Protein AF-A0A7G2IL44-F1 (afdb_monomer)

Secondary structure (DSSP, 8-state):
---EEEEEEETTTTEEEEEEE------------------------------PPPEE--EEEEHHHH-TT-B-----SB----EEEEEE-STT-EEEEEESPP-B---EEEEEEEEEHHHHHHTT-EEEEEE-TTS-EEEE-SHHHHHT-EEEEE-----EEEEEEEE-TTSTTSEEEEEEE-HHHHHHSEEEEEGGG-EEEEEEEEEEE-EESEEEEEE-TT-EEEEEES-TTS-TTSGGGEEEEEEESEEEEEEESTT-EEEE-S-EEEEEE------SSEEEEEEEEEE---EEEEEEEEE-TTS-EEEEEEEEEE--SHHHHHHHHHHHTT-STT--B-TTS-B--HHHHHHHTTSSSSHHHHHHHHHHHHHHHHH--EEEEEEEEEEE-BTTS---BSTTTS----EEEEEEESTT-EEEE-TT-EEEEES-BS-SEEEETT-EEEE-SEEEEE--TT--SPP-SEEEESSEEEESSEEEESS---TTS---S-----------------------------

Radius of gyration: 33.89 Å; Cα contacts (8 Å, |Δi|>4): 1263; chains: 1; bounding box: 78×91×93 Å

InterPro domains:
  IPR024973 ESPR domain [PF13018] (1-49)

Mean predicted aligned error: 13.19 Å

Structure (mmCIF, N/CA/C/O backbone):
data_AF-A0A7G2IL44-F1
#
_entry.id   AF-A0A7G2IL44-F1
#
loop_
_atom_site.group_PDB
_atom_site.id
_atom_site.type_symbol
_atom_site.label_atom_id
_atom_site.label_alt_id
_atom_site.label_comp_id
_atom_site.label_asym_id
_atom_site.label_entity_id
_atom_site.label_seq_id
_atom_site.pdbx_PDB_ins_code
_atom_site.Cartn_x
_atom_site.Cartn_y
_atom_site.Cartn_z
_atom_site.occupancy
_atom_site.B_iso_or_equiv
_atom_site.auth_seq_id
_atom_site.auth_comp_id
_atom_site.auth_asym_id
_atom_site.auth_atom_id
_atom_site.pdbx_PDB_model_num
ATOM 1 N N . MET A 1 1 ? 3.469 24.977 16.754 1.00 27.66 1 MET A N 1
ATOM 2 C CA . MET A 1 1 ? 3.757 23.967 15.714 1.00 27.66 1 MET A CA 1
ATOM 3 C C . MET A 1 1 ? 2.573 23.945 14.769 1.00 27.66 1 MET A C 1
ATOM 5 O O . MET A 1 1 ? 1.478 23.636 15.223 1.00 27.66 1 MET A O 1
ATOM 9 N N . ASN A 1 2 ? 2.750 24.348 13.511 1.00 25.73 2 ASN A N 1
ATOM 10 C CA . ASN A 1 2 ? 1.636 24.396 12.564 1.00 25.73 2 ASN A CA 1
ATOM 11 C C . ASN A 1 2 ? 1.326 22.969 12.105 1.00 25.73 2 ASN A C 1
ATOM 13 O O . ASN A 1 2 ? 2.218 22.286 11.609 1.00 25.73 2 ASN A O 1
ATOM 17 N N . LYS A 1 3 ? 0.079 22.521 12.278 1.00 33.16 3 LYS A N 1
ATOM 18 C CA . LYS A 1 3 ? -0.390 21.272 11.671 1.00 33.16 3 LYS A CA 1
ATOM 19 C C . LYS A 1 3 ? -0.515 21.518 10.168 1.00 33.16 3 LYS A C 1
ATOM 21 O O . LYS A 1 3 ? -1.387 22.277 9.751 1.00 33.16 3 LYS A O 1
ATOM 26 N N . VAL A 1 4 ? 0.388 20.944 9.376 1.00 33.78 4 VAL A N 1
ATOM 27 C CA . VAL A 1 4 ? 0.270 20.966 7.914 1.00 33.78 4 VAL A CA 1
ATOM 28 C C . VAL A 1 4 ? -0.761 19.915 7.524 1.00 33.78 4 VAL A C 1
ATOM 30 O O . VAL A 1 4 ? -0.701 18.776 7.991 1.00 33.78 4 VAL A O 1
ATOM 33 N N . TYR A 1 5 ? -1.714 20.316 6.691 1.00 35.66 5 TYR A N 1
ATOM 34 C CA . TYR A 1 5 ? -2.767 19.463 6.162 1.00 35.66 5 TYR A CA 1
ATOM 35 C C . TYR A 1 5 ? -2.707 19.509 4.638 1.00 35.66 5 TYR A C 1
ATOM 37 O O . TYR A 1 5 ? -2.827 20.585 4.053 1.00 35.66 5 TYR A O 1
ATOM 45 N N . SER A 1 6 ? -2.554 18.345 4.018 1.00 35.78 6 SER A N 1
ATOM 46 C CA . SER A 1 6 ? -2.575 18.172 2.568 1.00 35.78 6 SER A CA 1
ATOM 47 C C . SER A 1 6 ? -3.886 17.530 2.139 1.00 35.78 6 SER A C 1
ATOM 49 O O . SER A 1 6 ? -4.466 16.706 2.849 1.00 35.78 6 SER A O 1
ATOM 51 N N . ILE A 1 7 ? -4.371 17.931 0.969 1.00 37.28 7 ILE A N 1
ATOM 52 C CA . ILE A 1 7 ? -5.650 17.483 0.423 1.00 37.28 7 ILE A CA 1
ATOM 53 C C . ILE A 1 7 ? -5.344 16.522 -0.726 1.00 37.28 7 ILE A C 1
ATOM 55 O O . ILE A 1 7 ? -4.782 16.927 -1.740 1.00 37.28 7 ILE A O 1
ATOM 59 N N . ILE A 1 8 ? -5.678 15.243 -0.554 1.00 40.28 8 ILE A N 1
ATOM 60 C CA . ILE A 1 8 ? -5.351 14.174 -1.507 1.00 40.28 8 ILE A CA 1
ATOM 61 C C . ILE A 1 8 ? -6.627 13.695 -2.202 1.00 40.28 8 ILE A C 1
ATOM 63 O O . ILE A 1 8 ? -7.657 13.481 -1.558 1.00 40.28 8 ILE A O 1
ATOM 67 N N . TRP A 1 9 ? -6.554 13.499 -3.519 1.00 41.19 9 TRP A N 1
ATOM 68 C CA . TRP A 1 9 ? -7.621 12.871 -4.295 1.00 41.19 9 TRP A CA 1
ATOM 69 C C . TRP A 1 9 ? -7.720 11.385 -3.955 1.00 41.19 9 TRP A C 1
ATOM 71 O O . TRP A 1 9 ? -6.778 10.622 -4.177 1.00 41.19 9 TRP A O 1
ATOM 81 N N . ASN A 1 10 ? -8.864 10.957 -3.426 1.00 38.62 10 ASN A N 1
ATOM 82 C CA . ASN A 1 10 ? -9.130 9.548 -3.188 1.00 38.62 10 ASN A CA 1
ATOM 83 C C . ASN A 1 10 ? -9.848 8.950 -4.402 1.00 38.62 10 ASN A C 1
ATOM 85 O O . ASN A 1 10 ? -11.074 9.021 -4.499 1.00 38.62 10 ASN A O 1
ATOM 89 N N . ALA A 1 11 ? -9.084 8.335 -5.308 1.00 32.38 11 ALA A N 1
ATOM 90 C CA . ALA A 1 11 ? -9.612 7.753 -6.541 1.00 32.38 11 ALA A CA 1
ATOM 91 C C . ALA A 1 11 ? -10.687 6.673 -6.297 1.00 32.38 11 ALA A C 1
ATOM 93 O O . ALA A 1 11 ? -11.582 6.523 -7.120 1.00 32.38 11 ALA A O 1
ATOM 94 N N . ALA A 1 12 ? -10.648 5.979 -5.153 1.00 34.75 12 ALA A N 1
ATOM 95 C CA . ALA A 1 12 ? -11.639 4.964 -4.785 1.00 34.75 12 ALA A CA 1
ATOM 96 C C . ALA A 1 12 ? -12.963 5.541 -4.239 1.00 34.75 12 ALA A C 1
ATOM 98 O O . ALA A 1 12 ? -13.942 4.808 -4.145 1.00 34.75 12 ALA A O 1
ATOM 99 N N . LEU A 1 13 ? -13.009 6.829 -3.868 1.00 32.44 13 LEU A N 1
ATOM 100 C CA . LEU A 1 13 ? -14.225 7.504 -3.380 1.00 32.44 13 LEU A CA 1
ATOM 101 C C . LEU A 1 13 ? -14.680 8.681 -4.262 1.00 32.44 13 LEU A C 1
ATOM 103 O O . LEU A 1 13 ? -15.728 9.260 -3.996 1.00 32.44 13 LEU A O 1
ATOM 107 N N . GLY A 1 14 ? -13.897 9.083 -5.269 1.00 34.00 14 GLY A N 1
ATOM 108 C CA . GLY A 1 14 ? -14.220 10.225 -6.135 1.00 34.00 14 GLY A CA 1
ATOM 109 C C . GLY A 1 14 ? -14.251 11.581 -5.416 1.00 34.00 14 GLY A C 1
ATOM 110 O O . GLY A 1 14 ? -14.901 12.510 -5.894 1.00 34.00 14 GLY A O 1
ATOM 111 N N . ILE A 1 15 ? -13.584 11.702 -4.261 1.00 35.19 15 ILE A N 1
ATOM 112 C CA . ILE A 1 15 ? -13.591 12.908 -3.418 1.00 35.19 15 ILE A CA 1
ATOM 113 C C . ILE A 1 15 ? -12.194 13.272 -2.911 1.00 35.19 15 ILE A C 1
ATOM 115 O O . ILE A 1 15 ? -11.295 12.435 -2.789 1.00 35.19 15 ILE A O 1
ATOM 119 N N . TRP A 1 16 ? -12.034 14.546 -2.563 1.00 36.25 16 TRP A N 1
ATOM 120 C CA . TRP A 1 16 ? -10.839 15.086 -1.922 1.00 36.25 16 TRP A CA 1
ATOM 121 C C . TRP A 1 16 ? -10.892 14.864 -0.408 1.00 36.25 16 TRP A C 1
ATOM 123 O O . TRP A 1 16 ? -11.898 15.163 0.232 1.00 36.25 16 TRP A O 1
ATOM 133 N N . VAL A 1 17 ? -9.808 14.342 0.169 1.00 37.44 17 VAL A N 1
ATOM 134 C CA . VAL A 1 17 ? -9.713 14.004 1.597 1.00 37.44 17 VAL A CA 1
ATOM 135 C C . VAL A 1 17 ? -8.531 14.735 2.227 1.00 37.44 17 VAL A C 1
ATOM 137 O O . VAL A 1 17 ? -7.416 14.692 1.708 1.00 37.44 17 VAL A O 1
ATOM 140 N N . VAL A 1 18 ? -8.770 15.388 3.364 1.00 34.22 18 VAL A N 1
ATOM 141 C CA . VAL A 1 18 ? -7.737 16.090 4.136 1.00 34.22 18 VAL A CA 1
ATOM 142 C C . VAL A 1 18 ? -6.972 15.095 5.014 1.00 34.22 18 VAL A C 1
ATOM 144 O O . VAL A 1 18 ? -7.578 14.331 5.763 1.00 34.22 18 VAL A O 1
ATOM 147 N N . VAL A 1 19 ? -5.640 15.118 4.954 1.00 37.19 19 VAL A N 1
ATOM 148 C CA . VAL A 1 19 ? -4.733 14.317 5.795 1.00 37.19 19 VAL A CA 1
ATOM 149 C C . VAL A 1 19 ? -3.583 15.184 6.316 1.00 37.19 19 VAL A C 1
ATOM 151 O O . VAL A 1 19 ? -3.155 16.121 5.649 1.00 37.19 19 VAL A O 1
ATOM 154 N N . SER A 1 20 ? -3.084 14.915 7.525 1.00 31.86 20 SER A N 1
ATOM 155 C CA . SER A 1 20 ? -1.997 15.713 8.116 1.00 31.86 20 SER A CA 1
ATOM 156 C C . SER A 1 20 ? -0.624 15.247 7.627 1.00 31.86 20 SER A C 1
ATOM 158 O O . SER A 1 20 ? -0.328 14.054 7.655 1.00 31.86 20 SER A O 1
ATOM 160 N N . GLU A 1 21 ? 0.247 16.190 7.273 1.00 38.44 21 GLU A N 1
ATOM 161 C CA . GLU A 1 21 ? 1.662 15.929 7.006 1.00 38.44 21 GLU A CA 1
ATOM 162 C C . GLU A 1 21 ? 2.496 16.181 8.265 1.00 38.44 21 GLU A C 1
ATOM 164 O O . GLU A 1 21 ? 2.783 17.321 8.630 1.00 38.44 21 GLU A O 1
ATOM 169 N N . LEU A 1 22 ? 2.904 15.098 8.930 1.00 31.80 22 LEU A N 1
ATOM 170 C CA . LEU A 1 22 ? 3.961 15.101 9.943 1.00 31.80 22 LEU A CA 1
ATOM 171 C C . LEU A 1 22 ? 4.850 13.872 9.733 1.00 31.80 22 LEU A C 1
ATOM 173 O O . LEU A 1 22 ? 4.372 12.739 9.670 1.00 31.80 22 LEU A O 1
ATOM 177 N N . THR A 1 23 ? 6.156 14.090 9.601 1.00 28.36 23 THR A N 1
ATOM 178 C CA . THR A 1 23 ? 7.125 13.041 9.269 1.00 28.36 23 THR A CA 1
ATOM 179 C C . THR A 1 23 ? 7.716 12.362 10.509 1.00 28.36 23 THR A C 1
ATOM 181 O O . THR A 1 23 ? 8.197 13.010 11.430 1.00 28.36 23 THR A O 1
ATOM 184 N N . LYS A 1 24 ? 7.755 11.022 10.462 1.00 32.25 24 LYS A N 1
ATOM 185 C CA . LYS A 1 24 ? 8.562 10.113 11.305 1.00 32.25 24 LYS A CA 1
ATOM 186 C C . LYS A 1 24 ? 8.409 10.236 12.835 1.00 32.25 24 LYS A C 1
ATOM 188 O O . LYS A 1 24 ? 9.302 10.705 13.532 1.00 32.25 24 LYS A O 1
ATOM 193 N N . GLY A 1 25 ? 7.374 9.579 13.360 1.00 22.97 25 GLY A N 1
ATOM 194 C CA . GLY A 1 25 ? 7.400 8.940 14.683 1.00 22.97 25 GLY A CA 1
ATOM 195 C C . GLY A 1 25 ? 6.967 7.473 14.564 1.00 22.97 25 GLY A C 1
ATOM 196 O O . GLY A 1 25 ? 6.018 7.180 13.841 1.00 22.97 25 GLY A O 1
ATOM 197 N N . LYS A 1 26 ? 7.650 6.529 15.231 1.00 38.62 26 LYS A N 1
ATOM 198 C CA . LYS A 1 26 ? 7.209 5.120 15.266 1.00 38.62 26 LYS A CA 1
ATOM 199 C C . LYS A 1 26 ? 5.969 4.976 16.157 1.00 38.62 26 LYS A C 1
ATOM 201 O O . LYS A 1 26 ? 6.104 5.027 17.375 1.00 38.62 26 LYS A O 1
ATOM 206 N N . LYS A 1 27 ? 4.815 4.668 15.563 1.00 25.67 27 LYS A N 1
ATOM 207 C CA . LYS A 1 27 ? 3.788 3.767 16.123 1.00 25.67 27 LYS A CA 1
ATOM 208 C C . LYS A 1 27 ? 2.887 3.285 14.982 1.00 25.67 27 LYS A C 1
ATOM 210 O O . LYS A 1 27 ? 2.435 4.102 14.185 1.00 25.67 27 LYS A O 1
ATOM 215 N N . LYS A 1 28 ? 2.637 1.972 14.889 1.00 33.16 28 LYS A N 1
ATOM 216 C CA . LYS A 1 28 ? 1.502 1.463 14.103 1.00 33.16 28 LYS A CA 1
ATOM 217 C C . LYS A 1 28 ? 0.227 1.910 14.826 1.00 33.16 28 LYS A C 1
ATOM 219 O O . LYS A 1 28 ? 0.130 1.726 16.035 1.00 33.16 28 LYS A O 1
ATOM 224 N N . SER A 1 29 ? -0.734 2.447 14.088 1.00 24.62 29 SER A N 1
ATOM 225 C CA . SER A 1 29 ? -2.148 2.385 14.449 1.00 24.62 29 SER A CA 1
ATOM 226 C C . SER A 1 29 ? -2.931 2.203 13.157 1.00 24.62 29 SER A C 1
ATOM 228 O O . SER A 1 29 ? -2.634 2.856 12.153 1.00 24.62 29 SER A O 1
ATOM 230 N N . SER A 1 30 ? -3.846 1.245 13.154 1.00 32.38 30 SER A N 1
ATOM 231 C CA . SER A 1 30 ? -4.637 0.853 11.994 1.00 32.38 30 SER A CA 1
ATOM 232 C C . SER A 1 30 ? -5.955 1.612 11.973 1.00 32.38 30 SER A C 1
ATOM 234 O O . SER A 1 30 ? -6.718 1.542 12.928 1.00 32.38 30 SER A O 1
ATOM 236 N N . SER A 1 31 ? -6.280 2.247 10.849 1.00 25.80 31 SER A N 1
ATOM 237 C CA . SER A 1 31 ? -7.667 2.560 10.513 1.00 25.80 31 SER A CA 1
ATOM 238 C C . SER A 1 31 ? -7.954 2.120 9.080 1.00 25.80 31 SER A C 1
ATOM 240 O O . SER A 1 31 ? -7.123 2.255 8.178 1.00 25.80 31 SER A O 1
ATOM 242 N N . ARG A 1 32 ? -9.113 1.482 8.899 1.00 35.47 32 ARG A N 1
ATOM 243 C CA . ARG A 1 32 ? -9.479 0.763 7.676 1.00 35.47 32 ARG A CA 1
ATOM 244 C C . ARG A 1 32 ? -9.592 1.727 6.489 1.00 35.47 32 ARG A C 1
ATOM 246 O O . ARG A 1 32 ? -10.381 2.669 6.520 1.00 35.47 32 ARG A O 1
ATOM 253 N N . LYS A 1 33 ? -8.888 1.427 5.396 1.00 24.84 33 LYS A N 1
ATOM 254 C CA . LYS A 1 33 ? -9.326 1.791 4.043 1.00 24.84 33 LYS A CA 1
ATOM 255 C C . LYS A 1 33 ? -9.233 0.565 3.155 1.00 24.84 33 LYS A C 1
ATOM 257 O O . LYS A 1 33 ? -8.159 -0.012 3.015 1.00 24.84 33 LYS A O 1
ATOM 262 N N . THR A 1 34 ? -10.375 0.193 2.589 1.00 26.41 34 THR A N 1
ATOM 263 C CA . THR A 1 34 ? -10.536 -0.891 1.625 1.00 26.41 34 THR A CA 1
ATOM 264 C C . THR A 1 34 ? -9.467 -0.785 0.546 1.00 26.41 34 THR A C 1
ATOM 266 O O . THR A 1 34 ? -9.403 0.222 -0.165 1.00 26.41 34 THR A O 1
ATOM 269 N N . VAL A 1 35 ? -8.625 -1.812 0.419 1.00 23.92 35 VAL A N 1
ATOM 270 C CA . VAL A 1 35 ? -7.777 -1.949 -0.764 1.00 23.92 35 VAL A CA 1
ATOM 271 C C . VAL A 1 35 ? -8.727 -2.160 -1.933 1.00 23.92 35 VAL A C 1
ATOM 273 O O . VAL A 1 35 ? -9.467 -3.140 -1.960 1.00 23.92 35 VAL A O 1
ATOM 276 N N . ALA A 1 36 ? -8.740 -1.222 -2.877 1.00 23.47 36 ALA A N 1
ATOM 277 C CA . ALA A 1 36 ? -9.466 -1.393 -4.124 1.00 23.47 36 ALA A CA 1
ATOM 278 C C . ALA A 1 36 ? -8.757 -2.486 -4.933 1.00 23.47 36 ALA A C 1
ATOM 280 O O . ALA A 1 36 ? -7.823 -2.207 -5.685 1.00 23.47 36 ALA A O 1
ATOM 281 N N . VAL A 1 37 ? -9.168 -3.738 -4.722 1.00 29.50 37 VAL A N 1
ATOM 282 C CA . VAL A 1 37 ? -8.738 -4.872 -5.536 1.00 29.50 37 VAL A CA 1
ATOM 283 C C . VAL A 1 37 ? -9.198 -4.588 -6.960 1.00 29.50 37 VAL A C 1
ATOM 285 O O . VAL A 1 37 ? -10.390 -4.635 -7.263 1.00 29.50 37 VAL A O 1
ATOM 288 N N . LEU A 1 38 ? -8.243 -4.269 -7.835 1.00 25.67 38 LEU A N 1
ATOM 289 C CA . LEU A 1 38 ? -8.461 -4.289 -9.275 1.00 25.67 38 LEU A CA 1
ATOM 290 C C . LEU A 1 38 ? -8.614 -5.753 -9.682 1.00 25.67 38 LEU A C 1
ATOM 292 O O . LEU A 1 38 ? -7.650 -6.405 -10.072 1.00 25.67 38 LEU A O 1
ATOM 296 N N . ALA A 1 39 ? -9.834 -6.270 -9.533 1.00 24.17 39 ALA A N 1
ATOM 297 C CA . ALA A 1 39 ? -10.219 -7.577 -10.030 1.00 24.17 39 ALA A CA 1
ATOM 298 C C . ALA A 1 39 ? -10.048 -7.565 -11.554 1.00 24.17 39 ALA A C 1
ATOM 300 O O . ALA A 1 39 ? -10.866 -6.997 -12.281 1.00 24.17 39 ALA A O 1
ATOM 301 N N . ALA A 1 40 ? -8.935 -8.128 -12.023 1.00 26.66 40 ALA A N 1
ATOM 302 C CA . ALA A 1 40 ? -8.591 -8.159 -13.432 1.00 26.66 40 ALA A CA 1
ATOM 303 C C . ALA A 1 40 ? -9.618 -9.018 -14.182 1.00 26.66 40 ALA A C 1
ATOM 305 O O . ALA A 1 40 ? -9.614 -10.245 -14.088 1.00 26.66 40 ALA A O 1
ATOM 306 N N . GLY A 1 41 ? -10.521 -8.360 -14.914 1.00 23.17 41 GLY A N 1
ATOM 307 C CA . GLY A 1 41 ? -11.454 -9.036 -15.810 1.00 23.17 41 GLY A CA 1
ATOM 308 C C . GLY A 1 41 ? -10.674 -9.881 -16.815 1.00 23.17 41 GLY A C 1
ATOM 309 O O . GLY A 1 41 ? -9.759 -9.377 -17.465 1.00 23.17 41 GLY A O 1
ATOM 310 N N . ALA A 1 42 ? -11.001 -11.170 -16.897 1.00 25.95 42 ALA A N 1
ATOM 311 C CA . ALA A 1 42 ? -10.143 -12.153 -17.543 1.00 25.95 42 ALA A CA 1
ATOM 312 C C . ALA A 1 42 ? -9.873 -11.846 -19.027 1.00 25.95 42 ALA A C 1
ATOM 314 O O . ALA A 1 42 ? -10.790 -11.823 -19.849 1.00 25.95 42 ALA A O 1
ATOM 315 N N . LEU A 1 43 ? -8.590 -11.735 -19.378 1.00 24.72 43 LEU A N 1
ATOM 316 C CA . LEU A 1 43 ? -8.099 -11.945 -20.737 1.00 24.72 43 LEU A CA 1
ATOM 317 C C . LEU A 1 43 ? -7.373 -13.288 -20.784 1.00 24.72 43 LEU A C 1
ATOM 319 O O . LEU A 1 43 ? -6.158 -13.376 -20.644 1.00 24.72 43 LEU A O 1
ATOM 323 N N . SER A 1 44 ? -8.147 -14.357 -20.974 1.00 27.39 44 SER A N 1
ATOM 324 C CA . SER A 1 44 ? -7.628 -15.705 -21.202 1.00 27.39 44 SER A CA 1
ATOM 325 C C . SER A 1 44 ? -7.048 -15.827 -22.618 1.00 27.39 44 SER A C 1
ATOM 327 O O . SER A 1 44 ? -7.667 -16.408 -23.511 1.00 27.39 44 SER A O 1
ATOM 329 N N . GLY A 1 45 ? -5.865 -15.255 -22.822 1.00 22.88 45 GLY A N 1
ATOM 330 C CA . GLY A 1 45 ? -5.019 -15.473 -23.990 1.00 22.88 45 GLY A CA 1
ATOM 331 C C . GLY A 1 45 ? -3.635 -15.910 -23.526 1.00 22.88 45 GLY A C 1
ATOM 332 O O . GLY A 1 45 ? -3.061 -15.276 -22.648 1.00 22.88 45 GLY A O 1
ATOM 333 N N . ALA A 1 46 ? -3.101 -16.990 -24.097 1.00 27.59 46 ALA A N 1
ATOM 334 C CA . ALA A 1 46 ? -1.718 -17.379 -23.850 1.00 27.59 46 ALA A CA 1
ATOM 335 C C . ALA A 1 46 ? -0.791 -16.393 -24.580 1.00 27.59 46 ALA A C 1
ATOM 337 O O . ALA A 1 46 ? -0.594 -16.503 -25.792 1.00 27.59 46 ALA A O 1
ATOM 338 N N . SER A 1 47 ? -0.267 -15.409 -23.851 1.00 27.81 47 SER A N 1
ATOM 339 C CA . SER A 1 47 ? 0.752 -14.474 -24.324 1.00 27.81 47 SER A CA 1
ATOM 340 C C . SER A 1 47 ? 2.019 -15.247 -24.692 1.00 27.81 47 SER A C 1
ATOM 342 O O . SER A 1 47 ? 2.683 -15.844 -23.846 1.00 27.81 47 SER A O 1
ATOM 344 N N . LEU A 1 48 ? 2.352 -15.260 -25.984 1.00 28.12 48 LEU A N 1
ATOM 345 C CA . LEU A 1 48 ? 3.635 -15.777 -26.452 1.00 28.12 48 LEU A CA 1
ATOM 346 C C . LEU A 1 48 ? 4.760 -14.895 -25.897 1.00 28.12 48 LEU A C 1
ATOM 348 O O . LEU A 1 48 ? 4.659 -13.670 -25.923 1.00 28.12 48 LEU A O 1
ATOM 352 N N . LEU A 1 49 ? 5.824 -15.528 -25.397 1.00 36.47 49 LEU A N 1
ATOM 353 C CA . LEU A 1 49 ? 6.947 -14.840 -24.761 1.00 36.47 49 LEU A CA 1
ATOM 354 C C . LEU A 1 49 ? 7.628 -13.857 -25.722 1.00 36.47 49 LEU A C 1
ATOM 356 O O . LEU A 1 49 ? 8.150 -14.259 -26.762 1.00 36.47 49 LEU A O 1
ATOM 360 N N . ALA A 1 50 ? 7.691 -12.592 -25.311 1.00 36.53 50 ALA A N 1
ATOM 361 C CA . ALA A 1 50 ? 8.515 -11.562 -25.931 1.00 36.53 50 ALA A CA 1
ATOM 362 C C . ALA A 1 50 ? 9.041 -10.578 -24.871 1.00 36.53 50 ALA A C 1
ATOM 364 O O . ALA A 1 50 ? 8.624 -9.422 -24.799 1.00 3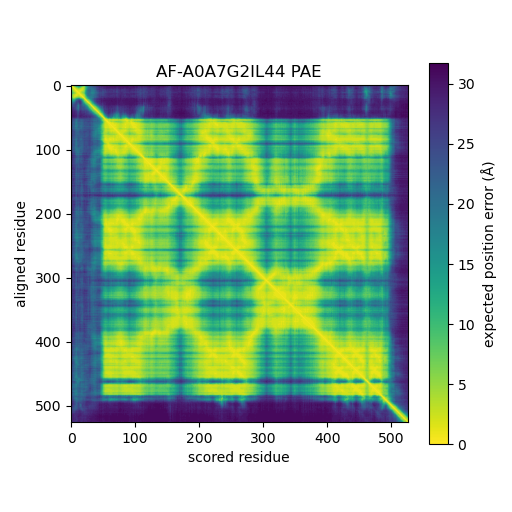6.53 50 ALA A O 1
ATOM 365 N N . SER A 1 51 ? 10.015 -11.024 -24.069 1.00 49.81 51 SER A N 1
ATOM 366 C CA . SER A 1 51 ? 11.049 -10.100 -23.593 1.00 49.81 51 SER A CA 1
ATOM 367 C C . SER A 1 51 ? 11.772 -9.592 -24.843 1.00 49.81 51 SER A C 1
ATOM 369 O O . SER A 1 51 ? 12.544 -10.338 -25.453 1.00 49.81 51 SER A O 1
ATOM 371 N N . ALA A 1 52 ? 11.422 -8.387 -25.291 1.00 59.66 52 ALA A N 1
ATOM 372 C CA . ALA A 1 52 ? 11.919 -7.823 -26.538 1.00 59.66 52 ALA A CA 1
ATOM 373 C C . ALA A 1 52 ? 13.455 -7.810 -26.543 1.00 59.66 52 ALA A C 1
ATOM 375 O O . ALA A 1 52 ? 14.078 -7.312 -25.607 1.00 59.66 52 ALA A O 1
ATOM 376 N N . ALA A 1 53 ? 14.064 -8.405 -27.570 1.00 69.31 53 ALA A N 1
ATOM 377 C CA . ALA A 1 53 ? 15.516 -8.474 -27.666 1.00 69.31 53 ALA A CA 1
ATOM 378 C C . ALA A 1 53 ? 16.086 -7.069 -27.910 1.00 69.31 53 ALA A C 1
ATOM 380 O O . ALA A 1 53 ? 15.640 -6.381 -28.826 1.00 69.31 53 ALA A O 1
ATOM 381 N N . GLN A 1 54 ? 17.068 -6.678 -27.097 1.00 85.50 54 GLN A N 1
ATOM 382 C CA . GLN A 1 54 ? 17.720 -5.371 -27.159 1.00 85.50 54 GLN A CA 1
ATOM 383 C C . GLN A 1 54 ? 18.255 -5.068 -28.568 1.00 85.50 54 GLN A C 1
ATOM 385 O O . GLN A 1 54 ? 19.016 -5.849 -29.145 1.00 85.50 54 GLN A O 1
ATOM 390 N N . ILE A 1 55 ? 17.892 -3.901 -29.095 1.00 91.31 55 ILE A N 1
ATOM 391 C CA . ILE A 1 55 ? 18.349 -3.384 -30.383 1.00 91.31 55 ILE A CA 1
ATOM 392 C C . ILE A 1 55 ? 19.540 -2.447 -30.139 1.00 91.31 55 ILE A C 1
ATOM 394 O O . ILE A 1 55 ? 19.375 -1.304 -29.714 1.00 91.31 55 ILE A O 1
ATOM 398 N N . THR A 1 56 ? 20.759 -2.923 -30.405 1.00 92.81 56 THR A N 1
ATOM 399 C CA . THR A 1 56 ? 21.958 -2.068 -30.411 1.00 92.81 56 THR A CA 1
ATOM 400 C C . THR A 1 56 ? 22.052 -1.325 -31.746 1.00 92.81 56 THR A C 1
ATOM 402 O O . THR A 1 56 ? 22.325 -1.958 -32.769 1.00 92.81 56 THR A O 1
ATOM 405 N N . ALA A 1 57 ? 21.806 -0.012 -31.766 1.00 89.62 57 ALA A N 1
ATOM 406 C CA . ALA A 1 57 ? 21.656 0.749 -33.012 1.00 89.62 57 ALA A CA 1
ATOM 407 C C . ALA A 1 57 ? 21.940 2.258 -32.882 1.00 89.62 57 ALA A C 1
ATOM 409 O O . ALA A 1 57 ? 22.113 2.791 -31.789 1.00 89.62 57 ALA A O 1
ATOM 410 N N . THR A 1 58 ? 21.974 2.936 -34.033 1.00 92.69 58 THR A N 1
ATOM 411 C CA . THR A 1 58 ? 22.096 4.394 -34.195 1.00 92.69 58 THR A CA 1
ATOM 412 C C . THR A 1 58 ? 21.204 4.859 -35.355 1.00 92.69 58 THR A C 1
ATOM 414 O O . THR A 1 58 ? 20.845 4.062 -36.223 1.00 92.69 58 THR A O 1
ATOM 417 N N . GLY A 1 59 ? 20.871 6.151 -35.411 1.00 95.19 59 GLY A N 1
ATOM 418 C CA . GLY A 1 59 ? 19.981 6.718 -36.429 1.00 95.19 59 GLY A CA 1
ATOM 419 C C . GLY A 1 59 ? 18.497 6.627 -36.059 1.00 95.19 59 GLY A C 1
ATOM 420 O O . GLY A 1 59 ? 18.149 6.555 -34.883 1.00 95.19 59 GLY A O 1
ATOM 421 N N . GLU A 1 60 ? 17.623 6.684 -37.065 1.00 97.75 60 GLU A N 1
ATOM 422 C CA . GLU A 1 60 ? 16.165 6.732 -36.886 1.00 97.75 60 GLU A CA 1
ATOM 423 C C . GLU A 1 60 ? 15.556 5.338 -36.673 1.00 97.75 60 GLU A C 1
ATOM 425 O O . GLU A 1 60 ? 15.779 4.432 -37.478 1.00 97.75 60 GLU A O 1
A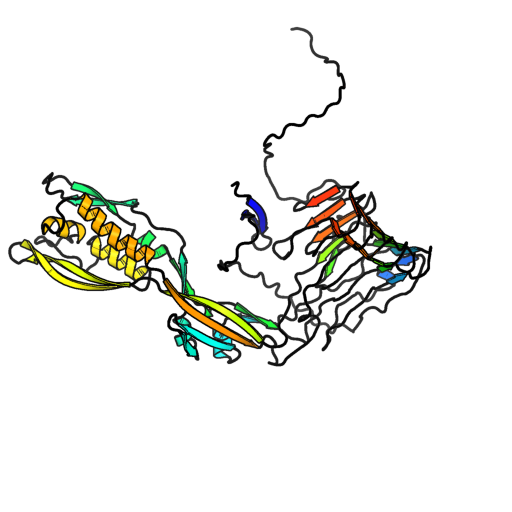TOM 430 N N . HIS A 1 61 ? 14.726 5.203 -35.640 1.00 97.62 61 HIS A N 1
ATOM 431 C CA . HIS A 1 61 ? 13.929 4.020 -35.321 1.00 97.62 61 HIS A CA 1
ATOM 432 C C . HIS A 1 61 ? 12.461 4.396 -35.068 1.00 97.62 61 HIS A C 1
ATOM 434 O O . HIS A 1 61 ? 12.159 5.484 -34.567 1.00 97.62 61 HIS A O 1
ATOM 440 N N . ASP A 1 62 ? 11.546 3.477 -35.388 1.00 97.25 62 ASP A N 1
ATOM 441 C CA . ASP A 1 62 ? 10.120 3.585 -35.064 1.00 97.25 62 ASP A CA 1
ATOM 442 C C . ASP A 1 62 ? 9.750 2.476 -34.065 1.00 97.25 62 ASP A C 1
ATOM 444 O O . ASP A 1 62 ? 9.808 1.285 -34.378 1.00 97.25 62 ASP A O 1
ATOM 448 N N . ILE A 1 63 ? 9.378 2.877 -32.847 1.00 95.56 63 ILE A N 1
ATOM 449 C CA . ILE A 1 63 ? 9.095 1.969 -31.728 1.00 95.56 63 ILE A CA 1
ATOM 450 C C . ILE A 1 63 ? 7.820 1.137 -31.943 1.00 95.56 63 ILE A C 1
ATOM 452 O O . ILE A 1 63 ? 7.678 0.058 -31.361 1.00 95.56 63 ILE A O 1
ATOM 456 N N . HIS A 1 64 ? 6.899 1.603 -32.792 1.00 94.69 64 HIS A N 1
ATOM 457 C CA . HIS A 1 64 ? 5.750 0.815 -33.219 1.00 94.69 64 HIS A CA 1
ATOM 458 C C . HIS A 1 64 ? 6.187 -0.278 -34.192 1.00 94.69 64 HIS A C 1
ATOM 460 O O . HIS A 1 64 ? 5.733 -1.418 -34.090 1.00 94.69 64 HIS A O 1
ATOM 466 N N . GLU A 1 65 ? 7.066 0.068 -35.135 1.00 94.69 65 GLU A N 1
ATOM 467 C CA . GLU A 1 65 ? 7.499 -0.847 -36.186 1.00 94.69 65 GLU A CA 1
ATOM 468 C C . GLU A 1 65 ? 8.484 -1.918 -35.693 1.00 94.69 65 GLU A C 1
ATOM 470 O O . GLU A 1 65 ? 8.395 -3.064 -36.143 1.00 94.69 65 GLU A O 1
ATOM 475 N N . ASP A 1 66 ? 9.351 -1.585 -34.733 1.00 93.94 66 ASP A N 1
ATOM 476 C CA . ASP A 1 66 ? 10.269 -2.538 -34.098 1.00 93.94 66 ASP A CA 1
ATOM 477 C C . ASP A 1 66 ? 9.539 -3.495 -33.129 1.00 93.94 66 ASP A C 1
ATOM 479 O O . ASP A 1 66 ? 9.874 -4.680 -33.056 1.00 93.94 66 ASP A O 1
ATOM 483 N N . PHE A 1 67 ? 8.495 -3.027 -32.424 1.00 92.50 67 PHE A N 1
ATOM 484 C CA . PHE A 1 67 ? 7.783 -3.801 -31.389 1.00 92.50 67 PHE A CA 1
ATOM 485 C C . PHE A 1 67 ? 6.279 -3.993 -31.663 1.00 92.50 67 PHE A C 1
ATOM 487 O O . PHE A 1 67 ? 5.449 -3.955 -30.750 1.00 92.50 67 PHE A O 1
ATOM 494 N N . LYS A 1 68 ? 5.919 -4.287 -32.922 1.00 89.81 68 LYS A N 1
ATOM 495 C CA . LYS A 1 68 ? 4.529 -4.528 -33.391 1.00 89.81 68 LYS A CA 1
ATOM 496 C C . LYS A 1 68 ? 3.735 -5.553 -32.579 1.00 89.81 68 LYS A C 1
ATOM 498 O O . LYS A 1 68 ? 2.509 -5.492 -32.536 1.00 89.81 68 LYS A O 1
ATOM 503 N N . THR A 1 69 ? 4.412 -6.523 -31.965 1.00 87.38 69 THR A N 1
ATOM 504 C CA . THR A 1 69 ? 3.794 -7.556 -31.116 1.00 87.38 69 THR A CA 1
ATOM 505 C C . THR A 1 69 ? 3.335 -7.035 -29.754 1.00 87.38 69 THR A C 1
ATOM 507 O O . THR A 1 69 ? 2.649 -7.757 -29.035 1.00 87.38 69 THR A O 1
ATOM 510 N N . GLY A 1 70 ? 3.706 -5.804 -29.394 1.00 89.81 70 GLY A N 1
ATOM 511 C CA . GLY A 1 70 ? 3.618 -5.296 -28.033 1.00 89.81 70 GLY A CA 1
ATOM 512 C C . GLY A 1 70 ? 4.790 -5.752 -27.164 1.00 89.81 70 GLY A C 1
ATOM 513 O O . GLY A 1 70 ? 5.632 -6.553 -27.576 1.00 89.81 70 GLY A O 1
ATOM 514 N N . ILE A 1 71 ? 4.828 -5.207 -25.950 1.00 91.69 71 ILE A N 1
ATOM 515 C CA . ILE A 1 71 ? 5.858 -5.431 -24.934 1.00 91.69 71 ILE A CA 1
ATOM 516 C C . ILE A 1 71 ? 5.159 -5.908 -23.661 1.00 91.69 71 ILE A C 1
ATOM 518 O O . ILE A 1 71 ? 4.209 -5.277 -23.191 1.00 91.69 71 ILE A O 1
ATOM 522 N N . SER A 1 72 ? 5.633 -7.005 -23.075 1.00 91.38 72 SER A N 1
ATOM 523 C CA . SER A 1 72 ? 5.036 -7.617 -21.882 1.00 91.38 72 SER A CA 1
ATOM 524 C C . SER A 1 72 ? 6.100 -8.097 -20.903 1.00 91.38 72 SER A C 1
ATOM 526 O O . SER A 1 72 ? 7.112 -8.663 -21.319 1.00 91.38 72 SER A O 1
ATOM 528 N N . ALA A 1 73 ? 5.838 -7.945 -19.606 1.00 91.31 73 ALA A N 1
ATOM 529 C CA . ALA A 1 73 ? 6.535 -8.729 -18.600 1.00 91.31 73 ALA A CA 1
ATOM 530 C C . ALA A 1 73 ? 6.089 -10.197 -18.707 1.00 91.31 73 ALA A C 1
ATOM 532 O O . ALA A 1 73 ? 4.896 -10.473 -18.788 1.00 91.31 73 ALA A O 1
ATOM 533 N N . GLY A 1 74 ? 7.047 -11.121 -18.727 1.00 87.56 74 GLY A N 1
ATOM 534 C CA . GLY A 1 74 ? 6.802 -12.558 -18.657 1.00 87.56 74 GLY A CA 1
ATOM 535 C C . GLY A 1 74 ? 6.894 -13.103 -17.229 1.00 87.56 74 GLY A C 1
ATOM 536 O O . GLY A 1 74 ? 7.270 -12.400 -16.287 1.00 87.56 74 GLY A O 1
ATOM 537 N N . VAL A 1 75 ? 6.589 -14.392 -17.103 1.00 90.56 75 VAL A N 1
ATOM 538 C CA . VAL A 1 75 ? 6.703 -15.189 -15.875 1.00 90.56 75 VAL A CA 1
ATOM 539 C C . VAL A 1 75 ? 8.059 -15.897 -15.847 1.00 90.56 75 VAL A C 1
ATOM 541 O O . VAL A 1 75 ? 8.450 -16.528 -16.828 1.00 90.56 75 VAL A O 1
ATOM 544 N N . TYR A 1 76 ? 8.766 -15.812 -14.717 1.00 88.00 76 TYR A N 1
ATOM 545 C CA . TYR A 1 76 ? 10.096 -16.398 -14.519 1.00 88.00 76 TYR A CA 1
ATOM 546 C C . TYR A 1 76 ? 10.202 -17.012 -13.115 1.00 88.00 76 TYR A C 1
ATOM 548 O O . TYR A 1 76 ? 9.758 -16.409 -12.138 1.00 88.00 76 TYR A O 1
ATOM 556 N N . GLU A 1 77 ? 10.822 -18.192 -13.005 1.00 83.88 77 GLU A N 1
ATOM 557 C CA . GLU A 1 77 ? 11.080 -18.862 -11.713 1.00 83.88 77 GLU A CA 1
ATOM 558 C C . GLU A 1 77 ? 12.125 -18.115 -10.863 1.00 83.88 77 GLU A C 1
ATOM 560 O O . GLU A 1 77 ? 12.099 -18.181 -9.635 1.00 83.88 77 GLU A O 1
ATOM 565 N N . GLY A 1 78 ? 13.035 -17.391 -11.525 1.00 90.50 78 GLY A N 1
ATOM 566 C CA . GLY A 1 78 ? 14.058 -16.546 -10.912 1.00 90.50 78 GLY A CA 1
ATOM 567 C C . GLY A 1 78 ? 13.783 -15.049 -11.080 1.00 90.50 78 GLY A C 1
ATOM 568 O O . GLY A 1 78 ? 12.908 -14.633 -11.843 1.00 90.50 78 GLY A O 1
ATOM 569 N N . ILE A 1 79 ? 14.573 -14.216 -10.401 1.00 92.12 79 ILE A N 1
ATOM 570 C CA . ILE A 1 79 ? 14.645 -12.774 -10.680 1.00 92.12 79 ILE A CA 1
ATOM 571 C C . ILE A 1 79 ? 15.193 -12.582 -12.103 1.00 92.12 79 ILE A C 1
ATOM 573 O O . ILE A 1 79 ? 16.254 -13.110 -12.437 1.00 92.12 79 ILE A O 1
ATOM 577 N N . HIS A 1 80 ? 14.473 -11.825 -12.931 1.00 93.38 80 HIS A N 1
ATOM 578 C CA . HIS A 1 80 ? 14.810 -11.568 -14.330 1.00 93.38 80 HIS A CA 1
ATOM 579 C C . HIS A 1 80 ? 14.868 -10.064 -14.609 1.00 93.38 80 HIS A C 1
ATOM 581 O O . HIS A 1 80 ? 13.882 -9.345 -14.437 1.00 93.38 80 HIS A O 1
ATOM 587 N N . ASP A 1 81 ? 16.033 -9.608 -15.056 1.00 93.94 81 ASP A N 1
ATOM 588 C CA . ASP A 1 81 ? 16.276 -8.236 -15.484 1.00 93.94 81 ASP A CA 1
ATOM 589 C C . ASP A 1 81 ? 16.065 -8.111 -16.997 1.00 93.94 81 ASP A C 1
ATOM 591 O O . ASP A 1 81 ? 16.632 -8.887 -17.766 1.00 93.94 81 ASP A O 1
ATOM 595 N N . TYR A 1 82 ? 15.243 -7.145 -17.411 1.00 92.81 82 TYR A N 1
ATOM 596 C CA . TYR A 1 82 ? 14.799 -6.999 -18.803 1.00 92.81 82 TYR A CA 1
ATOM 597 C C . TYR A 1 82 ? 15.781 -6.200 -19.669 1.00 92.81 82 TYR A C 1
ATOM 599 O O . TYR A 1 82 ? 15.816 -6.388 -20.882 1.00 92.81 82 TYR A O 1
ATOM 607 N N . GLY A 1 83 ? 16.568 -5.310 -19.061 1.00 94.12 83 GLY A N 1
ATOM 608 C CA . GLY A 1 83 ? 17.420 -4.370 -19.779 1.00 94.12 83 GLY A CA 1
ATOM 609 C C . GLY A 1 83 ? 16.618 -3.291 -20.512 1.00 94.12 83 GLY A C 1
ATOM 610 O O . GLY A 1 83 ? 15.494 -2.946 -20.139 1.00 94.12 83 GLY A O 1
ATOM 611 N N . PHE A 1 84 ? 17.220 -2.747 -21.566 1.00 96.00 84 PHE A N 1
ATOM 612 C CA . PHE A 1 84 ? 16.628 -1.695 -22.388 1.00 96.00 84 PHE A CA 1
ATOM 613 C C . PHE A 1 84 ? 16.180 -2.255 -23.740 1.00 96.00 84 PHE A C 1
ATOM 615 O O . PHE A 1 84 ? 16.853 -3.119 -24.300 1.00 96.00 84 PHE A O 1
ATOM 622 N N . LEU A 1 85 ? 15.076 -1.735 -24.288 1.00 96.12 85 LEU A N 1
ATOM 623 C CA . LEU A 1 85 ? 14.638 -2.068 -25.653 1.00 96.12 85 LEU A CA 1
ATOM 624 C C . LEU A 1 85 ? 15.702 -1.686 -26.694 1.00 96.12 85 LEU A C 1
ATOM 626 O O . LEU A 1 85 ? 15.920 -2.426 -27.650 1.00 96.12 85 LEU A O 1
ATOM 630 N N . TYR A 1 86 ? 16.387 -0.560 -26.474 1.00 97.06 86 TYR A N 1
ATOM 631 C CA . TYR A 1 86 ? 17.462 -0.057 -27.321 1.00 97.06 86 TYR A CA 1
ATOM 632 C C . TYR A 1 86 ? 18.733 0.292 -26.535 1.00 97.06 86 TYR A C 1
ATOM 634 O O . TYR A 1 86 ? 18.676 0.720 -25.379 1.00 97.06 86 TYR A O 1
ATOM 642 N N . GLU A 1 87 ? 19.884 0.206 -27.200 1.00 96.00 87 GLU A N 1
ATOM 643 C CA . GLU A 1 87 ? 21.155 0.762 -26.724 1.00 96.00 87 GLU A CA 1
ATOM 644 C C . GLU A 1 87 ? 21.911 1.446 -27.867 1.00 96.00 87 GLU A C 1
ATOM 646 O O . GLU A 1 87 ? 22.186 0.821 -28.891 1.00 96.00 87 GLU A O 1
ATOM 651 N N . ASP A 1 88 ? 22.314 2.700 -27.664 1.00 95.62 88 ASP A N 1
ATOM 652 C CA . ASP A 1 88 ? 23.383 3.313 -28.454 1.00 95.62 88 ASP A CA 1
ATOM 653 C C . ASP A 1 88 ? 24.661 3.319 -27.611 1.00 95.62 88 ASP A C 1
ATOM 655 O O . ASP A 1 88 ? 24.724 3.945 -26.549 1.00 95.62 88 ASP A O 1
ATOM 659 N N . ASN A 1 89 ? 25.693 2.629 -28.091 1.00 92.88 89 ASN A N 1
ATOM 660 C CA . ASN A 1 89 ? 27.019 2.570 -27.481 1.00 92.88 89 ASN A CA 1
ATOM 661 C C . ASN A 1 89 ? 28.126 3.164 -28.376 1.00 92.88 89 ASN A C 1
ATOM 663 O O . ASN A 1 89 ? 29.315 2.929 -28.132 1.00 92.88 89 ASN A O 1
ATOM 667 N N . THR A 1 90 ? 27.743 3.957 -29.386 1.00 93.12 90 THR A N 1
ATOM 668 C CA . THR A 1 90 ? 28.631 4.558 -30.388 1.00 93.12 90 THR A CA 1
ATOM 669 C C . THR A 1 90 ? 28.890 6.037 -30.087 1.00 93.12 90 THR A C 1
ATOM 671 O O . THR A 1 90 ? 28.023 6.897 -30.240 1.00 93.12 90 THR A O 1
ATOM 674 N N . THR A 1 91 ? 30.123 6.365 -29.694 1.00 92.69 91 THR A N 1
ATOM 675 C CA . THR A 1 91 ? 30.521 7.727 -29.300 1.00 92.69 91 THR A CA 1
ATOM 676 C C . THR A 1 91 ? 30.178 8.783 -30.356 1.00 92.69 91 THR A C 1
ATOM 678 O O . THR A 1 91 ? 30.637 8.714 -31.497 1.00 92.69 91 THR A O 1
ATOM 681 N N . GLY A 1 92 ? 29.424 9.809 -29.956 1.00 87.50 92 GLY A N 1
ATOM 682 C CA . GLY A 1 92 ? 29.056 10.940 -30.808 1.00 87.50 92 GLY A CA 1
ATOM 683 C C . GLY A 1 92 ? 28.075 10.606 -31.934 1.00 87.50 92 GLY A C 1
ATOM 684 O O . GLY A 1 92 ? 27.963 11.389 -32.877 1.00 87.50 92 GLY A O 1
ATOM 685 N N . GLN A 1 93 ? 27.399 9.456 -31.885 1.00 91.56 93 GLN A N 1
ATOM 686 C CA . GLN A 1 93 ? 26.190 9.209 -32.672 1.00 91.56 93 GLN A CA 1
ATOM 687 C C . GLN A 1 93 ? 24.938 9.551 -31.862 1.00 91.56 93 GLN A C 1
ATOM 689 O O . GLN A 1 93 ? 25.012 9.851 -30.667 1.00 91.56 93 GLN A O 1
ATOM 694 N N . ALA A 1 94 ? 23.807 9.576 -32.563 1.00 94.94 94 ALA A N 1
ATOM 695 C CA . ALA A 1 94 ? 22.496 9.711 -31.964 1.00 94.94 94 ALA A CA 1
ATOM 696 C C . ALA A 1 94 ? 21.590 8.581 -32.455 1.00 94.94 94 ALA A C 1
ATOM 698 O O . ALA A 1 94 ? 21.536 8.297 -33.654 1.00 94.94 94 ALA A O 1
ATOM 699 N N . LEU A 1 95 ? 20.860 7.991 -31.521 1.00 97.94 95 LEU A N 1
ATOM 700 C CA . LEU A 1 95 ? 19.720 7.120 -31.734 1.00 97.94 95 LEU A CA 1
ATOM 701 C C . LEU A 1 95 ? 18.445 7.940 -31.506 1.00 97.94 95 LEU A C 1
ATOM 703 O O . LEU A 1 95 ? 18.254 8.525 -30.439 1.00 97.94 95 LEU A O 1
ATOM 707 N N . ASN A 1 96 ? 17.578 7.984 -32.511 1.00 98.44 96 ASN A N 1
ATOM 708 C CA . ASN A 1 96 ? 16.334 8.742 -32.512 1.00 98.44 96 ASN A CA 1
ATOM 709 C C . ASN A 1 96 ? 15.166 7.754 -32.557 1.00 98.44 96 ASN A C 1
ATOM 711 O O . ASN A 1 96 ? 14.903 7.143 -33.589 1.00 98.44 96 ASN A O 1
ATOM 715 N N . ILE A 1 97 ? 14.484 7.574 -31.427 1.00 98.44 97 ILE A N 1
ATOM 716 C CA . ILE A 1 97 ? 13.356 6.649 -31.289 1.00 98.44 97 ILE A CA 1
ATOM 717 C C . ILE A 1 97 ? 12.067 7.456 -31.394 1.00 98.44 97 ILE A C 1
ATOM 719 O O . ILE A 1 97 ? 11.809 8.343 -30.577 1.00 98.44 97 ILE A O 1
ATOM 723 N N . SER A 1 98 ? 11.266 7.135 -32.403 1.00 97.94 98 SER A N 1
ATOM 724 C CA . SER A 1 98 ? 10.047 7.856 -32.764 1.00 97.94 98 SER A CA 1
ATOM 725 C C . SER A 1 98 ? 8.855 6.914 -32.963 1.00 97.94 98 SER A C 1
ATOM 727 O O . SER A 1 98 ? 8.992 5.706 -32.784 1.00 97.94 98 SER A O 1
ATOM 729 N N . GLY A 1 99 ? 7.688 7.448 -33.326 1.00 97.06 99 GLY A N 1
ATOM 730 C CA . GLY A 1 99 ? 6.516 6.652 -33.711 1.00 97.06 99 GLY A CA 1
ATOM 731 C C . GLY A 1 99 ? 5.507 6.422 -32.582 1.00 97.06 99 GLY A C 1
ATOM 732 O O . GLY A 1 99 ? 5.671 6.879 -31.450 1.00 97.06 99 GLY A O 1
ATOM 733 N N . ALA A 1 100 ? 4.409 5.736 -32.898 1.00 97.25 100 ALA A N 1
ATOM 734 C CA . ALA A 1 100 ? 3.319 5.513 -31.948 1.00 97.25 100 ALA A CA 1
ATOM 735 C C . ALA A 1 100 ? 3.729 4.534 -30.834 1.00 97.25 100 ALA A C 1
ATOM 737 O O . ALA A 1 100 ? 4.362 3.513 -31.097 1.00 97.25 100 ALA A O 1
ATOM 738 N N . ILE A 1 101 ? 3.309 4.785 -29.590 1.00 96.75 101 ILE A N 1
ATOM 739 C CA . ILE A 1 101 ? 3.625 3.887 -28.469 1.00 96.75 101 ILE A CA 1
ATOM 740 C C . ILE A 1 101 ? 3.058 2.474 -28.762 1.00 96.75 101 ILE A C 1
ATOM 742 O O . ILE A 1 101 ? 1.857 2.345 -29.032 1.00 96.75 101 ILE A O 1
ATOM 746 N N . PRO A 1 102 ? 3.875 1.397 -28.740 1.00 93.81 102 PRO A N 1
ATOM 747 C CA . PRO A 1 102 ? 3.393 0.030 -28.922 1.00 93.81 102 PRO A CA 1
ATOM 748 C C . PRO A 1 102 ? 2.530 -0.404 -27.730 1.00 93.81 102 PRO A C 1
ATOM 750 O O . PRO A 1 102 ? 2.488 0.243 -26.684 1.00 93.81 102 PRO A O 1
ATOM 753 N N . THR A 1 103 ? 1.837 -1.539 -27.850 1.00 92.19 103 THR A N 1
ATOM 754 C CA . THR A 1 103 ? 1.016 -2.034 -26.732 1.00 92.19 103 THR A CA 1
ATOM 755 C C . THR A 1 103 ? 1.904 -2.539 -25.594 1.00 92.19 103 THR A C 1
ATOM 757 O O . THR A 1 103 ? 2.410 -3.658 -25.648 1.00 92.19 103 THR A O 1
ATOM 760 N N . PHE A 1 104 ? 2.055 -1.733 -24.544 1.00 91.88 104 PHE A N 1
ATOM 761 C CA . PHE A 1 104 ? 2.595 -2.168 -23.258 1.00 91.88 104 PHE A CA 1
ATOM 762 C C . PHE A 1 104 ? 1.521 -2.915 -22.461 1.00 91.88 104 PHE A C 1
ATOM 764 O O . PHE A 1 104 ? 0.448 -2.374 -22.185 1.00 91.88 104 PHE A O 1
ATOM 771 N N . SER A 1 105 ? 1.811 -4.156 -22.073 1.00 93.31 105 SER A N 1
ATOM 772 C CA . SER A 1 105 ? 1.006 -4.884 -21.090 1.00 93.31 105 SER A CA 1
ATOM 773 C C . SER A 1 105 ? 1.396 -4.419 -19.682 1.00 93.31 105 SER A C 1
ATOM 775 O O . SER A 1 105 ? 2.564 -4.549 -19.332 1.00 93.31 105 SER A O 1
ATOM 777 N N . PRO A 1 106 ? 0.467 -3.935 -18.833 1.00 89.50 106 PRO A N 1
ATOM 778 C CA . PRO A 1 106 ? 0.813 -3.391 -17.516 1.00 89.50 106 PRO A CA 1
ATOM 779 C C . PRO A 1 106 ? 1.565 -4.327 -16.565 1.00 89.50 106 PRO A C 1
ATOM 781 O O . PRO A 1 106 ? 2.175 -3.845 -15.613 1.00 89.50 106 PRO A O 1
ATOM 784 N N . GLY A 1 107 ? 1.511 -5.642 -16.788 1.00 89.44 107 GLY A N 1
ATOM 785 C CA . GLY A 1 107 ? 1.953 -6.643 -15.822 1.00 89.44 107 GLY A CA 1
ATOM 786 C C . GLY A 1 107 ? 0.961 -6.819 -14.667 1.00 89.44 107 GLY A C 1
ATOM 787 O O . GLY A 1 107 ? -0.019 -6.082 -14.525 1.00 89.44 107 GLY A O 1
ATOM 788 N N . GLN A 1 108 ? 1.211 -7.822 -13.833 1.00 87.81 108 GLN A N 1
ATOM 789 C CA . GLN A 1 108 ? 0.343 -8.230 -12.729 1.00 87.81 108 GLN A CA 1
ATOM 790 C C . GLN A 1 108 ? 1.160 -8.806 -11.571 1.00 87.81 108 GLN A C 1
ATOM 792 O O . GLN A 1 108 ? 2.202 -9.431 -11.745 1.00 87.81 108 GLN A O 1
ATOM 797 N N . SER A 1 109 ? 0.666 -8.599 -10.354 1.00 79.38 109 SER A N 1
ATOM 798 C CA . SER A 1 109 ? 1.319 -9.022 -9.112 1.00 79.38 109 SER A CA 1
ATOM 799 C C . SER A 1 109 ? 1.176 -10.512 -8.795 1.00 79.38 109 SER A C 1
ATOM 801 O O . SER A 1 109 ? 1.662 -10.942 -7.753 1.00 79.38 109 SER A O 1
ATOM 803 N N . GLY A 1 110 ? 0.463 -11.278 -9.623 1.00 79.00 110 GLY A N 1
ATOM 804 C CA . GLY A 1 110 ? 0.109 -12.669 -9.348 1.00 79.00 110 GLY A CA 1
ATOM 805 C C . GLY A 1 110 ? -0.912 -12.873 -8.223 1.00 79.00 110 GLY A C 1
ATOM 806 O O . GLY A 1 110 ? -1.094 -14.010 -7.810 1.00 79.00 110 GLY A O 1
ATOM 807 N N . VAL A 1 111 ? -1.584 -11.830 -7.708 1.00 81.00 111 VAL A N 1
ATOM 808 C CA . VAL A 1 111 ? -2.673 -12.007 -6.717 1.00 81.00 111 VAL A CA 1
ATOM 809 C C . VAL A 1 111 ? -3.783 -12.858 -7.332 1.00 81.00 111 VAL A C 1
ATOM 811 O O . VAL A 1 111 ? -4.282 -12.526 -8.407 1.00 81.00 111 VAL A O 1
ATOM 814 N N . VAL A 1 112 ? -4.186 -13.922 -6.637 1.00 75.12 112 VAL A N 1
ATOM 815 C CA . VAL A 1 112 ? -5.222 -14.860 -7.106 1.00 75.12 112 VAL A CA 1
ATOM 816 C C . VAL A 1 112 ? -6.399 -14.997 -6.149 1.00 75.12 112 VAL A C 1
ATOM 818 O O . VAL A 1 112 ? -7.529 -15.100 -6.619 1.00 75.12 112 VAL A O 1
ATOM 821 N N . GLU A 1 113 ? -6.174 -14.926 -4.836 1.00 70.25 113 GLU A N 1
ATOM 822 C CA . GLU A 1 113 ? -7.246 -14.886 -3.836 1.00 70.25 113 GLU A CA 1
ATOM 823 C C . GLU A 1 113 ? -6.969 -13.771 -2.814 1.00 70.25 113 GLU A C 1
ATOM 825 O O . GLU A 1 113 ? -5.823 -13.486 -2.461 1.00 70.25 113 GLU A O 1
ATOM 830 N N . SER A 1 114 ? -8.038 -13.159 -2.309 1.00 73.62 114 SER A N 1
ATOM 831 C CA . SER A 1 114 ? -8.018 -12.263 -1.150 1.00 73.62 114 SER A CA 1
ATOM 832 C C . SER A 1 114 ? -9.001 -12.836 -0.135 1.00 73.62 114 SER A C 1
ATOM 834 O O . SER A 1 114 ? -10.207 -12.769 -0.358 1.00 73.62 114 SER A O 1
ATOM 836 N N . THR A 1 115 ? -8.489 -13.444 0.933 1.00 77.75 115 THR A N 1
ATOM 837 C CA . THR A 1 115 ? -9.269 -14.207 1.924 1.00 77.75 115 THR A CA 1
ATOM 838 C C . THR A 1 115 ? -9.003 -13.693 3.333 1.00 77.75 115 THR A C 1
ATOM 840 O O . THR A 1 115 ? -7.987 -13.053 3.602 1.00 77.75 115 THR A O 1
ATOM 843 N N . THR A 1 116 ? -9.943 -13.917 4.241 1.00 85.56 116 THR A N 1
ATOM 844 C CA . THR A 1 116 ? -9.824 -13.527 5.648 1.00 85.56 116 THR A CA 1
ATOM 845 C C . THR A 1 116 ? -8.885 -14.460 6.419 1.00 85.56 116 THR A C 1
ATOM 847 O O . THR A 1 116 ? -8.707 -15.626 6.062 1.00 85.56 116 THR A O 1
ATOM 850 N N . ILE A 1 117 ? -8.313 -13.977 7.529 1.00 85.44 117 ILE A N 1
ATOM 851 C CA . ILE A 1 117 ? -7.571 -14.821 8.485 1.00 85.44 117 ILE A CA 1
ATOM 852 C C . ILE A 1 117 ? -8.426 -16.014 8.954 1.00 85.44 117 ILE A C 1
ATOM 854 O O . ILE A 1 117 ? -7.894 -17.110 9.131 1.00 85.44 117 ILE A O 1
ATOM 858 N N . ARG A 1 118 ? -9.747 -15.826 9.096 1.00 91.12 118 ARG A N 1
ATOM 859 C CA . ARG A 1 118 ? -10.717 -16.879 9.440 1.00 91.12 118 ARG A CA 1
ATOM 860 C C . ARG A 1 118 ? -10.748 -18.007 8.398 1.00 91.12 118 ARG A C 1
ATOM 862 O O . ARG A 1 118 ? -10.530 -19.162 8.750 1.00 91.12 118 ARG A O 1
ATOM 869 N N . GLU A 1 119 ? -10.931 -17.678 7.119 1.00 89.44 119 GLU A N 1
ATOM 870 C CA . GLU A 1 119 ? -10.962 -18.661 6.018 1.00 89.44 119 GLU A CA 1
ATOM 871 C C . GLU A 1 119 ? -9.603 -19.356 5.817 1.00 89.44 119 GLU A C 1
ATOM 873 O O . GLU A 1 119 ? -9.535 -20.539 5.470 1.00 89.44 119 GLU A O 1
ATOM 878 N N . LEU A 1 120 ? -8.496 -18.647 6.064 1.00 86.56 120 LEU A N 1
ATOM 879 C CA . LEU A 1 120 ? -7.152 -19.230 6.027 1.00 86.56 120 LEU A CA 1
ATOM 880 C C . LEU A 1 120 ? -6.915 -20.221 7.178 1.00 86.56 120 LEU A C 1
ATOM 882 O O . LEU A 1 120 ? -6.229 -21.223 6.970 1.00 86.56 120 LEU A O 1
ATOM 886 N N . LEU A 1 121 ? -7.497 -19.982 8.360 1.00 92.62 121 LEU A N 1
ATOM 887 C CA . LEU A 1 121 ? -7.453 -20.910 9.497 1.00 92.62 121 LEU A CA 1
ATOM 888 C C . LEU A 1 121 ? -8.285 -22.163 9.210 1.00 92.62 121 LEU A C 1
ATOM 890 O O . LEU A 1 121 ? -7.786 -23.278 9.342 1.00 92.62 121 LEU A O 1
ATOM 894 N N . GLU A 1 122 ? -9.517 -21.983 8.734 1.00 91.19 122 GLU A N 1
ATOM 895 C CA . GLU A 1 122 ? -10.437 -23.076 8.383 1.00 91.19 122 GLU A CA 1
ATOM 896 C C . GLU A 1 122 ? -9.919 -23.945 7.220 1.00 91.19 122 GLU A C 1
ATOM 898 O O . GLU A 1 122 ? -10.217 -25.138 7.156 1.00 91.19 122 GLU A O 1
ATOM 903 N N . SER A 1 123 ? -9.090 -23.382 6.332 1.00 86.94 123 SER A N 1
ATOM 904 C CA . SER A 1 123 ? -8.390 -24.117 5.266 1.00 86.94 123 SER A CA 1
ATOM 905 C C . SER A 1 123 ? -6.981 -24.610 5.638 1.00 86.94 123 SER A C 1
ATOM 907 O O . SER A 1 123 ? -6.321 -25.235 4.806 1.00 86.94 123 SER A O 1
ATOM 909 N N . GLY A 1 124 ? -6.509 -24.366 6.868 1.00 86.94 124 GLY A N 1
ATOM 910 C CA . GLY A 1 124 ? -5.204 -24.829 7.359 1.00 86.94 124 GLY A CA 1
ATOM 911 C C . GLY A 1 124 ? -3.982 -24.168 6.703 1.00 86.94 124 GLY A C 1
ATOM 912 O O . GLY A 1 124 ? -2.889 -24.730 6.752 1.00 86.94 124 GLY A O 1
ATOM 913 N N . LYS A 1 125 ? -4.149 -22.995 6.075 1.00 84.69 125 LYS A N 1
ATOM 914 C CA . LYS A 1 125 ? -3.098 -22.245 5.353 1.00 84.69 125 LYS A CA 1
ATOM 915 C C . LYS A 1 125 ? -2.332 -21.230 6.227 1.00 84.69 125 LYS A C 1
ATOM 917 O O . LYS A 1 125 ? -1.400 -20.586 5.745 1.00 84.69 125 LYS A O 1
ATOM 922 N N . ILE A 1 126 ? -2.724 -21.061 7.491 1.00 88.44 126 ILE A N 1
ATOM 923 C CA . ILE A 1 126 ? -2.158 -20.096 8.449 1.00 88.44 126 ILE A CA 1
ATOM 924 C C . ILE A 1 126 ? -1.940 -20.759 9.813 1.00 88.44 126 ILE A C 1
ATOM 926 O O . ILE A 1 126 ? -2.743 -21.581 10.248 1.00 88.44 126 ILE A O 1
ATOM 930 N N . THR A 1 127 ? -0.866 -20.381 10.503 1.00 93.25 127 THR A N 1
ATOM 931 C CA . THR A 1 127 ? -0.653 -20.690 11.924 1.00 93.25 127 THR A CA 1
ATOM 932 C C . THR A 1 127 ? -0.891 -19.423 12.735 1.00 93.25 127 THR A C 1
ATOM 934 O O . THR A 1 127 ? -0.354 -18.370 12.393 1.00 93.25 127 THR A O 1
ATOM 937 N N . LEU A 1 128 ? -1.687 -19.521 13.804 1.00 94.88 128 LEU A N 1
ATOM 938 C CA . LEU A 1 128 ? -2.057 -18.408 14.680 1.00 94.88 128 LEU A CA 1
ATOM 939 C C . LEU A 1 128 ? -1.553 -18.651 16.107 1.00 94.88 128 LEU A C 1
ATOM 941 O O . LEU A 1 128 ? -1.846 -19.689 16.702 1.00 94.88 128 LEU A O 1
ATOM 945 N N . LEU A 1 129 ? -0.832 -17.678 16.664 1.00 95.94 129 LEU A N 1
ATOM 946 C CA . LEU A 1 129 ? -0.303 -17.700 18.029 1.00 95.94 129 LEU A CA 1
ATOM 947 C C . LEU A 1 129 ? -0.711 -16.418 18.758 1.00 95.94 129 LEU A C 1
ATOM 949 O O . LEU A 1 129 ? -0.293 -15.322 18.378 1.00 95.94 129 LEU A O 1
ATOM 953 N N . ALA A 1 130 ? -1.509 -16.559 19.811 1.00 95.44 130 ALA A N 1
ATOM 954 C CA . ALA A 1 130 ? -1.822 -15.488 20.744 1.00 95.44 130 ALA A CA 1
ATOM 955 C C . ALA A 1 130 ? -0.780 -15.465 21.867 1.00 95.44 130 ALA A C 1
ATOM 957 O O . ALA A 1 130 ? -0.578 -16.482 22.530 1.00 95.44 130 ALA A O 1
ATOM 958 N N . THR A 1 131 ? -0.133 -14.319 22.082 1.00 95.25 131 THR A N 1
ATOM 959 C CA . THR A 1 131 ? 0.799 -14.100 23.199 1.00 95.25 131 THR A CA 1
ATOM 960 C C . THR A 1 131 ? 0.199 -13.104 24.180 1.00 95.25 131 THR A C 1
ATOM 962 O O . THR A 1 131 ? 0.021 -11.934 23.833 1.00 95.25 131 THR A O 1
ATOM 965 N N . SER A 1 132 ? -0.084 -13.549 25.399 1.00 92.44 132 SER A N 1
ATOM 966 C CA . SER A 1 132 ? -0.727 -12.739 26.435 1.00 92.44 132 SER A CA 1
ATOM 967 C C . SER A 1 132 ? 0.252 -11.798 27.158 1.00 92.44 132 SER A C 1
ATOM 969 O O . SER A 1 132 ? 1.472 -11.978 27.069 1.00 92.44 132 SER A O 1
ATOM 971 N N . PRO A 1 133 ? -0.236 -10.775 27.895 1.00 89.56 133 PRO A 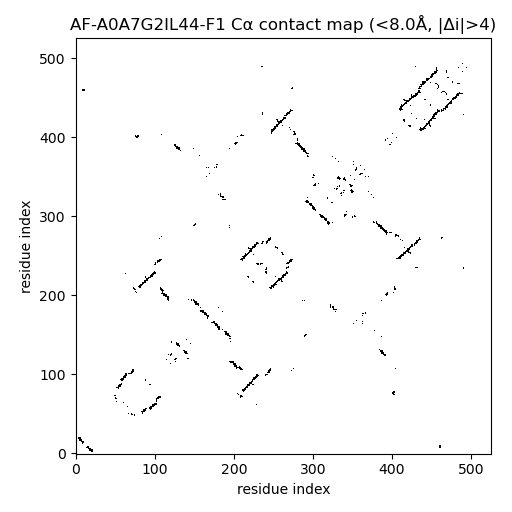N 1
ATOM 972 C CA . PRO A 1 133 ? 0.623 -9.812 28.596 1.00 89.56 133 PRO A CA 1
ATOM 973 C C . PRO A 1 133 ? 1.608 -10.420 29.612 1.00 89.56 133 PRO A C 1
ATOM 975 O O . PRO A 1 133 ? 2.643 -9.814 29.897 1.00 89.56 133 PRO A O 1
ATOM 978 N N . ASP A 1 134 ? 1.321 -11.617 30.133 1.00 92.94 134 ASP A N 1
ATOM 979 C CA . ASP A 1 134 ? 2.186 -12.391 31.035 1.00 92.94 134 ASP A CA 1
ATOM 980 C C . ASP A 1 134 ? 3.258 -13.238 30.310 1.00 92.94 134 ASP A C 1
ATOM 982 O O . ASP A 1 134 ? 4.056 -13.910 30.962 1.00 92.94 134 ASP A O 1
ATOM 986 N N . GLN A 1 135 ? 3.317 -13.158 28.973 1.00 91.00 135 GLN A N 1
ATOM 987 C CA . GLN A 1 135 ? 4.147 -13.966 28.066 1.00 91.00 135 GLN A CA 1
ATOM 988 C C . GLN A 1 135 ? 3.737 -15.447 27.941 1.00 91.00 135 GLN A C 1
ATOM 990 O O . GLN A 1 135 ? 4.506 -16.244 27.395 1.00 91.00 135 GLN A O 1
ATOM 995 N N . SER A 1 136 ? 2.539 -15.838 28.389 1.00 93.62 136 SER A N 1
ATOM 996 C CA . SER A 1 136 ? 1.952 -17.122 27.986 1.00 93.62 136 SER A CA 1
ATOM 997 C C . SER A 1 136 ? 1.566 -17.105 26.496 1.00 93.62 136 SER A C 1
ATOM 999 O O . SER A 1 136 ? 1.345 -16.042 25.911 1.00 93.62 136 SER A O 1
ATOM 1001 N N . VAL A 1 137 ? 1.556 -18.279 25.849 1.00 95.62 137 VAL A N 1
ATOM 1002 C CA . VAL A 1 137 ? 1.296 -18.420 24.404 1.00 95.62 137 VAL A CA 1
ATOM 1003 C C . VAL A 1 137 ? 0.272 -19.530 24.149 1.00 95.62 137 VAL A C 1
ATOM 1005 O O . VAL A 1 137 ? 0.498 -20.676 24.542 1.00 95.62 137 VAL A O 1
ATOM 1008 N N . LYS A 1 138 ? -0.826 -19.198 23.457 1.00 96.31 138 LYS A N 1
ATOM 1009 C CA . LYS A 1 138 ? -1.897 -20.111 23.015 1.00 96.31 138 LYS A CA 1
ATOM 1010 C C . LYS A 1 138 ? -1.868 -20.225 21.487 1.00 96.31 138 LYS A C 1
ATOM 1012 O O . LYS A 1 138 ? -1.895 -19.213 20.788 1.00 96.31 138 LYS A O 1
ATOM 1017 N N . THR A 1 139 ? -1.850 -21.445 20.954 1.00 96.44 139 THR A N 1
ATOM 1018 C CA . THR A 1 139 ? -2.121 -21.680 19.525 1.00 96.44 139 THR A CA 1
ATOM 1019 C C . THR A 1 139 ? -3.624 -21.618 19.289 1.00 96.44 139 THR A C 1
ATOM 1021 O O . THR A 1 139 ? -4.365 -22.301 19.990 1.00 96.44 139 THR A O 1
ATOM 1024 N N . ILE A 1 140 ? -4.067 -20.835 18.306 1.00 96.19 140 ILE A N 1
ATOM 1025 C CA . ILE A 1 140 ? -5.482 -20.738 17.921 1.00 96.19 140 ILE A CA 1
ATOM 1026 C C . ILE A 1 140 ? -5.749 -21.728 16.786 1.00 96.19 140 ILE A C 1
ATOM 1028 O O . ILE A 1 140 ? -5.011 -21.759 15.800 1.00 96.19 140 ILE A O 1
ATOM 1032 N N . THR A 1 141 ? -6.773 -22.567 16.947 1.00 94.06 141 THR A N 1
ATOM 1033 C CA . THR A 1 141 ? -6.983 -23.777 16.128 1.00 94.06 141 THR A CA 1
ATOM 1034 C C . THR A 1 141 ? -8.281 -23.780 15.326 1.00 94.06 141 THR A C 1
ATOM 1036 O O . THR A 1 141 ? -8.414 -24.562 14.387 1.00 94.06 141 THR A O 1
ATOM 1039 N N . ASN A 1 142 ? -9.240 -22.929 15.688 1.00 94.38 142 ASN A N 1
ATOM 1040 C CA . ASN A 1 142 ? -10.564 -22.863 15.077 1.00 94.38 142 ASN A CA 1
ATOM 1041 C C . ASN A 1 142 ? -11.135 -21.433 15.128 1.00 94.38 142 ASN A C 1
ATOM 1043 O O . ASN A 1 142 ? -10.598 -20.552 15.805 1.00 94.38 142 ASN A O 1
ATOM 1047 N N . SER A 1 143 ? -12.217 -21.189 14.387 1.00 92.88 143 SER A N 1
ATOM 1048 C CA . SER A 1 143 ? -12.808 -19.856 14.242 1.00 92.88 143 SER A CA 1
ATOM 1049 C C . SER A 1 143 ? -13.665 -19.393 15.429 1.00 92.88 143 SER A C 1
ATOM 1051 O O . SER A 1 143 ? -13.953 -18.198 15.506 1.00 92.88 143 SER A O 1
ATOM 1053 N N . GLU A 1 144 ? -14.008 -20.279 16.373 1.00 93.56 144 GLU A N 1
ATOM 1054 C CA . GLU A 1 144 ? -14.644 -19.912 17.648 1.00 93.56 144 GLU A CA 1
ATOM 1055 C C . GLU A 1 144 ? -13.601 -19.283 18.586 1.00 93.56 144 GLU A C 1
ATOM 1057 O O . GLU A 1 144 ? -13.773 -18.144 19.011 1.00 93.56 144 GLU A O 1
ATOM 1062 N N . GLU A 1 145 ? -12.453 -19.945 18.793 1.00 94.69 145 GLU A N 1
ATOM 1063 C CA . GLU A 1 145 ? -11.311 -19.377 19.532 1.00 94.69 145 GLU A CA 1
ATOM 1064 C C . GLU A 1 145 ? -10.825 -18.051 18.925 1.00 94.69 145 GLU A C 1
ATOM 1066 O O . GLU A 1 145 ? -10.429 -17.143 19.646 1.00 94.69 145 GLU A O 1
ATOM 1071 N N . LEU A 1 146 ? -10.851 -17.913 17.595 1.00 93.19 146 LEU A N 1
ATOM 1072 C CA . LEU A 1 146 ? -10.446 -16.683 16.905 1.00 93.19 146 LEU A CA 1
ATOM 1073 C C . LEU A 1 146 ? -11.422 -15.511 17.126 1.00 93.19 146 LEU A C 1
ATOM 1075 O O . LEU A 1 146 ? -11.015 -14.353 17.008 1.00 93.19 146 LEU A O 1
ATOM 1079 N N . ALA A 1 147 ? -12.694 -15.778 17.440 1.00 91.44 147 ALA A N 1
ATOM 1080 C CA . ALA A 1 147 ? -13.697 -14.735 17.659 1.00 91.44 147 ALA A CA 1
ATOM 1081 C C . ALA A 1 147 ? -13.449 -13.934 18.953 1.00 91.44 147 ALA A C 1
ATOM 1083 O O . ALA A 1 147 ? -13.819 -12.762 19.013 1.00 91.44 147 ALA A O 1
ATOM 1084 N N . GLU A 1 148 ? -12.758 -14.532 19.933 1.00 90.25 148 GLU A N 1
ATOM 1085 C CA . GLU A 1 148 ? -12.318 -13.903 21.193 1.00 90.25 148 GLU A CA 1
ATOM 1086 C C . GLU A 1 148 ? -11.336 -12.728 20.952 1.00 90.25 148 GLU A C 1
ATOM 1088 O O . GLU A 1 148 ? -11.201 -11.820 21.774 1.00 90.25 148 GLU A O 1
ATOM 1093 N N . TYR A 1 149 ? -10.648 -12.710 19.803 1.00 88.94 149 TYR A N 1
ATOM 1094 C CA . TYR A 1 149 ? -9.547 -11.788 19.508 1.00 88.94 149 TYR A CA 1
ATOM 1095 C C . TYR A 1 149 ? -10.039 -10.476 18.871 1.00 88.94 149 TYR A C 1
ATOM 1097 O O . TYR A 1 149 ? -9.928 -10.244 17.660 1.00 88.94 149 TYR A O 1
ATOM 1105 N N . LEU A 1 150 ? -10.581 -9.602 19.726 1.00 86.75 150 LEU A N 1
ATOM 1106 C CA . LEU A 1 150 ? -11.201 -8.321 19.370 1.00 86.75 150 LEU A CA 1
ATOM 1107 C C . LEU A 1 150 ? -10.247 -7.114 19.386 1.00 86.75 150 LEU A C 1
ATOM 1109 O O . LEU A 1 150 ? -9.275 -7.033 20.140 1.00 86.75 150 LEU A O 1
ATOM 1113 N N . THR A 1 151 ? -10.583 -6.112 18.572 1.00 84.06 151 THR A N 1
ATOM 1114 C CA . THR A 1 151 ? -10.024 -4.755 18.634 1.00 84.06 151 THR A CA 1
ATOM 1115 C C . THR A 1 151 ? -11.149 -3.726 18.731 1.00 84.06 151 THR A C 1
ATOM 1117 O O . THR A 1 151 ? -12.044 -3.698 17.886 1.00 84.06 151 THR A O 1
ATOM 1120 N N . TYR A 1 152 ? -11.103 -2.867 19.751 1.00 82.88 152 TYR A N 1
ATOM 1121 C CA . TYR A 1 152 ? -12.095 -1.812 19.966 1.00 82.88 152 TYR A CA 1
ATOM 1122 C C . TYR A 1 152 ? -11.612 -0.497 19.353 1.00 82.88 152 TYR A C 1
ATOM 1124 O O . TYR A 1 152 ? -10.527 -0.004 19.664 1.00 82.88 152 TYR A O 1
ATOM 1132 N N . ASN A 1 153 ? -12.421 0.084 18.467 1.00 82.00 153 ASN A N 1
ATOM 1133 C CA . ASN A 1 153 ? -12.123 1.349 17.799 1.00 82.00 153 ASN A CA 1
ATOM 1134 C C . ASN A 1 153 ? -13.065 2.427 18.336 1.00 82.00 153 ASN A C 1
ATOM 1136 O O . ASN A 1 153 ? -14.276 2.296 18.191 1.00 82.00 153 ASN A O 1
ATOM 1140 N N . GLN A 1 154 ? -12.529 3.489 18.938 1.00 82.12 154 GLN A N 1
ATOM 1141 C CA . GLN A 1 154 ? -13.352 4.573 19.475 1.00 82.12 154 GLN A CA 1
ATOM 1142 C C . GLN A 1 154 ? -13.852 5.505 18.361 1.00 82.12 154 GLN A C 1
ATOM 1144 O O . GLN A 1 154 ? -13.053 6.098 17.632 1.00 82.12 154 GLN A O 1
ATOM 1149 N N . SER A 1 155 ? -15.173 5.656 18.266 1.00 73.88 155 SER A N 1
ATOM 1150 C CA . SER A 1 155 ? -15.858 6.576 17.347 1.00 73.88 155 SER A CA 1
ATOM 1151 C C . SER A 1 155 ? -15.831 8.015 17.870 1.00 73.88 155 SER A C 1
ATOM 1153 O O . SER A 1 155 ? -15.533 8.956 17.131 1.00 73.88 155 SER A O 1
ATOM 1155 N N . SER A 1 156 ? -16.110 8.178 19.162 1.00 78.75 156 SER A N 1
ATOM 1156 C CA . SER A 1 156 ? -16.128 9.448 19.893 1.00 78.75 156 SER A CA 1
ATOM 1157 C C . SER A 1 156 ? -15.978 9.196 21.398 1.00 78.75 156 SER A C 1
ATOM 1159 O O . SER A 1 156 ? -16.131 8.070 21.872 1.00 78.75 156 SER A O 1
ATOM 1161 N N . THR A 1 157 ? -15.672 10.240 22.169 1.00 84.56 157 THR A N 1
ATOM 1162 C CA . THR A 1 157 ? -15.842 10.212 23.629 1.00 84.56 157 THR A CA 1
ATOM 1163 C C . THR A 1 157 ? -17.252 10.718 23.947 1.00 84.56 157 THR A C 1
ATOM 1165 O O . THR A 1 157 ? -17.543 11.853 23.560 1.00 84.56 157 THR A O 1
ATOM 1168 N N . PRO A 1 158 ? -18.119 9.925 24.605 1.00 90.62 158 PRO A N 1
ATOM 1169 C CA . PRO A 1 158 ? -19.424 10.383 25.083 1.00 90.62 158 PRO A CA 1
ATOM 1170 C C . PRO A 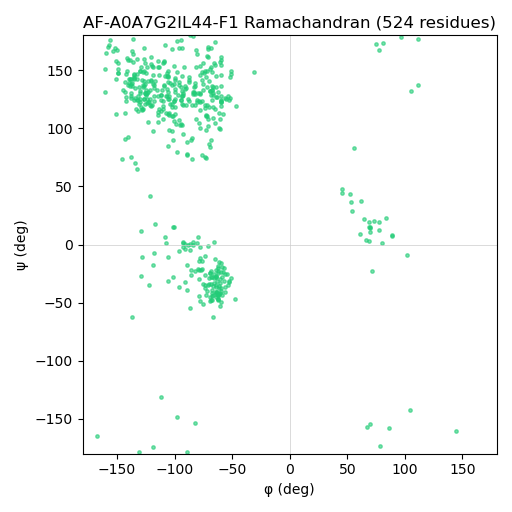1 158 ? -19.292 11.539 26.073 1.00 90.62 158 PRO A C 1
ATOM 1172 O O . PRO A 1 158 ? -18.225 11.752 26.657 1.00 90.62 158 PRO A O 1
ATOM 1175 N N . SER A 1 159 ? -20.374 12.284 26.289 1.00 88.75 159 SER A N 1
ATOM 1176 C CA . SER A 1 159 ? -20.366 13.411 27.229 1.00 88.75 159 SER A CA 1
ATOM 1177 C C . SER A 1 159 ? -21.633 13.495 28.076 1.00 88.75 159 SER A C 1
ATOM 1179 O O . SER A 1 159 ? -22.682 12.976 27.702 1.00 88.75 159 SER A O 1
ATOM 1181 N N . GLN A 1 160 ? -21.542 14.178 29.222 1.00 91.62 160 GLN A N 1
ATOM 1182 C CA . GLN A 1 160 ? -22.688 14.479 30.085 1.00 91.62 160 GLN A CA 1
ATOM 1183 C C . GLN A 1 160 ? -23.559 15.574 29.432 1.00 91.62 160 GLN A C 1
ATOM 1185 O O . GLN A 1 160 ? -23.500 16.753 29.789 1.00 91.62 160 GLN A O 1
ATOM 1190 N N . SER A 1 161 ? -24.305 15.193 28.396 1.00 88.75 161 SER A N 1
ATOM 1191 C CA . SER A 1 161 ? -25.100 16.076 27.534 1.00 88.75 161 SER A CA 1
ATOM 1192 C C . SER A 1 161 ? -26.574 16.151 27.955 1.00 88.75 161 SER A C 1
ATOM 1194 O O . SER A 1 161 ? -27.185 17.228 27.906 1.00 88.75 161 SER A O 1
ATOM 1196 N N . THR A 1 162 ? -27.120 15.019 28.408 1.00 94.50 162 THR A N 1
ATOM 1197 C CA . THR A 1 162 ? -28.542 14.801 28.706 1.00 94.50 162 THR A CA 1
ATOM 1198 C C . THR A 1 162 ? -28.930 15.419 30.047 1.00 94.50 162 THR A C 1
ATOM 1200 O O . THR A 1 162 ? -28.124 15.464 30.972 1.00 94.50 162 THR A O 1
ATOM 1203 N N . GLU A 1 163 ? -30.161 15.916 30.148 1.00 94.31 163 GLU A N 1
ATOM 1204 C CA . GLU A 1 163 ? -30.731 16.493 31.372 1.00 94.31 163 GLU A CA 1
ATOM 1205 C C . GLU A 1 163 ? -31.524 15.441 32.147 1.00 94.31 163 GLU A C 1
ATOM 1207 O O . GLU A 1 163 ? -32.281 14.667 31.559 1.00 94.31 163 GLU A O 1
ATOM 1212 N N . PHE A 1 164 ? -31.321 15.399 33.463 1.00 94.62 164 PHE A N 1
ATOM 1213 C CA . PHE A 1 164 ? -31.962 14.441 34.358 1.00 94.62 164 PHE A CA 1
ATOM 1214 C C . PHE A 1 164 ? -32.305 15.115 35.688 1.00 94.62 164 PHE A C 1
ATOM 1216 O O . PHE A 1 164 ? -31.442 15.729 36.311 1.00 94.62 164 PHE A O 1
ATOM 1223 N N . ASP A 1 165 ? -33.562 15.016 36.116 1.00 93.25 165 ASP A N 1
ATOM 1224 C CA . ASP A 1 165 ? -34.064 15.732 37.291 1.00 93.25 165 ASP A CA 1
ATOM 1225 C C . ASP A 1 165 ? -34.053 14.860 38.550 1.00 93.25 165 ASP A C 1
ATOM 1227 O O . ASP A 1 165 ? -34.657 13.785 38.571 1.00 93.25 165 ASP A O 1
ATOM 1231 N N . ILE A 1 166 ? -33.464 15.380 39.628 1.00 91.88 166 ILE A N 1
ATOM 1232 C CA . ILE A 1 166 ? -33.469 14.775 40.968 1.00 91.88 166 ILE A CA 1
ATOM 1233 C C . ILE A 1 166 ? -33.974 15.766 42.025 1.00 91.88 166 ILE A C 1
ATOM 1235 O O . ILE A 1 166 ? -33.999 16.977 41.804 1.00 91.88 166 ILE A O 1
ATOM 1239 N N . ASN A 1 167 ? -34.417 15.262 43.173 1.00 88.44 167 ASN A N 1
ATOM 1240 C CA . ASN A 1 167 ? -34.878 16.076 44.296 1.00 88.44 167 ASN A CA 1
ATOM 1241 C C . ASN A 1 167 ? -33.672 16.508 45.147 1.00 88.44 167 ASN A C 1
ATOM 1243 O O . ASN A 1 167 ? -32.880 15.658 45.557 1.00 88.44 167 ASN A O 1
ATOM 1247 N N . ASP A 1 168 ? -33.546 17.805 45.445 1.00 84.38 168 ASP A N 1
ATOM 1248 C CA . ASP A 1 168 ? -32.489 18.319 46.326 1.00 84.38 168 ASP A CA 1
ATOM 1249 C C . ASP A 1 168 ? -33.001 18.421 47.780 1.00 84.38 168 ASP A C 1
ATOM 1251 O O . ASP A 1 168 ? -33.963 19.159 48.026 1.00 84.38 168 ASP A O 1
ATOM 1255 N N . PRO A 1 169 ? -32.384 17.749 48.774 1.00 80.75 169 PRO A N 1
ATOM 1256 C CA . PRO A 1 169 ? -32.760 17.895 50.182 1.00 80.75 169 PRO A CA 1
ATOM 1257 C C . PRO A 1 169 ? -32.564 19.322 50.729 1.00 80.75 169 PRO A C 1
ATOM 1259 O O . PRO A 1 169 ? -33.172 19.670 51.742 1.00 80.75 169 PRO A O 1
ATOM 1262 N N . ALA A 1 170 ? -31.769 20.174 50.069 1.00 81.00 170 ALA A N 1
ATOM 1263 C CA . ALA A 1 170 ? -31.667 21.598 50.394 1.00 81.00 170 ALA A CA 1
ATOM 1264 C C . ALA A 1 170 ? -32.876 22.427 49.909 1.00 81.00 170 ALA A C 1
ATOM 1266 O O . ALA A 1 170 ? -33.136 23.495 50.469 1.00 81.00 170 ALA A O 1
ATOM 1267 N N . PHE A 1 171 ? -33.636 21.935 48.920 1.00 82.56 171 PHE A N 1
ATOM 1268 C CA . PHE A 1 171 ? -34.810 22.605 48.342 1.00 82.56 171 PHE A CA 1
ATOM 1269 C C . PHE A 1 171 ? -36.025 21.654 48.219 1.00 82.56 171 PHE A C 1
ATOM 1271 O O . PHE A 1 171 ? -36.478 21.363 47.109 1.00 82.56 171 PHE A O 1
ATOM 1278 N N . PRO A 1 172 ? -36.596 21.162 49.342 1.00 76.00 172 PRO A N 1
ATOM 1279 C CA . PRO A 1 172 ? -37.645 20.144 49.306 1.00 76.00 172 PRO A CA 1
ATOM 1280 C C . PRO A 1 172 ? -38.890 20.590 48.527 1.00 76.00 172 PRO A C 1
ATOM 1282 O O . PRO A 1 172 ? -39.573 21.541 48.911 1.00 76.00 172 PRO A O 1
ATOM 1285 N N . GLY A 1 173 ? -39.208 19.858 47.457 1.00 73.81 173 GLY A N 1
ATOM 1286 C CA . GLY A 1 173 ? -40.352 20.120 46.577 1.00 73.81 173 GLY A CA 1
ATOM 1287 C C . GLY A 1 173 ? -40.005 20.801 45.248 1.00 73.81 173 GLY A C 1
ATOM 1288 O O . GLY A 1 173 ? -40.866 20.848 44.370 1.00 73.81 173 GLY A O 1
ATOM 1289 N N . GLU A 1 174 ? -38.767 21.265 45.059 1.00 82.75 174 GLU A N 1
ATOM 1290 C CA . GLU A 1 174 ? -38.248 21.691 43.753 1.00 82.75 174 GLU A CA 1
ATOM 1291 C C . GLU A 1 174 ? -37.266 20.641 43.207 1.00 82.75 174 GLU A C 1
ATOM 1293 O O . GLU A 1 174 ? -36.472 20.055 43.947 1.00 82.75 174 GLU A O 1
ATOM 1298 N N . LYS A 1 175 ? -37.334 20.370 41.897 1.00 87.44 175 LYS A N 1
ATOM 1299 C CA . LYS A 1 175 ? -36.386 19.474 41.226 1.00 87.44 175 LYS A CA 1
ATOM 1300 C C . LYS A 1 175 ? -35.161 20.246 40.751 1.00 87.44 175 LYS A C 1
ATOM 1302 O O . LYS A 1 175 ? -35.289 21.337 40.199 1.00 87.44 175 LYS A O 1
ATOM 1307 N N . THR A 1 176 ? -33.994 19.632 40.900 1.00 90.88 176 THR A N 1
ATOM 1308 C CA . THR A 1 176 ? -32.718 20.131 40.393 1.00 90.88 176 THR A CA 1
ATOM 1309 C C . THR A 1 176 ? -32.239 19.244 39.248 1.00 90.88 176 THR A C 1
ATOM 1311 O O . THR A 1 176 ? -32.073 18.035 39.407 1.00 90.88 176 THR A O 1
ATOM 1314 N N . THR A 1 177 ? -32.007 19.851 38.086 1.00 93.06 177 THR A N 1
ATOM 1315 C CA . THR A 1 177 ? -31.529 19.160 36.884 1.00 93.06 177 THR A CA 1
ATOM 1316 C C . THR A 1 177 ? -30.009 18.987 36.921 1.00 93.06 177 THR A C 1
ATOM 1318 O O . THR A 1 177 ? -29.267 19.972 36.932 1.00 93.06 177 THR A O 1
ATOM 1321 N N . ILE A 1 178 ? -29.539 17.740 36.887 1.00 93.69 178 ILE A N 1
ATOM 1322 C CA . ILE A 1 178 ? -28.132 17.377 36.665 1.00 93.69 178 ILE A CA 1
ATOM 1323 C C . ILE A 1 178 ? -27.879 17.034 35.191 1.00 93.69 178 ILE A C 1
ATOM 1325 O O . ILE A 1 178 ? -28.812 16.876 34.396 1.00 93.69 178 ILE A O 1
ATOM 1329 N N . LYS A 1 179 ? -26.601 16.903 34.819 1.00 95.62 179 LYS A N 1
ATOM 1330 C CA . LYS A 1 179 ? -26.200 16.363 33.514 1.00 95.62 179 LYS A CA 1
ATOM 1331 C C . LYS A 1 179 ? -25.775 14.901 33.626 1.00 95.62 179 LYS A C 1
ATOM 1333 O O . LYS A 1 179 ? -25.059 14.532 34.551 1.00 95.62 179 LYS A O 1
ATOM 1338 N N . VAL A 1 180 ? -26.203 14.088 32.662 1.00 96.50 180 VAL A N 1
ATOM 1339 C CA . VAL A 1 180 ? -25.915 12.646 32.575 1.00 96.50 180 VAL A CA 1
ATOM 1340 C C . VAL A 1 180 ? -25.535 12.247 31.145 1.00 96.50 180 VAL A C 1
ATOM 1342 O O . VAL A 1 180 ? -25.750 13.012 30.200 1.00 96.50 180 VAL A O 1
ATOM 1345 N N . PHE A 1 181 ? -24.942 11.066 30.973 1.00 96.44 181 PHE A N 1
ATOM 1346 C CA . PHE A 1 181 ? -24.581 10.537 29.656 1.00 96.44 181 PHE A CA 1
ATOM 1347 C C . PHE A 1 181 ? -25.815 10.011 28.904 1.00 96.44 181 PHE A C 1
ATOM 1349 O O . PHE A 1 181 ? -26.689 9.370 29.496 1.00 96.44 181 PHE A O 1
ATOM 1356 N N . ASP A 1 182 ? -25.871 10.242 27.588 1.00 94.31 182 ASP A N 1
ATOM 1357 C CA . ASP A 1 182 ? -26.866 9.602 26.719 1.00 94.31 182 ASP A CA 1
ATOM 1358 C C . ASP A 1 182 ? -26.517 8.116 26.540 1.00 94.31 182 ASP A C 1
ATOM 1360 O O . ASP A 1 182 ? -25.461 7.764 26.012 1.00 94.31 182 ASP A O 1
ATOM 1364 N N . THR A 1 183 ? -27.432 7.237 26.939 1.00 93.69 183 THR A N 1
ATOM 1365 C CA . THR A 1 183 ? -27.348 5.780 26.768 1.00 93.69 183 THR A CA 1
ATOM 1366 C C . THR A 1 183 ? -27.072 5.366 25.315 1.00 93.69 183 THR A C 1
ATOM 1368 O O . THR A 1 183 ? -26.374 4.383 25.077 1.00 93.69 183 THR A O 1
ATOM 1371 N N . ASN A 1 184 ? -27.554 6.131 24.331 1.00 91.62 184 ASN A N 1
ATOM 1372 C CA . ASN A 1 184 ? -27.299 5.875 22.912 1.00 91.62 184 ASN A CA 1
ATOM 1373 C C . ASN A 1 184 ? -25.859 6.239 22.509 1.00 91.62 184 ASN A C 1
ATOM 1375 O O . ASN A 1 184 ? -25.242 5.505 21.735 1.00 91.62 184 ASN A O 1
ATOM 1379 N N . GLU A 1 185 ? -25.296 7.327 23.057 1.00 92.44 185 GLU A N 1
ATOM 1380 C CA . GLU A 1 185 ? -23.868 7.640 22.896 1.00 92.44 185 GLU A CA 1
ATOM 1381 C C . GLU A 1 185 ? -23.004 6.553 23.552 1.00 92.44 185 GLU A C 1
ATOM 1383 O O . GLU A 1 185 ? -22.039 6.103 22.938 1.00 92.44 185 GLU A O 1
ATOM 1388 N N . LEU A 1 186 ? -23.373 6.083 24.752 1.00 92.50 186 LEU A N 1
ATOM 1389 C CA . LEU A 1 186 ? -22.662 5.009 25.461 1.00 92.50 186 LEU A CA 1
ATOM 1390 C C . LEU A 1 186 ? -22.706 3.663 24.721 1.00 92.50 186 LEU A C 1
ATOM 1392 O O . LEU A 1 186 ? -21.706 2.955 24.715 1.00 92.50 186 LEU A O 1
ATOM 1396 N N . ASN A 1 187 ? -23.811 3.318 24.057 1.00 91.12 187 ASN A N 1
ATOM 1397 C CA . ASN A 1 187 ? -23.885 2.088 23.261 1.00 91.12 187 ASN A CA 1
ATOM 1398 C C . ASN A 1 187 ? -23.038 2.186 21.969 1.00 91.12 187 ASN A C 1
ATOM 1400 O O . ASN A 1 187 ? -22.422 1.215 21.538 1.00 91.12 187 ASN A O 1
ATOM 1404 N N . GLY A 1 188 ? -22.962 3.374 21.354 1.00 87.44 188 GLY A N 1
ATOM 1405 C CA . GLY A 1 188 ? -22.283 3.589 20.067 1.00 87.44 188 GLY A CA 1
ATOM 1406 C C . GLY A 1 188 ? -20.807 4.016 20.116 1.00 87.44 188 GLY A C 1
ATOM 1407 O O . GLY A 1 188 ? -20.211 4.220 19.054 1.00 87.44 188 GLY A O 1
ATOM 1408 N N . PHE A 1 189 ? -20.205 4.219 21.297 1.00 88.62 189 PHE A N 1
ATOM 1409 C CA . PHE A 1 189 ? -18.907 4.912 21.386 1.00 88.62 189 PHE A CA 1
ATOM 1410 C C . PHE A 1 189 ? -17.696 4.094 20.918 1.00 88.62 189 PHE A C 1
ATOM 1412 O O . PHE A 1 189 ? -16.710 4.676 20.451 1.00 88.62 189 PHE A O 1
ATOM 1419 N N . LEU A 1 190 ? -17.773 2.763 20.996 1.00 88.12 190 LEU A N 1
ATOM 1420 C CA . LEU A 1 190 ? -16.794 1.840 20.423 1.00 88.12 190 LEU A CA 1
ATOM 1421 C C . LEU A 1 190 ? -17.401 1.088 19.238 1.00 88.12 190 LEU A C 1
ATOM 1423 O O . LEU A 1 190 ? -18.609 0.909 19.122 1.00 88.12 190 LEU A O 1
ATOM 1427 N N . THR A 1 191 ? -16.540 0.610 18.350 1.00 84.69 191 THR A N 1
ATOM 1428 C CA . THR A 1 191 ? -16.892 -0.362 17.317 1.00 84.69 191 THR A CA 1
ATOM 1429 C C . THR A 1 191 ? -15.892 -1.504 17.347 1.00 84.69 191 THR A C 1
ATOM 1431 O O . THR A 1 191 ? -14.680 -1.298 17.202 1.00 84.69 191 THR A O 1
ATOM 1434 N N . GLU A 1 192 ? -16.415 -2.709 17.537 1.00 84.25 192 GLU A N 1
ATOM 1435 C CA . GLU A 1 192 ? -15.652 -3.950 17.524 1.00 84.25 192 GLU A CA 1
ATOM 1436 C C . GLU A 1 192 ? -15.131 -4.301 16.125 1.00 84.25 192 GLU A C 1
ATOM 1438 O O . GLU A 1 192 ? -15.700 -3.963 15.081 1.00 84.25 192 GLU A O 1
ATOM 1443 N N . ALA A 1 193 ? -14.001 -4.998 16.110 1.00 83.56 193 ALA A N 1
ATOM 1444 C CA . ALA A 1 193 ? -13.394 -5.555 14.918 1.00 83.56 193 ALA A CA 1
ATOM 1445 C C . ALA A 1 193 ? -12.610 -6.818 15.295 1.00 83.56 193 ALA A C 1
ATOM 1447 O O . ALA A 1 193 ? -11.578 -6.727 15.966 1.00 83.56 193 ALA A O 1
ATOM 1448 N N . GLN A 1 194 ? -13.082 -7.983 14.847 1.00 83.88 194 GLN A N 1
ATOM 1449 C CA . GLN A 1 194 ? -12.358 -9.248 14.989 1.00 83.88 194 GLN A CA 1
ATOM 1450 C C . GLN A 1 194 ? -11.097 -9.224 14.118 1.00 83.88 194 GLN A C 1
ATOM 1452 O O . GLN A 1 194 ? -11.141 -8.823 12.952 1.00 83.88 194 GLN A O 1
ATOM 1457 N N . VAL A 1 195 ? -9.963 -9.687 14.658 1.00 81.44 195 VAL A N 1
ATOM 1458 C CA . VAL A 1 195 ? -8.726 -9.821 13.863 1.00 81.44 195 VAL A CA 1
ATOM 1459 C C . VAL A 1 195 ? -8.904 -10.860 12.747 1.00 81.44 195 VAL A C 1
ATOM 1461 O O . VAL A 1 195 ? -8.320 -10.710 11.674 1.00 81.44 195 VAL A O 1
ATOM 1464 N N . GLY A 1 196 ? -9.781 -11.851 12.950 1.00 77.25 196 GLY A N 1
ATOM 1465 C CA . GLY A 1 196 ? -10.141 -12.853 11.944 1.00 77.25 196 GLY A CA 1
ATOM 1466 C C . GLY A 1 196 ? -10.676 -12.285 10.624 1.00 77.25 196 GLY A C 1
ATOM 1467 O O . GLY A 1 196 ? -10.486 -12.925 9.594 1.00 77.25 196 GLY A O 1
ATOM 1468 N N . ASP A 1 197 ? -11.259 -11.080 10.624 1.00 82.88 197 ASP A N 1
ATOM 1469 C CA . ASP A 1 197 ? -11.797 -10.411 9.425 1.00 82.88 197 ASP A CA 1
ATOM 1470 C C . ASP A 1 197 ? -10.730 -9.642 8.622 1.00 82.88 197 ASP A C 1
ATOM 1472 O O . ASP A 1 197 ? -11.033 -9.008 7.606 1.00 82.88 197 ASP A O 1
ATOM 1476 N N . ALA A 1 198 ? -9.471 -9.638 9.071 1.00 78.69 198 ALA A N 1
ATOM 1477 C CA . ALA A 1 198 ? -8.384 -9.043 8.308 1.00 78.69 198 ALA A CA 1
ATOM 1478 C C . ALA A 1 198 ? -8.129 -9.858 7.031 1.00 78.69 198 ALA A C 1
ATOM 1480 O O . ALA A 1 198 ? -7.877 -11.061 7.085 1.00 78.69 198 ALA A O 1
ATOM 1481 N N . VAL A 1 199 ? -8.182 -9.185 5.879 1.00 80.75 199 VAL A N 1
ATOM 1482 C CA . VAL A 1 199 ? -7.950 -9.802 4.568 1.00 80.75 199 VAL A CA 1
ATOM 1483 C C . VAL A 1 199 ? -6.454 -9.880 4.271 1.00 80.75 199 VAL A C 1
ATOM 1485 O O . VAL A 1 199 ? -5.728 -8.889 4.388 1.00 80.75 199 VAL A O 1
ATOM 1488 N N . LEU A 1 200 ? -6.018 -11.059 3.844 1.00 78.81 200 LEU A N 1
ATOM 1489 C CA . LEU A 1 200 ? -4.679 -11.387 3.373 1.00 78.81 200 LEU A CA 1
ATOM 1490 C C . LEU A 1 200 ? -4.766 -11.853 1.910 1.00 78.81 200 LEU A C 1
ATOM 1492 O O . LEU A 1 200 ? -5.799 -12.352 1.462 1.00 78.81 200 LEU A O 1
ATOM 1496 N N . ASN A 1 201 ? -3.689 -11.664 1.147 1.00 81.62 201 ASN A N 1
ATOM 1497 C CA . ASN A 1 201 ? -3.650 -12.018 -0.274 1.00 81.62 201 ASN A CA 1
ATOM 1498 C C . ASN A 1 201 ? -2.793 -13.265 -0.480 1.00 81.62 201 ASN A C 1
ATOM 1500 O O . ASN A 1 201 ? -1.662 -13.306 0.004 1.00 81.62 201 ASN A O 1
ATOM 1504 N N . THR A 1 202 ? -3.294 -14.221 -1.258 1.00 81.38 202 THR A N 1
ATOM 1505 C CA . THR A 1 202 ? -2.486 -15.315 -1.806 1.00 81.38 202 THR A CA 1
ATOM 1506 C C . THR A 1 202 ? -2.069 -14.986 -3.236 1.00 81.38 202 THR A C 1
ATOM 1508 O O . THR A 1 202 ? -2.765 -14.284 -3.983 1.00 81.38 202 THR A O 1
ATOM 1511 N N . PHE A 1 203 ? -0.892 -15.475 -3.608 1.00 85.44 203 PHE A N 1
ATOM 1512 C CA . PHE A 1 203 ? -0.232 -15.162 -4.862 1.00 85.44 203 PHE A CA 1
ATOM 1513 C C . PHE A 1 203 ? 0.137 -16.441 -5.616 1.00 85.44 203 PHE A C 1
ATOM 1515 O O . PHE A 1 203 ? 0.443 -17.472 -5.021 1.00 85.44 203 PHE A O 1
ATOM 1522 N N . ASP A 1 204 ? 0.136 -16.360 -6.938 1.00 89.25 204 ASP A N 1
ATOM 1523 C CA . ASP A 1 204 ? 0.547 -17.421 -7.846 1.00 89.25 204 ASP A CA 1
ATOM 1524 C C . ASP A 1 204 ? 1.819 -16.981 -8.577 1.00 89.25 204 ASP A C 1
ATOM 1526 O O . ASP A 1 204 ? 1.822 -16.002 -9.333 1.00 89.25 204 ASP A O 1
ATOM 1530 N N . ALA A 1 205 ? 2.914 -17.709 -8.350 1.00 89.94 205 ALA A N 1
ATOM 1531 C CA . ALA A 1 205 ? 4.198 -17.437 -8.985 1.00 89.94 205 ALA A CA 1
ATOM 1532 C C . ALA A 1 205 ? 4.115 -17.540 -10.517 1.00 89.94 205 ALA A C 1
ATOM 1534 O O . ALA A 1 205 ? 4.791 -16.784 -11.214 1.00 89.94 205 ALA A O 1
ATOM 1535 N N . GLN A 1 206 ? 3.218 -18.385 -11.040 1.00 91.00 206 GLN A N 1
ATOM 1536 C CA . GLN A 1 206 ? 2.967 -18.568 -12.471 1.00 91.00 206 GLN A CA 1
ATOM 1537 C C . GLN A 1 206 ? 2.077 -17.465 -13.082 1.00 91.00 206 GLN A C 1
ATOM 1539 O O . GLN A 1 206 ? 1.698 -17.551 -14.249 1.00 91.00 206 GLN A O 1
ATOM 1544 N N . LYS A 1 207 ? 1.742 -16.419 -12.309 1.00 89.31 207 LYS A N 1
ATOM 1545 C CA . LYS A 1 207 ? 1.032 -15.205 -12.757 1.00 89.31 207 LYS A CA 1
ATOM 1546 C C . LYS A 1 207 ? 1.737 -13.900 -12.345 1.00 89.31 207 LYS A C 1
ATOM 1548 O O . LYS A 1 207 ? 1.148 -12.824 -12.427 1.00 89.31 207 LYS A O 1
ATOM 1553 N N . SER A 1 208 ? 2.980 -13.970 -11.866 1.00 88.44 208 SER A N 1
ATOM 1554 C CA . SER A 1 208 ? 3.765 -12.791 -11.473 1.00 88.44 208 SER A CA 1
ATOM 1555 C C . SER A 1 208 ? 4.502 -12.183 -12.676 1.00 88.44 208 SER A C 1
ATOM 1557 O O . SER A 1 208 ? 5.663 -12.503 -12.933 1.00 88.44 208 SER A O 1
ATOM 1559 N N . GLU A 1 209 ? 3.857 -11.245 -13.363 1.00 92.88 209 GLU A N 1
ATOM 1560 C CA . GLU A 1 209 ? 4.410 -10.506 -14.503 1.00 92.88 209 GLU A CA 1
ATOM 1561 C C . GLU A 1 209 ? 4.849 -9.105 -14.041 1.00 92.88 209 GLU A C 1
ATOM 1563 O O . GLU A 1 209 ? 4.064 -8.155 -14.041 1.00 92.88 209 GLU A O 1
ATOM 1568 N N . ILE A 1 210 ? 6.104 -8.975 -13.599 1.00 91.88 210 ILE A N 1
ATOM 1569 C CA . ILE A 1 210 ? 6.682 -7.722 -13.079 1.00 91.88 210 ILE A CA 1
ATOM 1570 C C . ILE A 1 210 ? 7.958 -7.380 -13.851 1.00 91.88 210 ILE A C 1
ATOM 1572 O O . ILE A 1 210 ? 8.882 -8.195 -13.937 1.00 91.88 210 ILE A O 1
ATOM 1576 N N . TYR A 1 211 ? 8.031 -6.149 -14.356 1.00 94.88 211 TYR A N 1
ATOM 1577 C CA . TYR A 1 211 ? 9.230 -5.597 -14.983 1.00 94.88 211 TYR A CA 1
ATOM 1578 C C . TYR A 1 211 ? 10.298 -5.301 -13.919 1.00 94.88 211 TYR A C 1
ATOM 1580 O O . TYR A 1 211 ? 9.996 -4.700 -12.885 1.00 94.88 211 TYR A O 1
ATOM 1588 N N . LYS A 1 212 ? 11.555 -5.672 -14.174 1.00 94.56 212 LYS A N 1
ATOM 1589 C CA . LYS A 1 212 ? 12.702 -5.299 -13.331 1.00 94.56 212 LYS A CA 1
ATOM 1590 C C . LYS A 1 212 ? 13.885 -4.879 -14.201 1.00 94.56 212 LYS A C 1
ATOM 1592 O O . LYS A 1 212 ? 14.140 -5.539 -15.205 1.00 94.56 212 LYS A O 1
ATOM 1597 N N . GLN A 1 213 ? 14.569 -3.789 -13.833 1.00 94.69 213 GLN A N 1
ATOM 1598 C CA . GLN A 1 213 ? 15.620 -3.169 -14.661 1.00 94.69 213 GLN A CA 1
ATOM 1599 C C . GLN A 1 213 ? 15.181 -3.034 -16.121 1.00 94.69 213 GLN A C 1
ATOM 1601 O O . GLN A 1 213 ? 15.889 -3.449 -17.031 1.00 94.69 213 GLN A O 1
ATOM 1606 N N . PHE A 1 214 ? 13.966 -2.510 -16.316 1.00 96.31 214 PHE A N 1
ATOM 1607 C CA . PHE A 1 214 ? 13.392 -2.248 -17.628 1.00 96.31 214 PHE A CA 1
ATOM 1608 C C . PHE A 1 214 ? 13.603 -0.785 -18.030 1.00 96.31 214 PHE A C 1
ATOM 1610 O O . PHE A 1 214 ? 13.404 0.122 -17.215 1.00 96.31 214 PHE A O 1
ATOM 1617 N N . GLY A 1 215 ? 13.917 -0.563 -19.304 1.00 96.88 215 GLY A N 1
ATOM 1618 C CA . GLY A 1 215 ? 13.942 0.759 -19.915 1.00 96.88 215 GLY A CA 1
ATOM 1619 C C . GLY A 1 215 ? 13.647 0.736 -21.412 1.00 96.88 215 GLY A C 1
ATOM 1620 O O . GLY A 1 215 ? 13.615 -0.314 -22.050 1.00 96.88 215 GLY A O 1
ATOM 1621 N N . ILE A 1 216 ? 13.436 1.918 -21.988 1.00 97.75 216 ILE A N 1
ATOM 1622 C CA . ILE A 1 216 ? 13.251 2.101 -23.430 1.00 97.75 216 ILE A CA 1
ATOM 1623 C C . ILE A 1 216 ? 14.620 2.251 -24.096 1.00 97.75 216 ILE A C 1
ATOM 1625 O O . ILE A 1 216 ? 14.933 1.467 -24.984 1.00 97.75 216 ILE A O 1
ATOM 1629 N N . ALA A 1 217 ? 15.462 3.190 -23.650 1.00 97.81 217 ALA A N 1
ATOM 1630 C CA . ALA A 1 217 ? 16.772 3.411 -24.268 1.00 97.81 217 ALA A CA 1
ATOM 1631 C C . ALA A 1 217 ? 17.902 3.700 -23.273 1.00 97.81 217 ALA A C 1
ATOM 1633 O O . ALA A 1 217 ? 17.751 4.502 -22.346 1.00 97.81 217 ALA A O 1
ATOM 1634 N N . LEU A 1 218 ? 19.051 3.074 -23.536 1.00 97.88 218 LEU A N 1
ATOM 1635 C CA . LEU A 1 218 ? 20.333 3.332 -22.889 1.00 97.88 218 LEU A CA 1
ATOM 1636 C C . LEU A 1 218 ? 21.262 4.089 -23.847 1.00 97.88 218 LEU A C 1
ATOM 1638 O O . LEU A 1 218 ? 21.542 3.616 -24.948 1.00 97.88 218 LEU A O 1
ATOM 1642 N N . ALA A 1 219 ? 21.783 5.233 -23.408 1.00 98.00 219 ALA A N 1
ATOM 1643 C CA . ALA A 1 219 ? 22.896 5.917 -24.059 1.00 98.00 219 ALA A CA 1
ATOM 1644 C C . ALA A 1 219 ? 24.187 5.655 -23.271 1.00 98.00 219 ALA A C 1
ATOM 1646 O O . ALA A 1 219 ? 24.271 5.992 -22.085 1.00 98.00 219 ALA A O 1
ATOM 1647 N N . THR A 1 220 ? 25.199 5.065 -23.909 1.00 96.38 220 THR A N 1
ATOM 1648 C CA . THR A 1 220 ? 26.495 4.759 -23.290 1.00 96.38 220 THR A CA 1
ATOM 1649 C C . THR A 1 220 ? 27.694 5.085 -24.193 1.00 96.38 220 THR A C 1
ATOM 1651 O O . THR A 1 220 ? 27.556 5.365 -25.381 1.00 96.38 220 THR A O 1
ATOM 1654 N N . ASN A 1 221 ? 28.903 5.102 -23.622 1.00 93.38 221 ASN A N 1
ATOM 1655 C CA . ASN A 1 221 ? 30.163 5.458 -24.300 1.00 93.38 221 ASN A CA 1
ATOM 1656 C C . ASN A 1 221 ? 30.169 6.826 -25.024 1.00 93.38 221 ASN A C 1
ATOM 1658 O O . ASN A 1 221 ? 30.906 7.010 -25.997 1.00 93.38 221 ASN A O 1
ATOM 1662 N N . GLY A 1 222 ? 29.385 7.804 -24.567 1.00 94.50 222 GLY A N 1
ATOM 1663 C CA . GLY A 1 222 ? 29.320 9.130 -25.186 1.00 94.50 222 GLY A CA 1
ATOM 1664 C C . GLY A 1 222 ? 28.376 9.232 -26.385 1.00 94.50 222 GLY A C 1
ATOM 1665 O O . GLY A 1 222 ? 28.593 10.089 -27.243 1.00 94.50 222 GLY A O 1
ATOM 1666 N N . SER A 1 223 ? 27.384 8.347 -26.487 1.00 97.25 223 SER A N 1
ATOM 1667 C CA . SER A 1 223 ? 26.279 8.436 -27.449 1.00 97.25 223 SER A CA 1
ATOM 1668 C C . SER A 1 223 ? 25.131 9.335 -26.960 1.00 97.25 223 SER A C 1
ATOM 1670 O O . SER A 1 223 ? 25.174 9.894 -25.857 1.00 97.25 223 SER A O 1
ATOM 1672 N N . ILE A 1 224 ? 24.090 9.480 -27.783 1.00 98.06 224 ILE A N 1
ATOM 1673 C CA . ILE A 1 224 ? 22.883 10.254 -27.476 1.00 98.06 224 ILE A CA 1
ATOM 1674 C C . ILE A 1 224 ? 21.646 9.411 -27.808 1.00 98.06 224 ILE A C 1
ATOM 1676 O O . ILE A 1 224 ? 21.515 8.971 -28.943 1.00 98.06 224 ILE A O 1
ATOM 1680 N N . ALA A 1 225 ? 20.700 9.245 -26.880 1.00 98.38 225 ALA A N 1
ATOM 1681 C CA . ALA A 1 225 ? 19.381 8.680 -27.193 1.00 98.38 225 ALA A CA 1
ATOM 1682 C C . ALA A 1 225 ? 18.275 9.738 -27.046 1.00 98.38 225 ALA A C 1
ATOM 1684 O O . ALA A 1 225 ? 18.115 10.365 -25.996 1.00 98.38 225 ALA A O 1
ATOM 1685 N N . ASN A 1 226 ? 17.501 9.935 -28.108 1.00 98.50 226 ASN A N 1
ATOM 1686 C CA . ASN A 1 226 ? 16.377 10.862 -28.175 1.00 98.50 226 ASN A CA 1
ATOM 1687 C C . ASN A 1 226 ? 15.070 10.068 -28.269 1.00 98.50 226 ASN A C 1
ATOM 1689 O O . ASN A 1 226 ? 14.975 9.149 -29.080 1.00 98.50 226 ASN A O 1
ATOM 1693 N N . LEU A 1 227 ? 14.068 10.431 -27.465 1.00 98.44 227 LEU A N 1
ATOM 1694 C CA . LEU A 1 227 ? 12.767 9.760 -27.431 1.00 98.44 227 LEU A CA 1
ATOM 1695 C C . LEU A 1 227 ? 11.638 10.737 -27.769 1.00 98.44 227 LEU A C 1
ATOM 1697 O O . LEU A 1 227 ? 11.437 11.712 -27.044 1.00 98.44 227 LEU A O 1
ATOM 1701 N N . ASN A 1 228 ? 10.910 10.455 -28.849 1.00 98.12 228 ASN A N 1
ATOM 1702 C CA . ASN A 1 228 ? 9.794 11.255 -29.348 1.00 98.12 228 ASN A CA 1
ATOM 1703 C C . ASN A 1 228 ? 8.627 10.345 -29.791 1.00 98.12 228 ASN A C 1
ATOM 1705 O O . ASN A 1 228 ? 8.455 10.073 -30.980 1.00 98.12 228 ASN A O 1
ATOM 1709 N N . ILE A 1 229 ? 7.889 9.791 -28.824 1.00 97.62 229 ILE A N 1
ATOM 1710 C CA . ILE A 1 229 ? 6.926 8.699 -29.035 1.00 97.62 229 ILE A CA 1
ATOM 1711 C C . ILE A 1 229 ? 5.489 9.086 -28.663 1.00 97.62 229 ILE A C 1
ATOM 1713 O O . ILE A 1 229 ? 5.261 9.786 -27.681 1.00 97.62 229 ILE A O 1
ATOM 1717 N N . GLY A 1 230 ? 4.512 8.553 -29.399 1.00 96.50 230 GLY A N 1
ATOM 1718 C CA . GLY A 1 230 ? 3.083 8.814 -29.191 1.00 96.50 230 GLY A CA 1
ATOM 1719 C C . GLY A 1 230 ? 2.480 9.761 -30.226 1.00 96.50 230 GLY A C 1
ATOM 1720 O O . GLY A 1 230 ? 2.772 9.656 -31.415 1.00 96.50 230 GLY A O 1
ATOM 1721 N N . ASP A 1 231 ? 1.577 10.624 -29.770 1.00 94.56 231 ASP A N 1
ATOM 1722 C CA . ASP A 1 231 ? 0.838 11.598 -30.570 1.00 94.56 231 ASP A CA 1
ATOM 1723 C C . ASP A 1 231 ? 0.710 12.921 -29.794 1.00 94.56 231 ASP A C 1
ATOM 1725 O O . ASP A 1 231 ? -0.242 13.149 -29.034 1.00 94.56 231 ASP A O 1
ATOM 1729 N N . ASP A 1 232 ? 1.663 13.827 -30.029 1.00 88.94 232 ASP A N 1
ATOM 1730 C CA . ASP A 1 232 ? 1.691 15.179 -29.457 1.00 88.94 232 ASP A CA 1
ATOM 1731 C C . ASP A 1 232 ? 0.539 16.075 -29.959 1.00 88.94 232 ASP A C 1
ATOM 1733 O O . ASP A 1 232 ? 0.449 17.244 -29.579 1.00 88.94 232 ASP A O 1
ATOM 1737 N N . THR A 1 233 ? -0.383 15.587 -30.803 1.00 89.06 233 THR A N 1
ATOM 1738 C CA . THR A 1 233 ? -1.638 16.301 -31.102 1.00 89.06 233 THR A CA 1
ATOM 1739 C C . THR A 1 233 ? -2.707 16.059 -30.034 1.00 89.06 233 THR A C 1
ATOM 1741 O O . THR A 1 233 ? -3.545 16.937 -29.810 1.00 89.06 233 THR A O 1
ATOM 1744 N N . LEU A 1 234 ? -2.618 14.963 -29.273 1.00 89.31 234 LEU A N 1
ATOM 1745 C CA . LEU A 1 234 ? -3.567 14.582 -28.221 1.00 89.31 234 LEU A CA 1
ATOM 1746 C C . LEU A 1 234 ? -3.204 15.165 -26.841 1.00 89.31 234 LEU A C 1
ATOM 1748 O O . LEU A 1 234 ? -2.262 15.937 -26.689 1.00 89.31 234 LEU A O 1
ATOM 1752 N N . ASN A 1 235 ? -4.002 14.842 -25.821 1.00 86.75 235 ASN A N 1
ATOM 1753 C CA . ASN A 1 235 ? -3.697 15.174 -24.427 1.00 86.75 235 ASN A CA 1
ATOM 1754 C C . ASN A 1 235 ? -2.547 14.294 -23.906 1.00 86.75 235 ASN A C 1
ATOM 1756 O O . ASN A 1 235 ? -2.483 13.113 -24.248 1.00 86.75 235 ASN A O 1
ATOM 1760 N N . VAL A 1 236 ? -1.724 14.798 -22.978 1.00 87.38 236 VAL A N 1
ATOM 1761 C CA . VAL A 1 236 ? -0.628 14.015 -22.351 1.00 87.38 236 VAL A CA 1
ATOM 1762 C C . VAL A 1 236 ? -1.111 12.698 -21.711 1.00 87.38 236 VAL A C 1
ATOM 1764 O O . VAL A 1 236 ? -0.365 11.733 -21.602 1.00 87.38 236 VAL A O 1
ATOM 1767 N N . ARG A 1 237 ? -2.392 12.635 -21.315 1.00 86.25 237 ARG A N 1
ATOM 1768 C CA . ARG A 1 237 ? -3.055 11.453 -20.728 1.00 86.25 237 ARG A CA 1
ATOM 1769 C C . ARG A 1 237 ? -3.938 10.661 -21.693 1.00 86.25 237 ARG A C 1
ATOM 1771 O O . ARG A 1 237 ? -4.799 9.909 -21.232 1.00 86.25 237 ARG A O 1
ATOM 1778 N N . ASP A 1 238 ? -3.822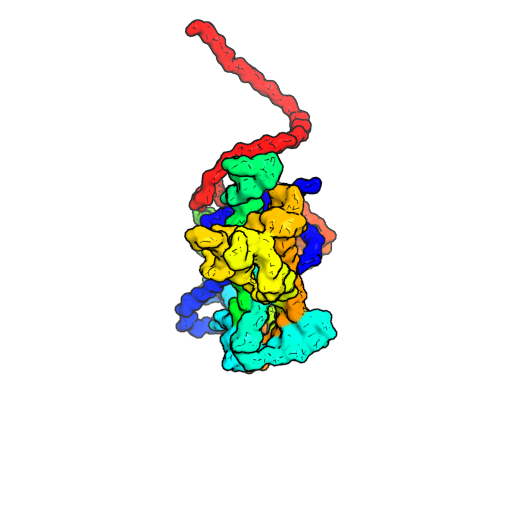 10.864 -23.001 1.00 90.62 238 ASP A N 1
ATOM 1779 C CA . ASP A 1 238 ? -4.513 9.974 -23.930 1.00 90.62 238 ASP A CA 1
ATOM 1780 C C . ASP A 1 238 ? -3.926 8.554 -23.843 1.00 90.62 238 ASP A C 1
ATOM 1782 O O . ASP A 1 238 ? -2.773 8.364 -23.447 1.00 90.62 238 ASP A O 1
ATOM 1786 N N . LYS A 1 239 ? -4.706 7.536 -24.219 1.00 89.69 239 LYS A N 1
ATOM 1787 C CA . LYS A 1 239 ? -4.216 6.157 -24.272 1.00 89.69 239 LYS A CA 1
ATOM 1788 C C . LYS A 1 239 ? -3.054 6.019 -25.264 1.00 89.69 239 LYS A C 1
ATOM 1790 O O . LYS A 1 239 ? -2.150 5.238 -24.993 1.00 89.69 239 LYS A O 1
ATOM 1795 N N . ALA A 1 240 ? -3.050 6.786 -26.358 1.00 93.44 240 ALA A N 1
ATOM 1796 C CA . ALA A 1 240 ? -1.935 6.821 -27.312 1.00 93.44 240 ALA A CA 1
ATOM 1797 C C . ALA A 1 240 ? -0.612 7.322 -26.695 1.00 93.44 240 ALA A C 1
ATOM 1799 O O . ALA A 1 240 ? 0.458 6.952 -27.168 1.00 93.44 240 ALA A O 1
ATOM 1800 N N . ASN A 1 241 ? -0.704 8.106 -25.615 1.00 95.50 241 ASN A N 1
ATOM 1801 C CA . ASN A 1 241 ? 0.410 8.759 -24.923 1.00 95.50 241 ASN A CA 1
ATOM 1802 C C . ASN A 1 241 ? 0.715 8.123 -23.553 1.00 95.50 241 ASN A C 1
ATOM 1804 O O . ASN A 1 241 ? 1.526 8.649 -22.791 1.00 95.50 241 ASN A O 1
ATOM 1808 N N . THR A 1 242 ? 0.060 7.007 -23.207 1.00 94.56 242 THR A N 1
ATOM 1809 C CA . THR A 1 242 ? 0.152 6.385 -21.878 1.00 94.56 242 THR A CA 1
ATOM 1810 C C . THR A 1 242 ? 1.009 5.119 -21.885 1.00 94.56 242 THR A C 1
ATOM 1812 O O . THR A 1 242 ? 0.688 4.152 -22.573 1.00 94.56 242 THR A O 1
ATOM 1815 N N . ILE A 1 243 ? 2.028 5.079 -21.022 1.00 96.12 243 ILE A N 1
ATOM 1816 C CA . ILE A 1 243 ? 2.796 3.869 -20.689 1.00 96.12 243 ILE A CA 1
ATOM 1817 C C . ILE A 1 243 ? 2.461 3.472 -19.249 1.00 96.12 243 ILE A C 1
ATOM 1819 O O . ILE A 1 243 ? 2.746 4.211 -18.308 1.00 96.12 243 ILE A O 1
ATOM 1823 N N . GLU A 1 244 ? 1.864 2.297 -19.057 1.00 93.50 244 GLU A N 1
ATOM 1824 C CA . GLU A 1 244 ? 1.523 1.758 -17.737 1.00 93.50 244 GLU A CA 1
ATOM 1825 C C . GLU A 1 244 ? 2.345 0.493 -17.456 1.00 93.50 244 GLU A C 1
ATOM 1827 O O . GLU A 1 244 ? 2.369 -0.411 -18.286 1.00 93.50 244 GLU A O 1
ATOM 1832 N N . LEU A 1 245 ? 3.028 0.435 -16.304 1.00 93.38 245 LEU A N 1
ATOM 1833 C CA . LEU A 1 245 ? 3.984 -0.631 -15.964 1.00 93.38 245 LEU A CA 1
ATOM 1834 C C . LEU A 1 245 ? 3.956 -0.978 -14.469 1.00 93.38 245 LEU A C 1
ATOM 1836 O O . LEU A 1 245 ? 4.068 -0.102 -13.611 1.00 93.38 245 LEU A O 1
ATOM 1840 N N . LEU A 1 246 ? 3.909 -2.267 -14.142 1.00 91.19 246 LEU A N 1
ATOM 1841 C CA . LEU A 1 246 ? 4.182 -2.813 -12.814 1.00 91.19 246 LEU A CA 1
ATOM 1842 C C . LEU A 1 246 ? 5.684 -3.127 -12.708 1.00 91.19 246 LEU A C 1
ATOM 1844 O O . LEU A 1 246 ? 6.126 -4.223 -13.055 1.00 91.19 246 LEU A O 1
ATOM 1848 N N . ALA A 1 247 ? 6.474 -2.136 -12.286 1.00 92.38 247 ALA A N 1
ATOM 1849 C CA . ALA A 1 247 ? 7.935 -2.147 -12.413 1.00 92.38 247 ALA A CA 1
ATOM 1850 C C . ALA A 1 247 ? 8.697 -2.039 -11.077 1.00 92.38 247 ALA A C 1
ATOM 1852 O O . ALA A 1 247 ? 8.152 -1.589 -10.065 1.00 92.38 247 ALA A O 1
ATOM 1853 N N . LYS A 1 248 ? 9.979 -2.431 -11.103 1.00 92.50 248 LYS A N 1
ATOM 1854 C CA . LYS A 1 248 ? 10.977 -2.321 -10.021 1.00 92.50 248 LYS A CA 1
ATOM 1855 C C . LYS A 1 248 ? 12.355 -1.967 -10.592 1.00 92.50 248 LYS A C 1
ATOM 1857 O O . LYS A 1 248 ? 12.679 -2.415 -11.690 1.00 92.50 248 LYS A O 1
ATOM 1862 N N . ASP A 1 249 ? 13.173 -1.198 -9.871 1.00 93.31 249 ASP A N 1
ATOM 1863 C CA . ASP A 1 249 ? 14.549 -0.826 -10.285 1.00 93.31 249 ASP A CA 1
ATOM 1864 C C . ASP A 1 249 ? 14.652 -0.368 -11.762 1.00 93.31 249 ASP A C 1
ATOM 1866 O O . ASP A 1 249 ? 15.502 -0.859 -12.492 1.00 93.31 249 ASP A O 1
ATOM 1870 N N . SER A 1 250 ? 13.741 0.478 -12.257 1.00 95.75 250 SER A N 1
ATOM 1871 C CA . SER A 1 250 ? 13.559 0.730 -13.705 1.00 95.75 250 SER A CA 1
ATOM 1872 C C . SER A 1 250 ? 13.700 2.207 -14.095 1.00 95.75 250 SER A C 1
ATOM 1874 O O . SER A 1 250 ? 13.192 3.091 -13.401 1.00 95.75 250 SER A O 1
ATOM 1876 N N . SER A 1 251 ? 14.336 2.456 -15.243 1.00 96.75 251 SER A N 1
ATOM 1877 C CA . SER A 1 251 ? 14.615 3.784 -15.813 1.00 96.75 251 SER A CA 1
ATOM 1878 C C . SER A 1 251 ? 14.213 3.784 -17.288 1.00 96.75 251 SER A C 1
ATOM 1880 O O . SER A 1 251 ? 14.822 3.066 -18.072 1.00 96.75 251 SER A O 1
ATOM 1882 N N . LEU A 1 252 ? 13.214 4.572 -17.702 1.00 98.25 252 LEU A N 1
ATOM 1883 C CA . LEU A 1 252 ? 12.773 4.543 -19.110 1.00 98.25 252 LEU A CA 1
ATOM 1884 C C . LEU A 1 252 ? 13.832 5.087 -20.083 1.00 98.25 252 LEU A C 1
ATOM 1886 O O . LEU A 1 252 ? 14.034 4.499 -21.142 1.00 98.25 252 LEU A O 1
ATOM 1890 N N . LEU A 1 253 ? 14.544 6.148 -19.709 1.00 98.44 253 LEU A N 1
ATOM 1891 C CA . LEU A 1 253 ? 15.754 6.615 -20.381 1.00 98.44 253 LEU A CA 1
ATOM 1892 C C . LEU A 1 253 ? 16.911 6.681 -19.384 1.00 98.44 253 LEU A C 1
ATOM 1894 O O . LEU A 1 253 ? 16.778 7.308 -18.328 1.00 98.44 253 LEU A O 1
ATOM 1898 N N . GLU A 1 254 ? 18.055 6.098 -19.737 1.00 98.44 254 GLU A N 1
ATOM 1899 C CA . GLU A 1 254 ? 19.280 6.183 -18.937 1.00 98.44 254 GLU A CA 1
ATOM 1900 C C . GLU A 1 254 ? 20.488 6.610 -19.778 1.00 98.44 254 GLU A C 1
ATOM 1902 O O . GLU A 1 254 ? 20.774 6.040 -20.827 1.00 98.44 254 GLU A O 1
ATOM 1907 N N . ALA A 1 255 ? 21.222 7.612 -19.294 1.00 98.44 255 ALA A N 1
ATOM 1908 C CA . ALA A 1 255 ? 22.555 7.952 -19.772 1.00 98.44 255 ALA A CA 1
ATOM 1909 C C . ALA A 1 255 ? 23.591 7.384 -18.796 1.00 98.44 255 ALA A C 1
ATOM 1911 O O . ALA A 1 255 ? 23.573 7.733 -17.614 1.00 98.44 255 ALA A O 1
ATOM 1912 N N . GLN A 1 256 ? 24.517 6.560 -19.287 1.00 95.88 256 GLN A N 1
ATOM 1913 C CA . GLN A 1 256 ? 25.572 5.932 -18.491 1.00 95.88 256 GLN A CA 1
ATOM 1914 C C . GLN A 1 256 ? 26.959 6.212 -19.088 1.00 95.88 256 GLN A C 1
ATOM 1916 O O . GLN A 1 256 ? 27.166 6.139 -20.29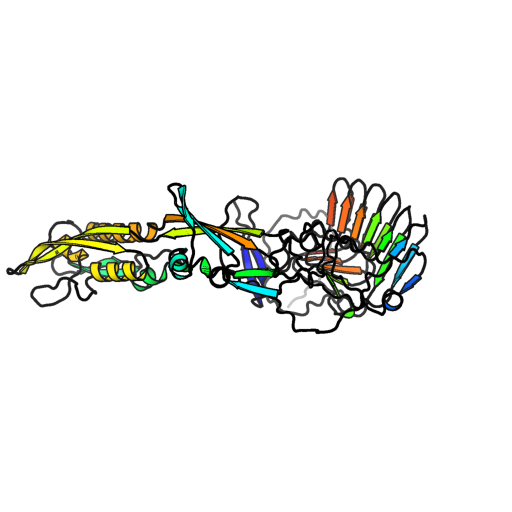6 1.00 95.88 256 GLN A O 1
ATOM 1921 N N . GLY A 1 257 ? 27.945 6.509 -18.240 1.00 90.50 257 GLY A N 1
ATOM 1922 C CA . GLY A 1 257 ? 29.321 6.762 -18.684 1.00 90.50 257 GLY A CA 1
ATOM 1923 C C . GLY A 1 257 ? 29.553 8.148 -19.306 1.00 90.50 257 GLY A C 1
ATOM 1924 O O . GLY A 1 257 ? 28.634 8.917 -19.578 1.00 90.50 257 GLY A O 1
ATOM 1925 N N . THR A 1 258 ? 30.826 8.504 -19.473 1.00 91.31 258 THR A N 1
ATOM 1926 C CA . THR A 1 258 ? 31.243 9.879 -19.777 1.00 91.31 258 THR A CA 1
ATOM 1927 C C . THR A 1 258 ? 30.696 10.389 -21.113 1.00 91.31 258 THR A C 1
ATOM 1929 O O . THR A 1 258 ? 30.897 9.755 -22.145 1.00 91.31 258 THR A O 1
ATOM 1932 N N . ALA A 1 259 ? 30.109 11.589 -21.091 1.00 94.75 259 ALA A N 1
ATOM 1933 C CA . ALA A 1 259 ? 29.529 12.319 -22.223 1.00 94.75 259 ALA A CA 1
ATOM 1934 C C . ALA A 1 259 ? 28.248 11.722 -22.840 1.00 94.75 259 ALA A C 1
ATOM 1936 O O . ALA A 1 259 ? 27.753 12.287 -23.815 1.00 94.75 259 ALA A O 1
ATOM 1937 N N . SER A 1 260 ? 27.703 10.631 -22.288 1.00 98.19 260 SER A N 1
ATOM 1938 C CA . SER A 1 260 ? 26.456 10.016 -22.764 1.00 98.19 260 SER A CA 1
ATOM 1939 C C . SER A 1 260 ? 25.231 10.856 -22.387 1.00 98.19 260 SER A C 1
ATOM 1941 O O . SER A 1 260 ? 25.193 11.445 -21.301 1.00 98.19 260 SER A O 1
ATOM 1943 N N . GLN A 1 261 ? 24.216 10.911 -23.255 1.00 98.38 261 GLN A N 1
ATOM 1944 C CA . GLN A 1 261 ? 23.079 11.829 -23.094 1.00 98.38 261 GLN A CA 1
ATOM 1945 C C . GLN A 1 261 ? 21.740 11.164 -23.427 1.00 98.38 261 GLN A C 1
ATOM 1947 O O . GLN A 1 261 ? 21.648 10.416 -24.396 1.00 98.38 261 GLN A O 1
ATOM 1952 N N . VAL A 1 262 ? 20.685 11.488 -22.676 1.00 98.75 262 VAL A N 1
ATOM 1953 C CA . VAL A 1 262 ? 19.304 11.112 -23.017 1.00 98.75 262 VAL A CA 1
ATOM 1954 C C . VAL A 1 262 ? 18.373 12.320 -23.014 1.00 98.75 262 VAL A C 1
ATOM 1956 O O . VAL A 1 262 ? 18.436 13.146 -22.104 1.00 98.75 262 VAL A O 1
ATOM 1959 N N . ASN A 1 263 ? 17.493 12.427 -24.010 1.00 98.56 263 ASN A N 1
ATOM 1960 C CA . ASN A 1 263 ? 16.563 13.552 -24.145 1.00 98.56 263 ASN A CA 1
ATOM 1961 C C . ASN A 1 263 ? 15.133 13.060 -24.418 1.00 98.56 263 ASN A C 1
ATOM 1963 O O . ASN A 1 263 ? 14.890 12.358 -25.399 1.00 98.56 263 ASN A O 1
ATOM 1967 N N . TRP A 1 264 ? 14.189 13.472 -23.573 1.00 98.69 264 TRP A N 1
ATOM 1968 C CA . TRP A 1 264 ? 12.755 13.229 -23.740 1.00 98.69 264 TRP A CA 1
ATOM 1969 C C . TRP A 1 264 ? 12.108 14.404 -24.479 1.00 98.69 264 TRP A C 1
ATOM 1971 O O . TRP A 1 264 ? 12.338 15.561 -24.112 1.00 98.69 264 TRP A O 1
ATOM 1981 N N . GLN A 1 265 ? 11.334 14.111 -25.527 1.00 97.88 265 GLN A N 1
ATOM 1982 C CA . GLN A 1 265 ? 10.881 15.107 -26.506 1.00 97.88 265 GLN A CA 1
ATOM 1983 C C . GLN A 1 265 ? 9.363 15.110 -26.769 1.00 97.88 265 GLN A C 1
ATOM 1985 O O . GLN A 1 265 ? 8.893 16.062 -27.379 1.00 97.88 265 GLN A O 1
ATOM 1990 N N . SER A 1 266 ? 8.622 14.102 -26.292 1.00 96.69 266 SER A N 1
ATOM 1991 C CA . SER A 1 266 ? 7.186 13.878 -26.556 1.00 96.69 266 SER A CA 1
ATOM 1992 C C . SER A 1 266 ? 6.274 14.005 -25.327 1.00 96.69 266 SER A C 1
ATOM 1994 O O . SER A 1 266 ? 6.707 13.786 -24.188 1.00 96.69 266 SER A O 1
ATOM 1996 N N . ASP A 1 267 ? 4.988 14.272 -25.569 1.00 95.12 267 ASP A N 1
ATOM 1997 C CA . ASP A 1 267 ? 3.928 14.405 -24.562 1.00 95.12 267 ASP A CA 1
ATOM 1998 C C . ASP A 1 267 ? 3.453 13.037 -24.047 1.00 95.12 267 ASP A C 1
ATOM 2000 O O . ASP A 1 267 ? 2.645 12.357 -24.684 1.00 95.12 267 ASP A O 1
ATOM 2004 N N . ASN A 1 268 ? 3.916 12.603 -22.867 1.00 95.62 268 ASN A N 1
ATOM 2005 C CA . ASN A 1 268 ? 3.634 11.253 -22.359 1.00 95.62 268 ASN A CA 1
ATOM 2006 C C . ASN A 1 268 ? 3.219 11.177 -20.877 1.00 95.62 268 ASN A C 1
ATOM 2008 O O . ASN A 1 268 ? 3.783 11.839 -20.001 1.00 95.62 268 ASN A O 1
ATOM 2012 N N . TYR A 1 269 ? 2.277 10.274 -20.578 1.00 93.88 269 TYR A N 1
ATOM 2013 C CA . TYR A 1 269 ? 1.875 9.890 -19.224 1.00 93.88 269 TYR A CA 1
ATOM 2014 C C . TYR A 1 269 ? 2.425 8.507 -18.848 1.00 93.88 269 TYR A C 1
ATOM 2016 O O . TYR A 1 269 ? 2.014 7.480 -19.385 1.00 93.88 269 TYR A O 1
ATOM 2024 N N . ILE A 1 270 ? 3.333 8.472 -17.877 1.00 94.62 270 ILE A N 1
ATOM 2025 C CA . ILE A 1 270 ? 3.915 7.250 -17.323 1.00 94.62 270 ILE A CA 1
ATOM 2026 C C . ILE A 1 270 ? 3.213 6.907 -16.007 1.00 94.62 270 ILE A C 1
ATOM 2028 O O . ILE A 1 270 ? 3.172 7.710 -15.072 1.00 94.62 270 ILE A O 1
ATOM 2032 N N . LYS A 1 271 ? 2.687 5.690 -15.901 1.00 91.69 271 LYS A N 1
ATOM 2033 C CA . LYS A 1 271 ? 2.024 5.184 -14.698 1.00 91.69 271 LYS A CA 1
ATOM 2034 C C . LYS A 1 271 ? 2.769 3.966 -14.166 1.00 91.69 271 LYS A C 1
ATOM 2036 O O . LYS A 1 271 ? 2.550 2.839 -14.612 1.00 91.69 271 LYS A O 1
ATOM 2041 N N . PHE A 1 272 ? 3.624 4.193 -13.172 1.00 90.00 272 PHE A N 1
ATOM 2042 C CA . PHE A 1 272 ? 4.250 3.118 -12.415 1.00 90.00 272 PHE A CA 1
ATOM 2043 C C . PHE A 1 272 ? 3.265 2.572 -11.375 1.00 90.00 272 PHE A C 1
ATOM 2045 O O . PHE A 1 272 ? 3.010 3.182 -10.333 1.00 90.00 272 PHE A O 1
ATOM 2052 N N . ASN A 1 273 ? 2.698 1.400 -11.655 1.00 85.44 273 ASN A N 1
ATOM 2053 C CA . ASN A 1 273 ? 1.847 0.683 -10.715 1.00 85.44 273 ASN A CA 1
ATOM 2054 C C . ASN A 1 273 ? 2.660 0.191 -9.507 1.00 85.44 273 ASN A C 1
ATOM 2056 O O . ASN A 1 273 ? 3.837 -0.155 -9.607 1.00 85.44 273 ASN A O 1
ATOM 2060 N N . ALA A 1 274 ? 2.012 0.119 -8.343 1.00 78.88 274 ALA A N 1
ATOM 2061 C CA . ALA A 1 274 ? 2.668 -0.183 -7.075 1.00 78.88 274 ALA A CA 1
ATOM 2062 C C . ALA A 1 274 ? 3.016 -1.678 -6.915 1.00 78.88 274 ALA A C 1
ATOM 2064 O O . ALA A 1 274 ? 2.364 -2.394 -6.153 1.00 78.88 274 ALA A O 1
ATOM 2065 N N . ALA A 1 275 ? 4.081 -2.136 -7.580 1.00 82.19 275 ALA A N 1
ATOM 2066 C CA . ALA A 1 275 ? 4.575 -3.512 -7.497 1.00 82.19 275 ALA A CA 1
ATOM 2067 C C . ALA A 1 275 ? 4.780 -3.952 -6.029 1.00 82.19 275 ALA A C 1
ATOM 2069 O O . ALA A 1 275 ? 5.445 -3.235 -5.273 1.00 82.19 275 ALA A O 1
ATOM 2070 N N . PRO A 1 276 ? 4.201 -5.075 -5.567 1.00 79.69 276 PRO A N 1
ATOM 2071 C CA . PRO A 1 276 ? 4.396 -5.549 -4.199 1.00 79.69 276 PRO A CA 1
ATOM 2072 C C . PRO A 1 276 ? 5.815 -6.094 -4.002 1.00 79.69 276 PRO A C 1
ATOM 2074 O O . PRO A 1 276 ? 6.503 -6.427 -4.964 1.00 79.69 276 PRO A O 1
ATOM 2077 N N . VAL A 1 277 ? 6.238 -6.213 -2.744 1.00 86.44 277 VAL A N 1
ATOM 2078 C CA . VAL A 1 277 ? 7.369 -7.067 -2.357 1.00 86.44 277 VAL A CA 1
ATOM 2079 C C . VAL A 1 277 ? 6.760 -8.224 -1.586 1.00 86.44 277 VAL A C 1
ATOM 2081 O O . VAL A 1 277 ? 6.232 -8.017 -0.493 1.00 86.44 277 VAL A O 1
ATOM 2084 N N . ILE A 1 278 ? 6.747 -9.396 -2.207 1.00 86.06 278 ILE A N 1
ATOM 2085 C CA . ILE A 1 278 ? 6.180 -10.619 -1.639 1.00 86.06 278 ILE A CA 1
ATOM 2086 C C . ILE A 1 278 ? 7.304 -11.355 -0.889 1.00 86.06 278 ILE A C 1
ATOM 2088 O O . ILE A 1 278 ? 8.420 -11.411 -1.404 1.00 86.06 278 ILE A O 1
ATOM 2092 N N . PRO A 1 279 ? 7.081 -11.892 0.321 1.00 87.06 279 PRO A N 1
ATOM 2093 C CA . PRO A 1 279 ? 8.053 -12.776 0.960 1.00 87.06 279 PRO A CA 1
ATOM 2094 C C . PRO A 1 279 ? 8.341 -14.027 0.122 1.00 87.06 279 PRO A C 1
ATOM 2096 O O . PRO A 1 279 ? 7.489 -14.482 -0.636 1.00 87.06 279 PRO A O 1
ATOM 2099 N N . GLU A 1 280 ? 9.520 -14.627 0.287 1.00 92.06 280 GLU A N 1
ATOM 2100 C CA . GLU A 1 280 ? 9.880 -15.821 -0.492 1.00 92.06 280 GLU A CA 1
ATOM 2101 C C . GLU A 1 280 ? 8.971 -17.017 -0.190 1.00 92.06 280 GLU A C 1
ATOM 2103 O O . GLU A 1 280 ? 8.628 -17.742 -1.116 1.00 92.06 280 GLU A O 1
ATOM 2108 N N . LYS A 1 281 ? 8.510 -17.177 1.062 1.00 90.38 281 LYS A N 1
ATOM 2109 C CA . LYS A 1 281 ? 7.517 -18.196 1.438 1.00 90.38 281 LYS A CA 1
ATOM 2110 C C . LYS A 1 281 ? 6.423 -17.688 2.390 1.00 90.38 281 LYS A C 1
ATOM 2112 O O . LYS A 1 281 ? 5.251 -17.719 2.027 1.00 90.38 281 LYS A O 1
ATOM 2117 N N . THR A 1 282 ? 6.777 -17.251 3.601 1.00 87.25 282 THR A N 1
ATOM 2118 C CA . THR A 1 282 ? 5.800 -16.873 4.640 1.00 87.25 282 THR A CA 1
ATOM 2119 C C . THR A 1 282 ? 5.693 -15.365 4.837 1.00 87.25 282 THR A C 1
ATOM 2121 O O . THR A 1 282 ? 6.692 -14.646 4.797 1.00 87.25 282 THR A O 1
ATOM 2124 N N . PHE A 1 283 ? 4.485 -14.873 5.117 1.00 82.88 283 PHE A N 1
ATOM 2125 C CA . PHE A 1 283 ? 4.277 -13.522 5.642 1.00 82.88 283 PHE A CA 1
ATOM 2126 C C . PHE A 1 283 ? 3.939 -13.605 7.128 1.00 82.88 283 PHE A C 1
ATOM 2128 O O . PHE A 1 283 ? 2.848 -14.039 7.504 1.00 82.88 283 PHE A O 1
ATOM 2135 N N . THR A 1 284 ? 4.865 -13.126 7.957 1.00 84.94 284 THR A N 1
ATOM 2136 C CA . THR A 1 284 ? 4.638 -12.935 9.390 1.00 84.94 284 THR A CA 1
ATOM 2137 C C . THR A 1 284 ? 3.879 -11.632 9.633 1.00 84.94 284 THR A C 1
ATOM 2139 O O . THR A 1 284 ? 4.339 -10.547 9.259 1.00 84.94 284 THR A O 1
ATOM 2142 N N . GLY A 1 285 ? 2.727 -11.711 10.292 1.00 82.94 285 GLY A N 1
ATOM 2143 C CA . GLY A 1 285 ? 1.930 -10.562 10.710 1.00 82.94 285 GLY A CA 1
ATOM 2144 C C . GLY A 1 285 ? 1.595 -10.582 12.199 1.00 82.94 285 GLY A C 1
ATOM 2145 O O . GLY A 1 285 ? 1.827 -11.563 12.903 1.00 82.94 285 GLY A O 1
ATOM 2146 N N . SER A 1 286 ? 1.073 -9.460 12.696 1.00 84.44 286 SER A N 1
ATOM 2147 C CA . SER A 1 286 ? 0.502 -9.387 14.041 1.00 84.44 286 SER A CA 1
ATOM 2148 C C . SER A 1 286 ? -0.435 -8.195 14.223 1.00 84.44 286 SER A C 1
ATOM 2150 O O . SER A 1 286 ? -0.252 -7.131 13.612 1.00 84.44 286 SER A O 1
ATOM 2152 N N . ALA A 1 287 ? -1.405 -8.381 15.116 1.00 83.38 287 ALA A N 1
ATOM 2153 C CA . ALA A 1 287 ? -2.315 -7.374 15.635 1.00 83.38 287 ALA A CA 1
ATOM 2154 C C . ALA A 1 287 ? -2.302 -7.414 17.172 1.00 83.38 287 ALA A C 1
ATOM 2156 O O . ALA A 1 287 ? -2.236 -8.476 17.782 1.00 83.38 287 ALA A O 1
ATOM 2157 N N . GLN A 1 288 ? -2.364 -6.239 17.792 1.00 87.25 288 GLN A N 1
ATOM 2158 C CA . GLN A 1 288 ? -2.591 -6.097 19.228 1.00 87.25 288 GLN A CA 1
ATOM 2159 C C . GLN A 1 288 ? -4.103 -6.131 19.458 1.00 87.25 288 GLN A C 1
ATOM 2161 O O . GLN A 1 288 ? -4.791 -5.263 18.921 1.00 87.25 288 GLN A O 1
ATOM 2166 N N . THR A 1 289 ? -4.610 -7.087 20.236 1.00 87.38 289 THR A N 1
ATOM 2167 C CA . THR A 1 289 ? -6.004 -7.064 20.700 1.00 87.38 289 THR A CA 1
ATOM 2168 C C . THR A 1 289 ? -6.156 -6.160 21.916 1.00 87.38 289 THR A C 1
ATOM 2170 O O . THR A 1 289 ? -5.181 -5.697 22.522 1.00 87.38 289 THR A O 1
ATOM 2173 N N . SER A 1 290 ? -7.403 -5.868 22.253 1.00 88.94 290 SER A N 1
ATOM 2174 C CA . SER A 1 290 ? -7.790 -5.003 23.363 1.00 88.94 290 SER A CA 1
ATOM 2175 C C . SER A 1 290 ? -9.050 -5.557 24.001 1.00 88.94 290 SER A C 1
ATOM 2177 O O . SER A 1 290 ? -9.961 -5.931 23.265 1.00 88.94 290 SER A O 1
ATOM 2179 N N . VAL A 1 291 ? -9.132 -5.530 25.327 1.00 90.62 291 VAL A N 1
ATOM 2180 C CA . VAL A 1 291 ? -10.389 -5.761 26.052 1.00 90.62 291 VAL A CA 1
ATOM 2181 C C . VAL A 1 291 ? -10.984 -4.430 26.500 1.00 90.62 291 VAL A C 1
ATOM 2183 O O . VAL A 1 291 ? -10.264 -3.441 26.680 1.00 90.62 291 VAL A O 1
ATOM 2186 N N . PHE A 1 292 ? -12.301 -4.415 26.663 1.00 91.56 292 PHE A N 1
ATOM 2187 C CA . PHE A 1 292 ? -13.076 -3.287 27.155 1.00 91.56 292 PHE A CA 1
ATOM 2188 C C . PHE A 1 292 ? -13.823 -3.684 28.437 1.00 91.56 292 PHE A C 1
ATOM 2190 O O . PHE A 1 292 ? -14.081 -4.866 28.655 1.00 91.56 292 PHE A O 1
ATOM 2197 N N . GLY A 1 293 ? -14.143 -2.694 29.270 1.00 91.06 293 GLY A N 1
ATOM 2198 C CA . GLY A 1 293 ? -14.900 -2.868 30.501 1.00 91.06 293 GLY A CA 1
ATOM 2199 C C . GLY A 1 293 ? -14.081 -3.413 31.674 1.00 91.06 293 GLY A C 1
ATOM 2200 O O . GLY A 1 293 ? -12.845 -3.505 31.637 1.00 91.06 293 GLY A O 1
ATOM 2201 N N . ASP A 1 294 ? -14.795 -3.706 32.756 1.00 92.19 294 ASP A N 1
ATOM 2202 C CA . ASP A 1 294 ? -14.266 -4.276 33.993 1.00 92.19 294 ASP A CA 1
ATOM 2203 C C . ASP A 1 294 ? -15.382 -4.974 34.786 1.00 92.19 294 ASP A C 1
ATOM 2205 O O . ASP A 1 294 ? -16.570 -4.821 34.488 1.00 92.19 294 ASP A O 1
ATOM 2209 N N . GLU A 1 295 ? -14.989 -5.715 35.821 1.00 94.06 295 GLU A N 1
ATOM 2210 C CA . GLU A 1 295 ? -15.905 -6.283 36.812 1.00 94.06 295 GLU A CA 1
ATOM 2211 C C . GLU A 1 295 ? -15.794 -5.522 38.138 1.00 94.06 295 GLU A C 1
ATOM 2213 O O . GLU A 1 295 ? -14.700 -5.346 38.678 1.00 94.06 295 GLU A O 1
ATOM 2218 N N . PHE A 1 296 ? -16.927 -5.059 38.666 1.00 92.38 296 PHE A N 1
ATOM 2219 C CA . PHE A 1 296 ? -16.989 -4.310 39.921 1.00 92.38 296 PHE A CA 1
ATOM 2220 C C . PHE A 1 296 ? -18.311 -4.555 40.651 1.00 92.38 296 PHE A C 1
ATOM 2222 O O . PHE A 1 296 ? -19.326 -4.881 40.038 1.00 92.38 296 PHE A O 1
ATOM 2229 N N . SER A 1 297 ? -18.310 -4.363 41.968 1.00 94.38 297 SER A N 1
ATOM 2230 C CA . SER A 1 297 ? -19.522 -4.395 42.789 1.00 94.38 297 SER A CA 1
ATOM 2231 C C . SER A 1 297 ? -19.938 -2.995 43.227 1.00 94.38 297 SER A C 1
ATOM 2233 O O . SER A 1 297 ? -19.096 -2.114 43.417 1.00 94.38 297 SER A O 1
ATOM 2235 N N . LEU A 1 298 ? -21.243 -2.794 43.403 1.00 94.06 298 LEU A N 1
ATOM 2236 C CA . LEU A 1 298 ? -21.828 -1.557 43.905 1.00 94.06 298 LEU A CA 1
ATOM 2237 C C . LEU A 1 298 ? -22.937 -1.872 44.916 1.00 94.06 298 LEU A C 1
ATOM 2239 O O . LEU A 1 298 ? -23.752 -2.769 44.689 1.00 94.06 298 LEU A O 1
ATOM 2243 N N . MET A 1 299 ? -22.987 -1.113 46.012 1.00 93.62 299 MET A N 1
ATOM 2244 C CA . MET A 1 299 ? -24.089 -1.200 46.973 1.00 93.62 299 MET A CA 1
ATOM 2245 C C . MET A 1 299 ? -25.382 -0.703 46.329 1.00 93.62 299 MET A C 1
ATOM 2247 O O . MET A 1 299 ? -25.411 0.363 45.705 1.00 93.62 299 MET A O 1
ATOM 2251 N N . THR A 1 300 ? -26.440 -1.497 46.463 1.00 92.50 300 THR A N 1
ATOM 2252 C CA . THR A 1 300 ? -27.765 -1.204 45.923 1.00 92.50 300 THR A CA 1
ATOM 2253 C C . THR A 1 300 ? -28.665 -0.650 47.011 1.00 92.50 300 THR A C 1
ATOM 2255 O O . THR A 1 300 ? -28.657 -1.123 48.147 1.00 92.50 300 THR A O 1
ATOM 2258 N N . TYR A 1 301 ? -29.482 0.330 46.643 1.00 94.00 301 TYR A N 1
ATOM 2259 C CA . TYR A 1 301 ? -30.434 0.968 47.544 1.00 94.00 301 TYR A CA 1
ATOM 2260 C C . TYR A 1 301 ? -31.860 0.784 47.020 1.00 94.00 301 TYR A C 1
ATOM 2262 O O . TYR A 1 301 ? -32.084 0.616 45.815 1.00 94.00 301 TYR A O 1
ATOM 2270 N N . GLY A 1 302 ? -32.825 0.803 47.934 1.00 93.19 302 GLY A N 1
ATOM 2271 C CA . GLY A 1 302 ? -34.255 0.643 47.674 1.00 93.19 302 GLY A CA 1
ATOM 2272 C C . GLY A 1 302 ? -35.067 1.024 48.911 1.00 93.19 302 GLY A C 1
ATOM 2273 O O . GLY A 1 302 ? -34.526 1.661 49.810 1.00 93.19 302 GLY A O 1
ATOM 2274 N N . TYR A 1 303 ? -36.343 0.644 48.967 1.00 91.94 303 TYR A N 1
ATOM 2275 C CA . TYR A 1 303 ? -37.247 0.997 50.069 1.00 91.94 303 TYR A CA 1
ATOM 2276 C C . TYR A 1 303 ? -37.577 -0.216 50.954 1.00 91.94 303 TYR A C 1
ATOM 2278 O O . TYR A 1 303 ? -37.693 -1.335 50.450 1.00 91.94 303 TYR A O 1
ATOM 2286 N N . ASP A 1 304 ? -37.730 0.009 52.261 1.00 89.69 304 ASP A N 1
ATOM 2287 C CA . ASP A 1 304 ? -38.226 -0.980 53.228 1.00 89.69 304 ASP A CA 1
ATOM 2288 C C . ASP A 1 304 ? -39.769 -0.999 53.335 1.00 89.69 304 ASP A C 1
ATOM 2290 O O . ASP A 1 304 ? -40.471 -0.258 52.644 1.00 89.69 304 ASP A O 1
ATOM 2294 N N . GLU A 1 305 ? -40.316 -1.872 54.194 1.00 85.25 305 GLU A N 1
ATOM 2295 C CA . GLU A 1 305 ? -41.771 -2.010 54.408 1.00 85.25 305 GLU A CA 1
ATOM 2296 C C . GLU A 1 305 ? -42.430 -0.743 54.997 1.00 85.25 305 GLU A C 1
ATOM 2298 O O . GLU A 1 305 ? -43.633 -0.549 54.817 1.00 85.25 305 GLU A O 1
ATOM 2303 N N . ASP A 1 306 ? -41.657 0.130 55.654 1.00 86.06 306 ASP A N 1
ATOM 2304 C CA . ASP A 1 306 ? -42.106 1.429 56.179 1.00 86.06 306 ASP A CA 1
ATOM 2305 C C . ASP A 1 306 ? -41.965 2.563 55.133 1.00 86.06 306 ASP A C 1
ATOM 2307 O O . ASP A 1 306 ? -42.323 3.715 55.400 1.00 86.06 306 ASP A O 1
ATOM 2311 N N . GLY A 1 307 ? -41.468 2.257 53.927 1.00 85.00 307 GLY A N 1
ATOM 2312 C CA . GLY A 1 307 ? -41.278 3.212 52.835 1.00 85.00 307 GLY A CA 1
ATOM 2313 C C . GLY A 1 307 ? -40.049 4.112 52.989 1.00 85.00 307 GLY A C 1
ATOM 2314 O O . GLY A 1 307 ? -39.975 5.161 52.346 1.00 85.00 307 GLY A O 1
ATOM 2315 N N . LYS A 1 308 ? -39.079 3.729 53.825 1.00 89.38 308 LYS A N 1
ATOM 2316 C CA . LYS A 1 308 ? -37.812 4.444 54.008 1.00 89.38 308 LYS A CA 1
ATOM 2317 C C . LYS A 1 308 ? -36.733 3.861 53.090 1.00 89.38 308 LYS A C 1
ATOM 2319 O O . LYS A 1 308 ? -36.679 2.653 52.877 1.00 89.38 308 LYS A O 1
ATOM 2324 N N . VAL A 1 309 ? -35.838 4.709 52.577 1.00 91.94 309 VAL A N 1
ATOM 2325 C CA . VAL A 1 309 ? -34.667 4.250 51.814 1.00 91.94 309 VAL A CA 1
ATOM 2326 C C . VAL A 1 309 ? -33.662 3.526 52.718 1.00 91.94 309 VAL A C 1
ATOM 2328 O O . VAL A 1 309 ? -33.300 4.011 53.796 1.00 91.94 309 VAL A O 1
ATOM 2331 N N . VAL A 1 310 ? -33.214 2.359 52.254 1.00 91.94 310 VAL A N 1
ATOM 2332 C CA . VAL A 1 310 ? -32.263 1.457 52.912 1.00 91.94 310 VAL A CA 1
ATOM 2333 C C . VAL A 1 310 ? -31.292 0.837 51.902 1.00 91.94 310 VAL A C 1
ATOM 2335 O O . VAL A 1 310 ? -31.576 0.749 50.705 1.00 91.94 310 VAL A O 1
ATOM 2338 N N . GLU A 1 311 ? -30.145 0.375 52.398 1.00 93.38 311 GLU A N 1
ATOM 2339 C CA . GLU A 1 311 ? -29.260 -0.545 51.678 1.00 93.38 311 GLU A CA 1
ATOM 2340 C C . GLU A 1 311 ? -29.972 -1.899 51.507 1.00 93.38 311 GLU A C 1
ATOM 2342 O O . GLU A 1 311 ? -30.485 -2.465 52.474 1.00 93.38 311 GLU A O 1
ATOM 2347 N N . THR A 1 312 ? -30.026 -2.413 50.277 1.00 91.06 312 THR A N 1
ATOM 2348 C CA . THR A 1 312 ? -30.685 -3.688 49.938 1.00 91.06 312 THR A CA 1
ATOM 2349 C C . THR A 1 312 ? -29.700 -4.825 49.665 1.00 91.06 312 THR A C 1
ATOM 2351 O O . THR A 1 312 ? -30.111 -5.984 49.600 1.00 91.06 312 THR A O 1
ATOM 2354 N N . GLY A 1 313 ? -28.407 -4.512 49.540 1.00 92.06 313 GLY A N 1
ATOM 2355 C CA . GLY A 1 313 ? -27.322 -5.468 49.346 1.00 92.06 313 GLY A CA 1
ATOM 2356 C C . GLY A 1 313 ? -26.227 -4.928 48.428 1.00 92.06 313 GLY A C 1
ATOM 2357 O O . GLY A 1 313 ? -26.116 -3.726 48.198 1.00 92.06 313 GLY A O 1
ATOM 2358 N N . GLU A 1 314 ? -25.434 -5.842 47.874 1.00 94.12 314 GLU A N 1
ATOM 2359 C CA . GLU A 1 314 ? -24.373 -5.555 46.908 1.00 94.12 314 GLU A CA 1
ATOM 2360 C C . GLU A 1 314 ? -24.676 -6.259 45.577 1.00 94.12 314 GLU A C 1
ATOM 2362 O O . GLU A 1 314 ? -25.075 -7.428 45.563 1.00 94.12 314 GLU A O 1
ATOM 2367 N N . ARG A 1 315 ? -24.471 -5.566 44.451 1.00 93.62 315 ARG A N 1
ATOM 2368 C CA . ARG A 1 315 ? -24.626 -6.116 43.098 1.00 93.62 315 ARG A CA 1
ATOM 2369 C C . ARG A 1 315 ? -23.328 -5.995 42.314 1.00 93.62 315 ARG A C 1
ATOM 2371 O O . ARG A 1 315 ? -22.806 -4.896 42.143 1.00 93.62 315 ARG A O 1
ATOM 2378 N N . THR A 1 316 ? -22.852 -7.120 41.790 1.00 95.38 316 THR A N 1
ATOM 2379 C CA . THR A 1 316 ? -21.742 -7.168 40.834 1.00 95.38 316 THR A CA 1
ATOM 2380 C C . THR A 1 316 ? -22.237 -6.884 39.417 1.00 95.38 316 THR A C 1
ATOM 2382 O O . THR A 1 316 ? -23.287 -7.380 39.003 1.00 95.38 316 THR A O 1
ATOM 2385 N N . PHE A 1 317 ? -21.458 -6.101 38.679 1.00 94.56 317 PHE A N 1
ATOM 2386 C CA . PHE A 1 317 ? -21.614 -5.824 37.259 1.00 94.56 317 PHE A CA 1
ATOM 2387 C C . PHE A 1 317 ? -20.335 -6.261 36.547 1.00 94.56 317 PHE A C 1
ATOM 2389 O O . PHE A 1 317 ? -19.253 -5.751 36.836 1.00 94.56 317 PHE A O 1
ATOM 2396 N N . THR A 1 318 ? -20.471 -7.193 35.609 1.00 95.38 318 THR A N 1
ATOM 2397 C CA . THR A 1 318 ? -19.409 -7.586 34.681 1.00 95.38 318 THR A CA 1
ATOM 2398 C C . THR A 1 318 ? -19.709 -6.890 33.358 1.00 95.38 318 THR A C 1
ATOM 2400 O O . THR A 1 318 ? -20.716 -7.201 32.727 1.00 95.38 318 THR A O 1
ATOM 2403 N N . ILE A 1 319 ? -18.888 -5.914 32.966 1.00 94.00 319 ILE A N 1
ATOM 2404 C CA . ILE A 1 319 ? -19.052 -5.170 31.709 1.00 94.00 319 ILE A CA 1
ATOM 2405 C C . ILE A 1 319 ? -17.897 -5.536 30.780 1.00 94.00 319 ILE A C 1
ATOM 2407 O O . ILE A 1 319 ? -16.734 -5.461 31.168 1.00 94.00 319 ILE A O 1
ATOM 2411 N N . THR A 1 320 ? -18.226 -5.921 29.551 1.00 90.44 320 THR A N 1
ATOM 2412 C CA . THR A 1 320 ? -17.300 -6.414 28.520 1.00 90.44 320 THR A CA 1
ATOM 2413 C C . THR A 1 320 ? -17.470 -5.696 27.178 1.00 90.44 320 THR A C 1
ATOM 2415 O O . THR A 1 320 ? -16.510 -5.574 26.418 1.00 90.44 320 THR A O 1
ATOM 2418 N N . ASN A 1 321 ? -18.673 -5.179 26.904 1.00 89.69 321 ASN A N 1
ATOM 2419 C CA . ASN A 1 321 ? -19.053 -4.497 25.663 1.00 89.69 321 ASN A CA 1
ATOM 2420 C C . ASN A 1 321 ? -19.867 -3.210 25.934 1.00 89.69 321 ASN A C 1
ATOM 2422 O O . ASN A 1 321 ? -20.158 -2.850 27.077 1.00 89.69 321 ASN A O 1
ATOM 2426 N N . THR A 1 322 ? -20.210 -2.471 24.875 1.00 91.38 322 THR A N 1
ATOM 2427 C CA . THR A 1 322 ? -20.909 -1.177 24.986 1.00 91.38 322 THR A CA 1
ATOM 2428 C C . THR A 1 322 ? -22.403 -1.295 25.286 1.00 91.38 322 THR A C 1
ATOM 2430 O O . THR A 1 322 ? -22.974 -0.355 25.843 1.00 91.38 322 THR A O 1
ATOM 2433 N N . GLN A 1 323 ? -23.034 -2.434 24.985 1.00 92.94 323 GLN A N 1
ATOM 2434 C CA . GLN A 1 323 ? -24.428 -2.683 25.351 1.00 92.94 323 GLN A CA 1
ATOM 2435 C C . GLN A 1 323 ? -24.556 -2.846 26.872 1.00 92.94 323 GLN A C 1
ATOM 2437 O O . GLN A 1 323 ? -25.396 -2.194 27.482 1.00 92.94 323 GLN A O 1
ATOM 2442 N N . GLU A 1 324 ? -23.668 -3.615 27.504 1.00 94.56 324 GLU A N 1
ATOM 2443 C CA . GLU A 1 324 ? -23.626 -3.781 28.966 1.00 94.56 324 GLU A CA 1
ATOM 2444 C C . GLU A 1 324 ? -23.355 -2.453 29.700 1.00 94.56 324 GLU A C 1
ATOM 2446 O O . GLU A 1 324 ? -23.952 -2.186 30.744 1.00 94.56 324 GLU A O 1
ATOM 2451 N N . LEU A 1 325 ? -22.529 -1.563 29.130 1.00 94.81 325 LEU A N 1
ATOM 2452 C CA . LEU A 1 325 ? -22.356 -0.195 29.643 1.00 94.81 325 LEU A CA 1
ATOM 2453 C C . LEU A 1 325 ? -23.648 0.635 29.543 1.00 94.81 325 LEU A C 1
ATOM 2455 O O . LEU A 1 325 ? -23.974 1.396 30.457 1.00 94.81 325 LEU A O 1
ATOM 2459 N N . ALA A 1 326 ? -24.377 0.509 28.434 1.00 94.75 326 ALA A N 1
ATOM 2460 C CA . ALA A 1 326 ? -25.640 1.204 28.221 1.00 94.75 326 ALA A CA 1
ATOM 2461 C C . ALA A 1 326 ? -26.738 0.696 29.178 1.00 94.75 326 ALA A C 1
ATOM 2463 O O . ALA A 1 326 ? -27.449 1.501 29.780 1.00 94.75 326 ALA A O 1
ATOM 2464 N N . GLU A 1 327 ? -26.823 -0.619 29.388 1.00 95.50 327 GLU A N 1
ATOM 2465 C CA . GLU A 1 327 ? -27.730 -1.256 30.351 1.00 95.50 327 GLU A CA 1
ATOM 2466 C C . GLU A 1 327 ? -27.396 -0.857 31.800 1.00 95.50 327 GLU A C 1
ATOM 2468 O O . GLU A 1 327 ? -28.299 -0.511 32.565 1.00 95.50 327 GLU A O 1
ATOM 2473 N N . PHE A 1 328 ? -26.109 -0.790 32.167 1.00 96.19 328 PHE A N 1
ATOM 2474 C CA . PHE A 1 328 ? -25.666 -0.269 33.466 1.00 96.19 328 PHE A CA 1
ATOM 2475 C C . PHE A 1 328 ? -26.052 1.206 33.675 1.00 96.19 328 PHE A C 1
ATOM 2477 O O . PHE A 1 328 ? -26.547 1.569 34.746 1.00 96.19 328 PHE A O 1
ATOM 2484 N N . ASN A 1 329 ? -25.896 2.058 32.654 1.00 96.50 329 ASN A N 1
ATOM 2485 C CA . ASN A 1 329 ? -26.329 3.457 32.714 1.00 96.50 329 ASN A CA 1
ATOM 2486 C C . ASN A 1 329 ? -27.850 3.580 32.898 1.00 96.50 329 ASN A C 1
ATOM 2488 O O . ASN A 1 329 ? -28.315 4.381 33.709 1.00 96.50 329 ASN A O 1
ATOM 2492 N N . ASP A 1 330 ? -28.637 2.772 32.187 1.00 96.19 330 ASP A N 1
ATOM 2493 C CA . ASP A 1 330 ? -30.093 2.781 32.324 1.00 96.19 330 ASP A CA 1
ATOM 2494 C C . ASP A 1 330 ? -30.576 2.205 33.667 1.00 96.19 330 ASP A C 1
ATOM 2496 O O . ASP A 1 330 ? -31.590 2.678 34.183 1.00 96.19 330 ASP A O 1
ATOM 2500 N N . TRP A 1 331 ? -29.837 1.282 34.293 1.00 95.81 331 TRP A N 1
ATOM 2501 C CA . TRP A 1 331 ? -30.081 0.873 35.683 1.00 95.81 331 TRP A CA 1
ATOM 2502 C C . TRP A 1 331 ? -29.771 1.999 36.684 1.00 95.81 331 TRP A C 1
ATOM 2504 O O . TRP A 1 331 ? -30.623 2.333 37.511 1.00 95.81 331 TRP A O 1
ATOM 2514 N N . LEU A 1 332 ? -28.611 2.662 36.570 1.00 96.06 332 LEU A N 1
ATOM 2515 C CA . LEU A 1 332 ? -28.257 3.813 37.417 1.00 96.06 332 LEU A CA 1
ATOM 2516 C C . LEU A 1 332 ? -29.310 4.931 37.347 1.00 96.06 332 LEU A C 1
ATOM 2518 O O . LEU A 1 332 ? -29.667 5.513 38.374 1.00 96.06 332 LEU A O 1
ATOM 2522 N N . LEU A 1 333 ? -29.836 5.196 36.147 1.00 95.94 333 LEU A N 1
ATOM 2523 C CA . LEU A 1 333 ? -30.867 6.204 35.875 1.00 95.94 333 LEU A CA 1
ATOM 2524 C C . LEU A 1 333 ? -32.304 5.745 36.200 1.00 95.94 333 LEU A C 1
ATOM 2526 O O . LEU A 1 333 ? -33.236 6.523 36.004 1.00 95.94 333 LEU A O 1
ATOM 2530 N N . GLY A 1 334 ? -32.509 4.524 36.706 1.00 94.56 334 GLY A N 1
ATOM 2531 C CA . GLY A 1 334 ? -33.828 4.014 37.104 1.00 94.56 334 GLY A CA 1
ATOM 2532 C C . GLY A 1 334 ? -34.763 3.662 35.938 1.00 94.56 334 GLY A C 1
ATOM 2533 O O . GLY A 1 334 ? -35.978 3.617 36.109 1.00 94.56 334 GLY A O 1
ATOM 2534 N N . LYS A 1 335 ? -34.225 3.439 34.736 1.00 94.00 335 LYS A N 1
ATOM 2535 C CA . LYS A 1 335 ? -35.002 3.102 33.531 1.00 94.00 335 LYS A CA 1
ATOM 2536 C C . LYS A 1 335 ? -35.171 1.593 33.339 1.00 94.00 335 LYS A C 1
ATOM 2538 O O . LYS A 1 335 ? -36.210 1.177 32.821 1.00 94.00 335 LYS A O 1
ATOM 2543 N N . SER A 1 336 ? -34.188 0.787 33.753 1.00 91.94 336 SER A N 1
ATOM 2544 C CA . SER A 1 336 ? -34.204 -0.680 33.627 1.00 91.94 336 SER A CA 1
ATOM 2545 C C . SER A 1 336 ? -35.392 -1.319 34.363 1.00 91.94 336 SER A C 1
ATOM 2547 O O . SER A 1 336 ? -36.010 -0.707 35.235 1.00 91.94 336 SER A O 1
ATOM 2549 N N . ASP A 1 337 ? -35.781 -2.541 33.997 1.00 89.25 337 ASP A N 1
ATOM 2550 C CA . ASP A 1 337 ? -36.959 -3.208 34.587 1.00 89.25 337 ASP A CA 1
ATOM 2551 C C . ASP A 1 337 ? -36.730 -3.768 35.997 1.00 89.25 337 ASP A C 1
ATOM 2553 O O . ASP A 1 337 ? -37.689 -4.024 36.720 1.00 89.25 337 ASP A O 1
ATOM 2557 N N . ASP A 1 338 ? -35.469 -3.863 36.412 1.00 88.94 338 ASP A N 1
ATOM 2558 C CA . ASP A 1 338 ? -35.004 -4.200 37.760 1.00 88.94 338 ASP A CA 1
ATOM 2559 C C . ASP A 1 338 ? -34.579 -2.964 38.585 1.00 88.94 338 ASP A C 1
ATOM 2561 O O . ASP A 1 338 ? -33.907 -3.092 39.613 1.00 88.94 338 ASP A O 1
ATOM 2565 N N . ALA A 1 339 ? -34.957 -1.760 38.144 1.00 90.81 339 ALA A N 1
ATOM 2566 C CA . ALA A 1 339 ? -34.812 -0.541 38.932 1.00 90.81 339 ALA A CA 1
ATOM 2567 C C . ALA A 1 339 ? -35.677 -0.592 40.205 1.00 90.81 339 ALA A C 1
ATOM 2569 O O . ALA A 1 339 ? -36.796 -1.115 40.202 1.00 90.81 339 ALA A O 1
ATOM 2570 N N . ALA A 1 340 ? -35.171 0.001 41.288 1.00 91.00 340 ALA A N 1
ATOM 2571 C CA . ALA A 1 340 ? -35.908 0.136 42.542 1.00 91.00 340 ALA A CA 1
ATOM 2572 C C . ALA A 1 340 ? -37.202 0.943 42.336 1.00 91.00 340 ALA A C 1
ATOM 2574 O O . ALA A 1 340 ? -37.231 1.879 41.538 1.00 91.00 340 ALA A O 1
ATOM 2575 N N . GLN A 1 341 ? -38.263 0.599 43.069 1.00 92.81 341 GLN A N 1
ATOM 2576 C CA . GLN A 1 341 ? -39.555 1.290 43.016 1.00 92.81 341 GLN A CA 1
ATOM 2577 C C . GLN A 1 341 ? -39.886 1.913 44.370 1.00 92.81 341 GLN A C 1
ATOM 2579 O O . GLN A 1 341 ? -39.620 1.298 45.402 1.00 92.81 341 GLN A O 1
ATOM 2584 N N . ASN A 1 342 ? -40.468 3.114 44.362 1.00 89.44 342 ASN A N 1
ATOM 2585 C CA . ASN A 1 342 ? -41.025 3.735 45.565 1.00 89.44 342 ASN A CA 1
ATOM 2586 C C . ASN A 1 342 ? -42.321 3.011 46.015 1.00 89.44 342 ASN A C 1
ATOM 2588 O O . ASN A 1 342 ? -42.847 2.178 45.270 1.00 89.44 342 ASN A O 1
ATOM 2592 N N . PRO A 1 343 ? -42.871 3.309 47.210 1.00 87.94 343 PRO A N 1
ATOM 2593 C CA . PRO A 1 343 ? -44.114 2.687 47.687 1.00 87.94 343 PRO A CA 1
ATOM 2594 C C . PRO A 1 343 ? -45.345 2.894 46.784 1.00 87.94 343 PRO A C 1
ATOM 2596 O O . PRO A 1 343 ? -46.296 2.119 46.873 1.00 87.94 343 PRO A O 1
ATOM 2599 N N . ASP A 1 344 ? -45.325 3.898 45.900 1.00 87.25 344 ASP A N 1
ATOM 2600 C CA . ASP A 1 344 ? -46.366 4.164 44.897 1.00 87.25 344 ASP A CA 1
ATOM 2601 C C . ASP A 1 344 ? -46.164 3.374 43.577 1.00 87.25 344 ASP A C 1
ATOM 2603 O O . ASP A 1 344 ? -47.024 3.400 42.694 1.00 87.25 344 ASP A O 1
ATOM 2607 N N . GLY A 1 345 ? -45.058 2.627 43.445 1.00 86.50 345 GLY A N 1
ATOM 2608 C CA . GLY A 1 345 ? -44.723 1.780 42.292 1.00 86.50 345 GLY A CA 1
ATOM 2609 C C . GLY A 1 345 ? -43.954 2.480 41.163 1.00 86.50 345 GLY A C 1
ATOM 2610 O O . GLY A 1 345 ? -43.765 1.900 40.092 1.00 86.50 345 GLY A O 1
ATOM 2611 N N . GLU A 1 346 ? -43.502 3.718 41.364 1.00 90.00 346 GLU A N 1
ATOM 2612 C CA . GLU A 1 346 ? -42.710 4.465 40.382 1.00 90.00 346 GLU A CA 1
ATOM 2613 C C . GLU A 1 346 ? -41.229 4.062 40.458 1.00 90.00 346 GLU A C 1
ATOM 2615 O O . GLU A 1 346 ? -40.668 3.958 41.550 1.00 90.00 346 GLU A O 1
ATOM 2620 N N . LYS A 1 347 ? -40.570 3.863 39.305 1.00 92.75 347 LYS A N 1
ATOM 2621 C CA . LYS A 1 347 ? -39.127 3.564 39.255 1.00 92.75 347 LYS A CA 1
ATOM 2622 C C . LYS A 1 347 ? -38.299 4.768 39.733 1.00 92.75 347 LYS A C 1
ATOM 2624 O O . LYS A 1 347 ? -38.533 5.896 39.300 1.00 92.75 347 LYS A O 1
ATOM 2629 N N . VAL A 1 348 ? -37.290 4.513 40.565 1.00 93.44 348 VAL A N 1
ATOM 2630 C CA . VAL A 1 348 ? -36.378 5.510 41.148 1.00 93.44 348 VAL A CA 1
ATOM 2631 C C . VAL A 1 348 ? -34.932 5.198 40.747 1.00 93.44 348 VAL A C 1
ATOM 2633 O O . VAL A 1 348 ? -34.518 4.040 40.683 1.00 93.44 348 VAL A O 1
ATOM 2636 N N . SER A 1 349 ? -34.149 6.241 40.464 1.00 95.25 349 SER A N 1
ATOM 2637 C CA . SER A 1 349 ? -32.731 6.117 40.111 1.00 95.25 349 SER A CA 1
ATOM 2638 C C . SER A 1 349 ? -31.854 5.845 41.332 1.00 95.25 349 SER A C 1
ATOM 2640 O O . SER A 1 349 ? -32.108 6.352 42.425 1.00 95.25 349 SER A O 1
ATOM 2642 N N . GLN A 1 350 ? -30.756 5.108 41.143 1.00 95.00 350 GLN A N 1
ATOM 2643 C CA . GLN A 1 350 ? -29.763 4.933 42.210 1.00 95.00 350 GLN A CA 1
ATOM 2644 C C . GLN A 1 350 ? -29.106 6.274 42.584 1.00 95.00 350 GLN A C 1
ATOM 2646 O O . GLN A 1 350 ? -28.774 6.480 43.745 1.00 95.00 350 GLN A O 1
ATOM 2651 N N . ILE A 1 351 ? -29.022 7.225 41.641 1.00 95.25 351 ILE A N 1
ATOM 2652 C CA . ILE A 1 351 ? -28.541 8.596 41.891 1.00 95.25 351 ILE A CA 1
ATOM 2653 C C . ILE A 1 351 ? -29.397 9.311 42.952 1.00 95.25 351 ILE A C 1
ATOM 2655 O O . ILE A 1 351 ? -28.839 9.945 43.847 1.00 95.25 351 ILE A O 1
ATOM 2659 N N . GLN A 1 352 ? -30.731 9.194 42.887 1.00 94.50 352 GLN A N 1
ATOM 2660 C CA . GLN A 1 352 ? -31.621 9.732 43.924 1.00 94.50 352 GLN A CA 1
ATOM 2661 C C . GLN A 1 352 ? -31.450 8.972 45.243 1.00 94.50 352 GLN A C 1
ATOM 2663 O O . GLN A 1 352 ? -31.334 9.582 46.301 1.00 94.50 352 GLN A O 1
ATOM 2668 N N . LEU A 1 353 ? -31.387 7.640 45.186 1.00 94.50 353 LEU A N 1
ATOM 2669 C CA . LEU A 1 353 ? -31.339 6.805 46.386 1.00 94.50 353 LEU A CA 1
ATOM 2670 C C . LEU A 1 353 ? -30.035 6.976 47.182 1.00 94.50 353 LEU A C 1
ATOM 2672 O O . LEU A 1 353 ? -30.070 6.868 48.402 1.00 94.50 353 LEU A O 1
ATOM 2676 N N . TRP A 1 354 ? -28.910 7.328 46.547 1.00 95.19 354 TRP A N 1
ATOM 2677 C CA . TRP A 1 354 ? -27.690 7.717 47.273 1.00 95.19 354 TRP A CA 1
ATOM 2678 C C . TRP A 1 354 ? -27.855 9.025 48.066 1.00 95.19 354 TRP A C 1
ATOM 2680 O O . TRP A 1 354 ? -27.183 9.205 49.078 1.00 95.19 354 TRP A O 1
ATOM 2690 N N . ILE A 1 355 ? -28.727 9.938 47.626 1.00 93.06 355 ILE A N 1
ATOM 2691 C CA . ILE A 1 355 ? -29.045 11.169 48.365 1.00 93.06 355 ILE A CA 1
ATOM 2692 C C . ILE A 1 355 ? -29.999 10.840 49.517 1.00 93.06 355 ILE A C 1
ATOM 2694 O O . ILE A 1 355 ? -29.735 11.200 50.663 1.00 93.06 355 ILE A O 1
ATOM 2698 N N . ASP A 1 356 ? -31.071 10.101 49.226 1.00 91.00 356 ASP A N 1
ATOM 2699 C CA . ASP A 1 356 ? -32.106 9.736 50.200 1.00 91.00 356 ASP A CA 1
ATOM 2700 C C . ASP A 1 356 ? -31.577 8.805 51.317 1.00 91.00 356 ASP A C 1
ATOM 2702 O O . ASP A 1 356 ? -32.115 8.796 52.424 1.00 91.00 356 ASP A O 1
ATOM 2706 N N . ALA A 1 357 ? -30.510 8.040 51.047 1.00 90.44 357 ALA A N 1
ATOM 2707 C CA . ALA A 1 357 ? -29.803 7.193 52.013 1.00 90.44 357 ALA A CA 1
ATOM 2708 C C . ALA A 1 357 ? -28.702 7.917 52.822 1.00 90.44 357 ALA A C 1
ATOM 2710 O O . ALA A 1 357 ? -28.018 7.270 53.612 1.00 90.44 357 ALA A O 1
ATOM 2711 N N . GLU A 1 358 ? -28.485 9.221 52.604 1.00 89.94 358 GLU A N 1
ATOM 2712 C CA . GLU A 1 358 ? -27.366 10.024 53.145 1.00 89.94 358 GLU A CA 1
ATOM 2713 C C . GLU A 1 358 ? -25.944 9.562 52.722 1.00 89.94 358 GLU A C 1
ATOM 2715 O O . GLU A 1 358 ? -24.945 10.105 53.196 1.00 89.94 358 GLU A O 1
ATOM 2720 N N . GLU A 1 359 ? -25.833 8.625 51.772 1.00 89.25 359 GLU A N 1
ATOM 2721 C CA . GLU A 1 359 ? -24.574 8.142 51.170 1.00 89.25 359 GLU A CA 1
ATOM 2722 C C . GLU A 1 359 ? -23.828 9.260 50.407 1.00 89.25 359 GLU A C 1
ATOM 2724 O O . GLU A 1 359 ? -22.597 9.294 50.378 1.00 89.25 359 GLU A O 1
ATOM 2729 N N . VAL A 1 360 ? -24.555 10.224 49.828 1.00 91.44 360 VAL A N 1
ATOM 2730 C CA . VAL A 1 360 ? -24.006 11.505 49.353 1.00 91.44 360 VAL A CA 1
ATOM 2731 C C . VAL A 1 360 ? -24.896 12.672 49.783 1.00 91.44 360 VAL A C 1
ATOM 2733 O O . VAL A 1 360 ? -26.110 12.649 49.636 1.00 91.44 360 VAL A O 1
ATOM 2736 N N . THR A 1 361 ? -24.289 13.746 50.290 1.00 88.06 361 THR A N 1
ATOM 2737 C CA . THR A 1 361 ? -25.021 14.841 50.960 1.00 88.06 361 THR A CA 1
ATOM 2738 C C . THR A 1 361 ? -25.418 16.011 50.055 1.00 88.06 361 THR A C 1
ATOM 2740 O O . THR A 1 361 ? -25.969 16.996 50.541 1.00 88.06 361 THR A O 1
ATOM 2743 N N . THR A 1 362 ? -25.124 15.953 48.749 1.00 90.38 362 THR A N 1
ATOM 2744 C CA . THR A 1 362 ? -25.487 17.006 47.780 1.00 90.38 362 THR A CA 1
ATOM 2745 C C . THR A 1 362 ? -25.742 16.438 46.384 1.00 90.38 362 THR A C 1
ATOM 2747 O O . THR A 1 362 ? -25.085 15.483 45.967 1.00 90.38 362 THR A O 1
ATOM 2750 N N . VAL A 1 363 ? -26.610 17.114 45.624 1.00 91.31 363 VAL A N 1
ATOM 2751 C CA . VAL A 1 363 ? -26.839 16.907 44.180 1.00 91.31 363 VAL A CA 1
ATOM 2752 C C . VAL A 1 363 ? -25.523 16.836 43.392 1.00 91.31 363 VAL A C 1
ATOM 2754 O O . VAL A 1 363 ? -25.318 15.916 42.602 1.00 91.31 363 VAL A O 1
ATOM 2757 N N . THR A 1 364 ? -24.593 17.764 43.644 1.00 91.88 364 THR A N 1
ATOM 2758 C CA . THR A 1 364 ? -23.284 17.792 42.973 1.00 91.88 364 THR A CA 1
ATOM 2759 C C . THR A 1 364 ? -22.463 16.537 43.265 1.00 91.88 364 THR A C 1
ATOM 2761 O O . THR A 1 364 ? -21.880 15.970 42.347 1.00 91.88 364 THR A O 1
ATOM 2764 N N . ALA A 1 365 ? -22.430 16.069 44.518 1.00 93.56 365 ALA A N 1
ATOM 2765 C CA . ALA A 1 365 ? -21.710 14.848 44.880 1.00 93.56 365 ALA A CA 1
ATOM 2766 C C . ALA A 1 365 ? -22.337 13.593 44.246 1.00 93.56 365 ALA A C 1
ATOM 2768 O O . ALA A 1 365 ? -21.602 12.704 43.819 1.00 93.56 365 ALA A O 1
ATOM 2769 N N . ALA A 1 366 ? -23.668 13.544 44.118 1.00 93.88 366 ALA A N 1
ATOM 2770 C CA . ALA A 1 366 ? -24.362 12.468 43.410 1.00 93.88 366 ALA A CA 1
ATOM 2771 C C . ALA A 1 366 ? -24.009 12.442 41.913 1.00 93.88 366 ALA A C 1
ATOM 2773 O O . ALA A 1 366 ? -23.674 11.379 41.386 1.00 93.88 366 ALA A O 1
ATOM 2774 N N . GLN A 1 367 ? -23.997 13.605 41.245 1.00 95.00 367 GLN A N 1
ATOM 2775 C CA . GLN A 1 367 ? -23.562 13.700 39.847 1.00 95.00 367 GLN A CA 1
ATOM 2776 C C . GLN A 1 367 ? -22.080 13.319 39.689 1.00 95.00 367 GLN A C 1
ATOM 2778 O O . GLN A 1 367 ? -21.754 12.589 38.758 1.00 95.00 367 GLN A O 1
ATOM 2783 N N . THR A 1 368 ? -21.190 13.742 40.595 1.00 95.44 368 THR A N 1
ATOM 2784 C CA . THR A 1 368 ? -19.771 13.340 40.562 1.00 95.44 368 THR A CA 1
ATOM 2785 C C . THR A 1 368 ? -19.607 11.827 40.731 1.00 95.44 368 THR A C 1
ATOM 2787 O O . THR A 1 368 ? -18.923 11.212 39.920 1.00 95.44 368 THR A O 1
ATOM 2790 N N . LYS A 1 369 ? -20.280 11.200 41.709 1.00 95.44 369 LYS A N 1
ATOM 2791 C CA . LYS A 1 369 ? -20.224 9.741 41.928 1.00 95.44 369 LYS A CA 1
ATOM 2792 C C . LYS A 1 369 ? -20.729 8.960 40.705 1.00 95.44 369 LYS A C 1
ATOM 2794 O O . LYS A 1 369 ? -20.113 7.977 40.304 1.00 95.44 369 LYS A O 1
ATOM 2799 N N . TYR A 1 370 ? -21.812 9.423 40.078 1.00 96.75 370 TYR A N 1
ATOM 2800 C CA . TYR A 1 370 ? -22.309 8.882 38.808 1.00 96.75 370 TYR A CA 1
ATOM 2801 C C . TYR A 1 370 ? -21.290 9.050 37.663 1.00 96.75 370 TYR A C 1
ATOM 2803 O O . TYR A 1 370 ? -21.010 8.095 36.936 1.00 96.75 370 TYR A O 1
ATOM 2811 N N . ALA A 1 371 ? -20.718 10.247 37.517 1.00 95.88 371 ALA A N 1
ATOM 2812 C CA . ALA A 1 371 ? -19.759 10.563 36.465 1.00 95.88 371 ALA A CA 1
ATOM 2813 C C . ALA A 1 371 ? -18.489 9.715 36.577 1.00 95.88 371 ALA A C 1
ATOM 2815 O O . ALA A 1 371 ? -18.073 9.124 35.588 1.00 95.88 371 ALA A O 1
ATOM 2816 N N . GLU A 1 372 ? -17.914 9.591 37.776 1.00 95.44 372 GLU A N 1
ATOM 2817 C CA . GLU A 1 372 ? -16.712 8.789 38.024 1.00 95.44 372 GLU A CA 1
ATOM 2818 C C . GLU A 1 372 ? -16.925 7.309 37.665 1.00 95.44 372 GLU A C 1
ATOM 2820 O O . GLU A 1 372 ? -16.051 6.705 37.044 1.00 95.44 372 GLU A O 1
ATOM 2825 N N . LEU A 1 373 ? -18.091 6.724 37.972 1.00 95.81 373 LEU A N 1
ATOM 2826 C CA . LEU A 1 373 ? -18.419 5.344 37.581 1.00 95.81 373 LEU A CA 1
ATOM 2827 C C . LEU A 1 373 ? -18.399 5.158 36.053 1.00 95.81 373 LEU A C 1
ATOM 2829 O O . LEU A 1 373 ? -17.744 4.242 35.552 1.00 95.81 373 LEU A O 1
ATOM 2833 N N . ILE A 1 374 ? -19.071 6.038 35.304 1.00 96.12 374 ILE A N 1
ATOM 2834 C CA . ILE A 1 374 ? -19.129 5.942 33.838 1.00 96.12 374 ILE A CA 1
ATOM 2835 C C . ILE A 1 374 ? -17.785 6.319 33.192 1.00 96.12 374 ILE A C 1
ATOM 2837 O O . ILE A 1 374 ? -17.352 5.646 32.262 1.00 96.12 374 ILE A O 1
ATOM 2841 N N . GLU A 1 375 ? -17.077 7.339 33.680 1.00 94.12 375 GLU A N 1
ATOM 2842 C CA . GLU A 1 375 ? -15.799 7.793 33.108 1.00 94.12 375 GLU A CA 1
ATOM 2843 C C . GLU A 1 375 ? -14.656 6.785 33.338 1.00 94.12 375 GLU A C 1
ATOM 2845 O O . GLU A 1 375 ? -13.830 6.582 32.440 1.00 94.12 375 GLU A O 1
ATOM 2850 N N . ASN A 1 376 ? -14.653 6.067 34.468 1.00 93.00 376 ASN A N 1
ATOM 2851 C CA . ASN A 1 376 ? -13.766 4.918 34.681 1.00 93.00 376 ASN A CA 1
ATOM 2852 C C . ASN A 1 376 ? -14.047 3.800 33.660 1.00 93.00 376 ASN A C 1
ATOM 2854 O O . ASN A 1 376 ? -13.120 3.275 33.043 1.00 93.00 376 ASN A O 1
ATOM 2858 N N . LEU A 1 377 ? -15.320 3.476 33.403 1.00 93.44 377 LEU A N 1
ATOM 2859 C CA . LEU A 1 377 ? -15.689 2.466 32.405 1.00 93.44 377 LEU A CA 1
ATOM 2860 C C . LEU A 1 377 ? -15.348 2.911 30.977 1.00 93.44 377 LEU A C 1
ATOM 2862 O O . LEU A 1 377 ? -14.745 2.137 30.237 1.00 93.44 377 LEU A O 1
ATOM 2866 N N . LEU A 1 378 ? -15.614 4.166 30.602 1.00 92.00 378 LEU A N 1
ATOM 2867 C CA . LEU A 1 378 ? -15.227 4.746 29.305 1.00 92.00 378 LEU A CA 1
ATOM 2868 C C . LEU A 1 378 ? -13.705 4.729 29.061 1.00 92.00 378 LEU A C 1
ATOM 2870 O O . LEU A 1 378 ? -13.273 4.760 27.907 1.00 92.00 378 LEU A O 1
ATOM 2874 N N . THR A 1 379 ? -12.890 4.674 30.121 1.00 89.44 379 THR A N 1
ATOM 2875 C CA . THR A 1 379 ? -11.416 4.649 30.050 1.00 89.44 379 THR A CA 1
ATOM 2876 C C . THR A 1 379 ? -10.783 3.289 30.383 1.00 89.44 379 THR A C 1
ATOM 2878 O O . THR A 1 379 ? -9.566 3.148 30.279 1.00 89.44 379 THR A O 1
ATOM 2881 N N . SER A 1 380 ? -11.592 2.264 30.677 1.00 91.00 380 SER A N 1
ATOM 2882 C CA . SER A 1 380 ? -11.167 0.888 31.010 1.00 91.00 380 SER A CA 1
ATOM 2883 C C . SER A 1 380 ? -10.402 0.145 29.901 1.00 91.00 380 SER A C 1
ATOM 2885 O O . SER A 1 380 ? -9.706 -0.837 30.176 1.00 91.00 380 SER A O 1
ATOM 2887 N N . GLY A 1 381 ? -10.530 0.595 28.646 1.00 87.75 381 GLY A N 1
ATOM 2888 C CA . GLY A 1 381 ? -10.003 -0.073 27.454 1.00 87.75 381 GLY A CA 1
ATOM 2889 C C . GLY A 1 381 ? -8.486 -0.287 27.497 1.00 87.75 381 GLY A C 1
ATOM 2890 O O . GLY A 1 381 ? -7.704 0.663 27.412 1.00 87.75 381 GLY A O 1
ATOM 2891 N N . LYS A 1 382 ? -8.065 -1.553 27.581 1.00 88.94 382 LYS A N 1
ATOM 2892 C CA . LYS A 1 382 ? -6.678 -1.966 27.856 1.00 88.94 382 LYS A CA 1
ATOM 2893 C C . LYS A 1 382 ? -6.151 -2.948 26.793 1.00 88.94 382 LYS A C 1
ATOM 2895 O O . LYS A 1 382 ? -6.905 -3.810 26.337 1.00 88.94 382 LYS A O 1
ATOM 2900 N N . PRO A 1 383 ? -4.875 -2.838 26.357 1.00 86.81 383 PRO A N 1
ATOM 2901 C CA . PRO A 1 383 ? -4.264 -3.832 25.475 1.00 86.81 383 PRO A CA 1
ATOM 2902 C C . PRO A 1 383 ? -4.266 -5.215 26.131 1.00 86.81 383 PRO A C 1
ATOM 2904 O O . PRO A 1 383 ? -3.928 -5.336 27.308 1.00 86.81 383 PRO A O 1
ATOM 2907 N N . ALA A 1 384 ? -4.622 -6.233 25.356 1.00 89.38 384 ALA A N 1
ATOM 2908 C CA . ALA A 1 384 ? -4.629 -7.630 25.769 1.00 89.38 384 ALA A CA 1
ATOM 2909 C C . ALA A 1 384 ? -3.533 -8.400 25.006 1.00 89.38 384 ALA A C 1
ATOM 2911 O O . ALA A 1 384 ? -2.386 -7.946 24.938 1.00 89.38 384 ALA A O 1
ATOM 2912 N N . ASP A 1 385 ? -3.872 -9.545 24.425 1.00 92.31 385 ASP A N 1
ATOM 2913 C CA . ASP A 1 385 ? -2.954 -10.404 23.684 1.00 92.31 385 ASP A CA 1
ATOM 2914 C C . ASP A 1 385 ? -2.403 -9.747 22.403 1.00 92.31 385 ASP A C 1
ATOM 2916 O O . ASP A 1 385 ? -3.024 -8.902 21.753 1.00 92.31 385 ASP A O 1
ATOM 2920 N N . ILE A 1 386 ? -1.227 -10.195 21.975 1.00 90.12 386 ILE A N 1
ATOM 2921 C CA . ILE A 1 386 ? -0.743 -9.991 20.610 1.00 90.12 386 ILE A CA 1
ATOM 2922 C C . ILE A 1 386 ? -1.087 -11.251 19.824 1.00 90.12 386 ILE A C 1
ATOM 2924 O O . ILE A 1 386 ? -0.438 -12.281 19.998 1.00 90.12 386 ILE A O 1
ATOM 2928 N N . LEU A 1 387 ? -2.080 -11.167 18.934 1.00 88.62 387 LEU A N 1
ATOM 2929 C CA . LEU A 1 387 ? -2.316 -12.223 17.956 1.00 88.62 387 LEU A CA 1
ATOM 2930 C C . LEU A 1 387 ? -1.290 -12.072 16.831 1.00 88.62 387 LEU A C 1
ATOM 2932 O O . LEU A 1 387 ? -1.260 -11.064 16.121 1.00 88.62 387 LEU A O 1
ATOM 2936 N N . SER A 1 388 ? -0.432 -13.072 16.690 1.00 88.06 388 SER A N 1
ATOM 2937 C CA . SER A 1 388 ? 0.599 -13.175 15.662 1.00 88.06 388 SER A CA 1
ATOM 2938 C C . SER A 1 388 ? 0.297 -14.333 14.720 1.00 88.06 388 SER A C 1
ATOM 2940 O O . SER A 1 388 ? -0.392 -15.285 15.095 1.00 88.06 388 SER A O 1
ATOM 2942 N N . TRP A 1 389 ? 0.762 -14.229 13.477 1.00 88.38 389 TRP A N 1
ATOM 2943 C CA . TRP A 1 389 ? 0.464 -15.222 12.456 1.00 88.38 389 TRP A CA 1
ATOM 2944 C C . TRP A 1 389 ? 1.568 -15.376 11.421 1.00 88.38 389 TRP A C 1
ATOM 2946 O O . TRP A 1 389 ? 2.190 -14.394 11.026 1.00 88.38 389 TRP A O 1
ATOM 2956 N N . ASP A 1 390 ? 1.717 -16.599 10.923 1.00 89.12 390 ASP A N 1
ATOM 2957 C CA . ASP A 1 390 ? 2.497 -16.938 9.735 1.00 89.12 390 ASP A CA 1
ATOM 2958 C C . ASP A 1 390 ? 1.577 -17.665 8.747 1.00 89.12 390 ASP A C 1
ATOM 2960 O O . ASP A 1 390 ? 0.956 -18.669 9.104 1.00 89.12 390 ASP A O 1
ATOM 2964 N N . TYR A 1 391 ? 1.477 -17.167 7.511 1.00 87.81 391 TYR A N 1
ATOM 2965 C CA . TYR A 1 391 ? 0.800 -17.863 6.407 1.00 87.81 391 TYR A CA 1
ATOM 2966 C C . TYR A 1 391 ? 1.725 -18.019 5.205 1.00 87.81 391 TYR A C 1
ATOM 2968 O O . TYR A 1 391 ? 2.559 -17.146 4.942 1.00 87.81 391 TYR A O 1
ATOM 2976 N N . ASP A 1 392 ? 1.546 -19.116 4.470 1.00 89.06 392 ASP A N 1
ATOM 2977 C CA . ASP A 1 392 ? 2.214 -19.345 3.189 1.00 89.06 392 ASP A CA 1
ATOM 2978 C C . ASP A 1 392 ? 1.570 -18.4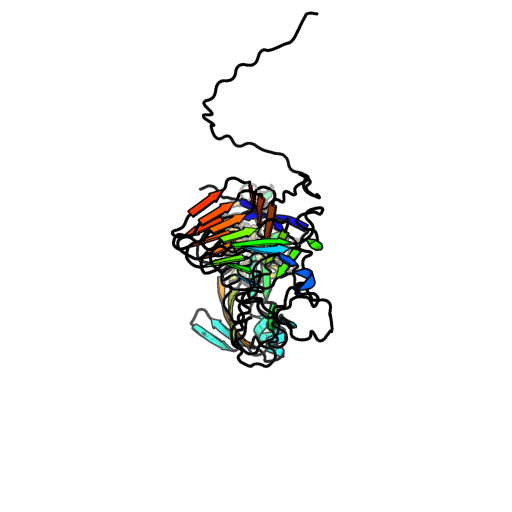40 2.127 1.00 89.06 392 ASP A C 1
ATOM 2980 O O . ASP A 1 392 ? 0.374 -18.537 1.848 1.00 89.06 392 ASP A O 1
ATOM 2984 N N . VAL A 1 393 ? 2.351 -17.518 1.555 1.00 85.69 393 VAL A N 1
ATOM 2985 C CA . VAL A 1 393 ? 1.820 -16.476 0.651 1.00 85.69 393 VAL A CA 1
ATOM 2986 C C . VAL A 1 393 ? 1.546 -16.995 -0.756 1.00 85.69 393 VAL A C 1
ATOM 2988 O O . VAL A 1 393 ? 0.755 -16.400 -1.489 1.00 85.69 393 VAL A O 1
ATOM 2991 N N . TRP A 1 394 ? 2.202 -18.090 -1.136 1.00 89.62 394 TRP A N 1
ATOM 2992 C CA . TRP A 1 394 ? 2.103 -18.707 -2.453 1.00 89.62 394 TRP A CA 1
ATOM 2993 C C . TRP A 1 394 ? 1.088 -19.848 -2.443 1.00 89.62 394 TRP A C 1
ATOM 2995 O O . TRP A 1 394 ? 1.069 -20.664 -1.522 1.00 89.62 394 TRP A O 1
ATOM 3005 N N . THR A 1 395 ? 0.251 -19.941 -3.478 1.00 88.62 395 THR A N 1
ATOM 3006 C CA . THR A 1 395 ? -0.846 -20.926 -3.541 1.00 88.62 395 THR A CA 1
ATOM 3007 C C . THR A 1 395 ? -0.409 -22.392 -3.589 1.00 88.62 395 THR A C 1
ATOM 3009 O O . THR A 1 395 ? -1.249 -23.270 -3.409 1.00 88.62 395 THR A O 1
ATOM 3012 N N . ASP A 1 396 ? 0.875 -22.670 -3.819 1.00 90.19 396 ASP A N 1
ATOM 3013 C CA . ASP A 1 396 ? 1.471 -24.009 -3.772 1.00 90.19 396 ASP A CA 1
ATOM 3014 C C . ASP A 1 396 ? 2.150 -24.346 -2.427 1.00 90.19 396 ASP A C 1
ATOM 3016 O O . ASP A 1 396 ? 2.591 -25.479 -2.232 1.00 90.19 396 ASP A O 1
ATOM 3020 N N . GLY A 1 397 ? 2.235 -23.390 -1.492 1.00 88.44 397 GLY A N 1
ATOM 3021 C CA . GLY A 1 397 ? 2.938 -23.554 -0.215 1.00 88.44 397 GLY A CA 1
ATOM 3022 C C . GLY A 1 397 ? 4.464 -23.665 -0.345 1.00 88.44 397 GLY A C 1
ATOM 3023 O O . GLY A 1 397 ? 5.133 -24.107 0.595 1.00 88.44 397 GLY A O 1
ATOM 3024 N N . LEU A 1 398 ? 5.042 -23.311 -1.497 1.00 91.50 398 LEU A N 1
ATOM 3025 C CA . LEU A 1 398 ? 6.481 -23.400 -1.749 1.00 91.50 398 LEU A CA 1
ATOM 3026 C C . LEU A 1 398 ? 7.187 -22.051 -1.548 1.00 91.50 398 LEU A C 1
ATOM 3028 O O . LEU A 1 398 ? 6.572 -21.030 -1.243 1.00 91.50 398 LEU A O 1
ATOM 3032 N N . SER A 1 399 ? 8.517 -22.076 -1.659 1.00 93.88 399 SER A N 1
ATOM 3033 C CA . SER A 1 399 ? 9.356 -20.878 -1.625 1.00 93.88 399 SER A CA 1
ATOM 3034 C C . SER A 1 399 ? 9.736 -20.477 -3.047 1.00 93.88 399 SER A C 1
ATOM 3036 O O . SER A 1 399 ? 10.218 -21.321 -3.800 1.00 93.88 399 SER A O 1
ATOM 3038 N N . HIS A 1 400 ? 9.573 -19.200 -3.388 1.00 93.75 400 HIS A N 1
ATOM 3039 C CA . HIS A 1 400 ? 9.839 -18.642 -4.719 1.00 93.75 400 HIS A CA 1
ATOM 3040 C C . HIS A 1 400 ? 10.774 -17.430 -4.628 1.00 93.75 400 HIS A C 1
ATOM 3042 O O . HIS A 1 400 ? 10.704 -16.666 -3.667 1.00 93.75 400 HIS A O 1
ATOM 3048 N N . THR A 1 401 ? 11.610 -17.211 -5.649 1.00 93.88 401 THR A N 1
ATOM 3049 C CA . THR A 1 401 ? 12.575 -16.092 -5.696 1.00 93.88 401 THR A CA 1
ATOM 3050 C C . THR A 1 401 ? 12.535 -15.418 -7.072 1.00 93.88 401 THR A C 1
ATOM 3052 O O . THR A 1 401 ? 13.453 -15.543 -7.880 1.00 93.88 401 THR A O 1
ATOM 3055 N N . ASN A 1 402 ? 11.438 -14.710 -7.352 1.00 92.06 402 ASN A N 1
ATOM 3056 C CA . ASN A 1 402 ? 11.137 -14.094 -8.649 1.00 92.06 402 ASN A CA 1
ATOM 3057 C C . ASN A 1 402 ? 11.016 -12.556 -8.562 1.00 92.06 402 ASN A C 1
ATOM 3059 O O . ASN A 1 402 ? 11.233 -11.940 -7.514 1.00 92.06 402 ASN A O 1
ATOM 3063 N N . ASN A 1 403 ? 10.630 -11.900 -9.661 1.00 92.38 403 ASN A N 1
ATOM 3064 C CA . ASN A 1 403 ? 10.469 -10.441 -9.685 1.00 92.38 403 ASN A CA 1
ATOM 3065 C C . ASN A 1 403 ? 9.412 -9.898 -8.706 1.00 92.38 403 ASN A C 1
ATOM 3067 O O . ASN A 1 403 ? 9.441 -8.703 -8.411 1.00 92.38 403 ASN A O 1
ATOM 3071 N N . ALA A 1 404 ? 8.522 -10.715 -8.134 1.00 89.06 404 ALA A N 1
ATOM 3072 C CA . ALA A 1 404 ? 7.643 -10.269 -7.056 1.00 89.06 404 ALA A CA 1
ATOM 3073 C C . ALA A 1 404 ? 8.329 -10.212 -5.684 1.00 89.06 404 ALA A C 1
ATOM 3075 O O . ALA A 1 404 ? 7.978 -9.336 -4.889 1.00 89.06 404 ALA A O 1
ATOM 3076 N N . THR A 1 405 ? 9.335 -11.053 -5.423 1.00 90.56 405 THR A N 1
ATOM 3077 C CA . THR A 1 405 ? 10.085 -11.043 -4.151 1.00 90.56 405 THR A CA 1
ATOM 3078 C C . THR A 1 405 ? 11.244 -10.048 -4.137 1.00 90.56 405 THR A C 1
ATOM 3080 O O . THR A 1 405 ? 11.622 -9.553 -3.075 1.00 90.56 405 THR A O 1
ATOM 3083 N N . ALA A 1 406 ? 11.739 -9.652 -5.315 1.00 88.94 406 ALA A N 1
ATOM 3084 C CA . ALA A 1 406 ? 12.677 -8.540 -5.464 1.00 88.94 406 ALA A CA 1
ATOM 3085 C C . ALA A 1 406 ? 12.194 -7.251 -4.756 1.00 88.94 406 ALA A C 1
ATOM 3087 O O . ALA A 1 406 ? 10.998 -6.944 -4.721 1.00 88.94 406 ALA A O 1
ATOM 3088 N N . GLY A 1 407 ? 13.128 -6.457 -4.223 1.00 86.31 407 GLY A N 1
ATOM 3089 C CA . GLY A 1 407 ? 12.822 -5.156 -3.615 1.00 86.31 407 GLY A CA 1
ATOM 3090 C C . GLY A 1 407 ? 12.180 -4.174 -4.606 1.00 86.31 407 GLY A C 1
ATOM 3091 O O . GLY A 1 407 ? 12.345 -4.308 -5.810 1.00 86.31 407 GLY A O 1
ATOM 3092 N N . ARG A 1 408 ? 11.446 -3.164 -4.109 1.00 82.56 408 ARG A N 1
ATOM 3093 C CA . ARG A 1 408 ? 10.768 -2.159 -4.966 1.00 82.56 408 ARG A CA 1
ATOM 3094 C C . ARG A 1 408 ? 11.719 -1.404 -5.899 1.00 82.56 408 ARG A C 1
ATOM 3096 O O . ARG A 1 408 ? 11.299 -0.976 -6.969 1.00 82.56 408 ARG A O 1
ATOM 3103 N N . GLY A 1 409 ? 12.956 -1.209 -5.454 1.00 88.62 409 GLY A N 1
ATOM 3104 C CA . GLY A 1 409 ? 13.941 -0.434 -6.183 1.00 88.62 409 GLY A CA 1
ATOM 3105 C C . GLY A 1 409 ? 13.617 1.052 -6.281 1.00 88.62 409 GLY A C 1
ATOM 3106 O O . GLY A 1 409 ? 12.861 1.607 -5.478 1.00 88.62 409 GLY A O 1
ATOM 3107 N N . GLU A 1 410 ? 14.200 1.677 -7.296 1.00 90.94 410 GLU A N 1
ATOM 3108 C CA . GLU A 1 410 ? 13.921 3.051 -7.720 1.00 90.94 410 GLU A CA 1
ATOM 3109 C C . GLU A 1 410 ? 13.173 3.048 -9.071 1.00 90.94 410 GLU A C 1
ATOM 3111 O O . GLU A 1 410 ? 13.194 2.043 -9.782 1.00 90.94 410 GLU A O 1
ATOM 3116 N N . LEU A 1 411 ? 12.449 4.126 -9.404 1.00 93.44 411 LEU A N 1
ATOM 3117 C CA . LEU A 1 411 ? 11.600 4.194 -10.606 1.00 93.44 411 LEU A CA 1
ATOM 3118 C C . LEU A 1 411 ? 11.647 5.592 -11.226 1.00 93.44 411 LEU A C 1
ATOM 3120 O O . LEU A 1 411 ? 11.148 6.549 -10.623 1.00 93.44 411 LEU A O 1
ATOM 3124 N N . HIS A 1 412 ? 12.224 5.682 -12.425 1.00 94.75 412 HIS A N 1
ATOM 3125 C CA . HIS A 1 412 ? 12.576 6.925 -13.113 1.00 94.75 412 HIS A CA 1
ATOM 3126 C C . HIS A 1 412 ? 12.060 6.942 -14.558 1.00 94.75 412 HIS A C 1
ATOM 3128 O O . HIS A 1 412 ? 12.003 5.913 -15.230 1.00 94.75 412 HIS A O 1
ATOM 3134 N N . ALA A 1 413 ? 11.747 8.132 -15.070 1.00 97.31 413 ALA A N 1
ATOM 3135 C CA . ALA A 1 413 ? 11.575 8.335 -16.507 1.00 97.31 413 ALA A CA 1
ATOM 3136 C C . ALA A 1 413 ? 12.904 8.707 -17.183 1.00 97.31 413 ALA A C 1
ATOM 3138 O O . ALA A 1 413 ? 13.180 8.229 -18.277 1.00 97.31 413 ALA A O 1
ATOM 3139 N N . ILE A 1 414 ? 13.730 9.531 -16.527 1.00 98.69 414 ILE A N 1
ATOM 3140 C CA . ILE A 1 414 ? 14.993 10.053 -17.071 1.00 98.69 414 ILE A CA 1
ATOM 3141 C C . ILE A 1 414 ? 16.083 9.946 -16.000 1.00 98.69 414 ILE A C 1
ATOM 3143 O O . ILE A 1 414 ? 15.924 10.491 -14.904 1.00 98.69 414 ILE A O 1
ATOM 3147 N N . TYR A 1 415 ? 17.201 9.285 -16.302 1.00 98.56 415 TYR A N 1
ATOM 3148 C CA . TYR A 1 415 ? 18.280 9.049 -15.341 1.00 98.56 415 TYR A CA 1
ATOM 3149 C C . TYR A 1 415 ? 19.674 9.343 -15.924 1.00 98.56 415 TYR A C 1
ATOM 3151 O O . TYR A 1 415 ? 20.055 8.817 -16.964 1.00 98.56 415 TYR A O 1
ATOM 3159 N N . ALA A 1 416 ? 20.444 10.189 -15.235 1.00 98.38 416 ALA A N 1
ATOM 3160 C CA . ALA A 1 416 ? 21.839 10.511 -15.538 1.00 98.38 416 ALA A CA 1
ATOM 3161 C C . ALA A 1 416 ? 22.771 9.807 -14.530 1.00 98.38 416 ALA A C 1
ATOM 3163 O O . ALA A 1 416 ? 22.949 10.256 -13.387 1.00 98.38 416 ALA A O 1
ATOM 3164 N N . ASN A 1 417 ? 23.326 8.665 -14.938 1.00 97.25 417 ASN A N 1
ATOM 3165 C CA . ASN A 1 417 ? 24.065 7.735 -14.089 1.00 97.25 417 ASN A CA 1
ATOM 3166 C C . ASN A 1 417 ? 25.591 7.929 -14.198 1.00 97.25 417 ASN A C 1
ATOM 3168 O O . ASN A 1 417 ? 26.303 7.176 -14.869 1.00 97.25 417 ASN A O 1
ATOM 3172 N N . GLY A 1 418 ? 26.106 8.945 -13.496 1.00 96.12 418 GLY A N 1
ATOM 3173 C CA . GLY A 1 418 ? 27.543 9.154 -13.291 1.00 96.12 418 GLY A CA 1
ATOM 3174 C C . GLY A 1 418 ? 28.145 10.376 -13.986 1.00 96.12 418 GLY A C 1
ATOM 3175 O O . GLY A 1 418 ? 27.477 11.124 -14.699 1.00 96.12 418 GLY A O 1
ATOM 3176 N N . ALA A 1 419 ? 29.434 10.600 -13.736 1.00 96.12 419 ALA A N 1
ATOM 3177 C CA . ALA A 1 419 ? 30.126 11.835 -14.086 1.00 96.12 419 ALA A CA 1
ATOM 3178 C C . ALA A 1 419 ? 30.108 12.124 -15.595 1.00 96.12 419 ALA A C 1
ATOM 3180 O O . ALA A 1 419 ? 30.606 11.339 -16.401 1.00 96.12 419 ALA A O 1
ATOM 3181 N N . GLY A 1 420 ? 29.569 13.288 -15.966 1.00 94.50 420 GLY A N 1
ATOM 3182 C CA . GLY A 1 420 ? 29.479 13.708 -17.365 1.00 94.50 420 GLY A CA 1
ATOM 3183 C C . GLY A 1 420 ? 28.359 13.041 -18.169 1.00 94.50 420 GLY A C 1
ATOM 3184 O O . GLY A 1 420 ? 28.369 13.180 -19.387 1.00 94.50 420 GLY A O 1
ATOM 3185 N N . THR A 1 421 ? 27.417 12.347 -17.524 1.00 98.50 421 THR A N 1
ATOM 3186 C CA . THR A 1 421 ? 26.128 11.973 -18.137 1.00 98.50 421 THR A CA 1
ATOM 3187 C C . THR A 1 421 ? 25.136 13.136 -18.073 1.00 98.50 421 THR A C 1
ATOM 3189 O O . THR A 1 421 ? 25.198 13.951 -17.142 1.00 98.50 421 THR A O 1
ATOM 3192 N N . SER A 1 422 ? 24.185 13.204 -19.011 1.00 98.50 422 SER A N 1
ATOM 3193 C CA . SER A 1 422 ? 23.083 14.175 -18.943 1.00 98.50 422 SER A CA 1
ATOM 3194 C C . SER A 1 422 ? 21.713 13.614 -19.331 1.00 98.50 422 SER A C 1
ATOM 3196 O O . SER A 1 422 ? 21.606 12.845 -20.281 1.00 98.50 422 SER A O 1
ATOM 3198 N N . GLY A 1 423 ? 20.660 14.053 -18.633 1.00 98.69 423 GLY A N 1
ATOM 3199 C CA . GLY A 1 423 ? 19.261 13.745 -18.948 1.00 98.69 423 GLY A CA 1
ATOM 3200 C C . GLY A 1 423 ? 18.393 15.002 -19.082 1.00 98.69 423 GLY A C 1
ATOM 3201 O O . GLY A 1 423 ? 18.323 15.800 -18.144 1.00 98.69 423 GLY A O 1
ATOM 3202 N N . THR A 1 424 ? 17.706 15.170 -20.211 1.00 98.81 424 THR A N 1
ATOM 3203 C CA . THR A 1 424 ? 16.930 16.384 -20.539 1.00 98.81 424 THR A CA 1
ATOM 3204 C C . THR A 1 424 ? 15.448 16.075 -20.759 1.00 98.81 424 THR A C 1
ATOM 3206 O O . THR A 1 424 ? 15.123 15.083 -21.405 1.00 98.81 424 THR A O 1
ATOM 3209 N N . LEU A 1 425 ? 14.552 16.945 -20.280 1.00 98.56 425 LEU A N 1
ATOM 3210 C CA . LEU A 1 425 ? 13.193 17.087 -20.827 1.00 98.56 425 LEU A CA 1
ATOM 3211 C C . LEU A 1 425 ? 13.162 18.371 -21.665 1.00 98.56 425 LEU A C 1
ATOM 3213 O O . LEU A 1 425 ? 13.491 19.435 -21.133 1.00 98.56 425 LEU A O 1
ATOM 3217 N N . ASN A 1 426 ? 12.833 18.266 -22.954 1.00 97.69 426 ASN A N 1
ATOM 3218 C CA . ASN A 1 426 ? 12.900 19.377 -23.912 1.00 97.69 426 ASN A CA 1
ATOM 3219 C C . ASN A 1 426 ? 11.816 20.448 -23.681 1.00 97.69 426 ASN A C 1
ATOM 3221 O O . ASN A 1 426 ? 10.830 20.199 -22.999 1.00 97.69 426 ASN A O 1
ATOM 3225 N N . GLU A 1 427 ? 12.020 21.649 -24.239 1.00 94.06 427 GLU A N 1
ATOM 3226 C CA . GLU A 1 427 ? 11.236 22.866 -23.939 1.00 94.06 427 GLU A CA 1
ATOM 3227 C C . GLU A 1 427 ? 9.739 22.745 -24.273 1.00 94.06 427 GLU A C 1
ATOM 3229 O O . GLU A 1 427 ? 8.908 23.202 -23.494 1.00 94.06 427 GLU A O 1
ATOM 3234 N N . ASP A 1 428 ? 9.398 22.061 -25.367 1.00 90.12 428 ASP A N 1
ATOM 3235 C CA . ASP A 1 428 ? 8.012 21.856 -25.811 1.00 90.12 428 ASP A CA 1
ATOM 3236 C C . ASP A 1 428 ? 7.351 20.570 -25.256 1.00 90.12 428 ASP A C 1
ATOM 3238 O O . ASP A 1 428 ? 6.199 20.302 -25.580 1.00 90.12 428 ASP A O 1
ATOM 3242 N N . ALA A 1 429 ? 8.051 19.765 -24.441 1.00 94.69 429 ALA A N 1
ATOM 3243 C CA . ALA A 1 429 ? 7.608 18.421 -24.046 1.00 94.69 429 ALA A CA 1
ATOM 3244 C C . ALA A 1 429 ? 6.956 18.363 -22.649 1.00 94.69 429 ALA A C 1
ATOM 3246 O O . ALA A 1 429 ? 7.518 18.853 -21.660 1.00 94.69 429 ALA A O 1
ATOM 3247 N N . ILE A 1 430 ? 5.809 17.684 -22.536 1.00 93.19 430 ILE A N 1
ATOM 3248 C CA . ILE A 1 430 ? 5.100 17.437 -21.272 1.00 93.19 430 ILE A CA 1
ATOM 3249 C C . ILE A 1 430 ? 5.269 15.977 -20.834 1.00 93.19 430 ILE A C 1
ATOM 3251 O O . ILE A 1 430 ? 4.672 15.067 -21.407 1.00 93.19 430 ILE A O 1
ATOM 3255 N N . ILE A 1 431 ? 5.982 15.735 -19.729 1.00 93.75 431 ILE A N 1
ATOM 3256 C CA . ILE A 1 431 ? 5.998 14.410 -19.090 1.00 93.75 431 ILE A CA 1
ATOM 3257 C C . ILE A 1 431 ? 5.197 14.423 -17.787 1.00 93.75 431 ILE A C 1
ATOM 3259 O O . ILE A 1 431 ? 5.414 15.245 -16.892 1.00 93.75 431 ILE A O 1
ATOM 3263 N N . ALA A 1 432 ? 4.266 13.483 -17.652 1.00 91.62 432 ALA A N 1
ATOM 3264 C CA . ALA A 1 432 ? 3.486 13.278 -16.439 1.00 91.62 432 ALA A CA 1
ATOM 3265 C C . ALA A 1 432 ? 3.752 11.888 -15.872 1.00 91.62 432 ALA A C 1
ATOM 3267 O O . ALA A 1 432 ? 3.559 10.902 -16.568 1.00 91.62 432 ALA A O 1
ATOM 3268 N N . VAL A 1 433 ? 4.190 11.784 -14.615 1.00 91.31 433 VAL A N 1
ATOM 3269 C CA . VAL A 1 433 ? 4.624 10.499 -14.043 1.00 91.31 433 VAL A CA 1
ATOM 3270 C C . VAL A 1 433 ? 4.027 10.264 -12.663 1.00 91.31 433 VAL A C 1
ATOM 3272 O O . VAL A 1 433 ? 4.318 10.998 -11.717 1.00 91.31 433 VAL A O 1
ATOM 3275 N N . ASP A 1 434 ? 3.208 9.217 -12.547 1.00 87.19 434 ASP A N 1
ATOM 3276 C CA . ASP A 1 434 ? 2.672 8.701 -11.283 1.00 87.19 434 ASP A CA 1
ATOM 3277 C C . ASP A 1 434 ? 3.461 7.474 -10.812 1.00 87.19 434 ASP A C 1
ATOM 3279 O O . ASP A 1 434 ? 3.900 6.651 -11.614 1.00 87.19 434 ASP A O 1
ATOM 3283 N N . GLY A 1 435 ? 3.650 7.360 -9.496 1.00 82.25 435 GLY A N 1
ATOM 3284 C CA . GLY A 1 435 ? 4.318 6.214 -8.867 1.00 82.25 435 GLY A CA 1
ATOM 3285 C C . GLY A 1 435 ? 5.854 6.212 -8.894 1.00 82.25 435 GLY A C 1
ATOM 3286 O O . GLY A 1 435 ? 6.445 5.283 -8.345 1.00 82.25 435 GLY A O 1
ATOM 3287 N N . SER A 1 436 ? 6.512 7.239 -9.452 1.00 88.25 436 SER A N 1
ATOM 3288 C CA . SER A 1 436 ? 7.983 7.375 -9.450 1.00 88.25 436 SER A CA 1
ATOM 3289 C C . SER A 1 436 ? 8.590 7.230 -8.048 1.00 88.25 436 SER A C 1
ATOM 3291 O O . SER A 1 436 ? 8.036 7.744 -7.069 1.00 88.25 436 SER A O 1
ATOM 3293 N N . ILE A 1 437 ? 9.769 6.616 -7.949 1.00 86.38 437 ILE A N 1
ATOM 3294 C CA . ILE A 1 437 ? 10.495 6.421 -6.688 1.00 86.38 437 ILE A CA 1
ATOM 3295 C C . ILE A 1 437 ? 11.867 7.075 -6.825 1.00 86.38 437 ILE A C 1
ATOM 3297 O O . ILE A 1 437 ? 12.632 6.713 -7.709 1.00 86.38 437 ILE A O 1
ATOM 3301 N N . ASN A 1 438 ? 12.177 8.013 -5.925 1.00 86.75 438 ASN A N 1
ATOM 3302 C CA . ASN A 1 438 ? 13.421 8.795 -5.902 1.00 86.75 438 ASN A CA 1
ATOM 3303 C C . ASN A 1 438 ? 13.656 9.680 -7.147 1.00 86.75 438 ASN A C 1
ATOM 3305 O O . ASN A 1 438 ? 14.791 9.877 -7.573 1.00 86.75 438 ASN A O 1
ATOM 3309 N N . GLY A 1 439 ? 12.584 10.277 -7.677 1.00 89.31 439 GLY A N 1
ATOM 3310 C CA . GLY A 1 439 ? 12.635 11.281 -8.746 1.00 89.31 439 GLY A CA 1
ATOM 3311 C C . GLY A 1 439 ? 12.068 10.778 -10.072 1.00 89.31 439 GLY A C 1
ATOM 3312 O O . GLY A 1 439 ? 12.368 9.663 -10.487 1.00 89.31 439 GLY A O 1
ATOM 3313 N N . VAL A 1 440 ? 11.277 11.608 -10.754 1.00 94.00 440 VAL A N 1
ATOM 3314 C CA . VAL A 1 440 ? 10.893 11.376 -12.158 1.00 94.00 440 VAL A CA 1
ATOM 3315 C C . VAL A 1 440 ? 12.119 11.536 -13.059 1.00 94.00 440 VAL A C 1
ATOM 3317 O O . VAL A 1 440 ? 12.417 10.661 -13.872 1.00 94.00 440 VAL A O 1
ATOM 3320 N N . MET A 1 441 ? 12.859 12.626 -12.850 1.00 98.00 441 MET A N 1
ATOM 3321 C CA . MET A 1 441 ? 14.219 12.824 -13.336 1.00 98.00 441 MET A CA 1
ATOM 3322 C C . MET A 1 441 ? 15.206 12.603 -12.185 1.00 98.00 441 MET A C 1
ATOM 3324 O O . MET A 1 441 ? 14.994 13.128 -11.084 1.00 98.00 441 MET A O 1
ATOM 3328 N N . LYS A 1 442 ? 16.315 11.901 -12.428 1.00 97.06 442 LYS A N 1
ATOM 3329 C CA . LYS A 1 442 ? 17.377 11.696 -11.430 1.00 97.06 442 LYS A CA 1
ATOM 3330 C C . LYS A 1 442 ? 18.780 11.888 -12.005 1.00 97.06 442 LYS A C 1
ATOM 3332 O O . LYS A 1 442 ? 19.041 11.505 -13.138 1.00 97.06 442 LYS A O 1
ATOM 3337 N N . ALA A 1 443 ? 19.702 12.411 -11.201 1.00 97.56 443 ALA A N 1
ATOM 3338 C CA . ALA A 1 443 ? 21.139 12.389 -11.477 1.00 97.56 443 ALA A CA 1
ATOM 3339 C C . ALA A 1 443 ? 21.940 11.941 -10.247 1.00 97.56 443 ALA A C 1
ATOM 3341 O O . ALA A 1 443 ? 21.621 12.338 -9.119 1.00 97.56 443 ALA A O 1
ATOM 3342 N N . ILE A 1 444 ? 23.005 11.160 -10.459 1.00 96.69 444 ILE A N 1
ATOM 3343 C CA . ILE A 1 444 ? 23.963 10.798 -9.400 1.00 96.69 444 ILE A CA 1
ATOM 3344 C C . ILE A 1 444 ? 25.425 10.982 -9.822 1.00 96.69 444 ILE A C 1
ATOM 3346 O O . ILE A 1 444 ? 25.742 10.976 -11.010 1.00 96.69 444 ILE A O 1
ATOM 3350 N N . ASN A 1 445 ? 26.321 11.090 -8.836 1.00 96.00 445 ASN A N 1
ATOM 3351 C CA . ASN A 1 445 ? 27.775 10.937 -8.991 1.00 96.00 445 ASN A CA 1
ATOM 3352 C C . ASN A 1 445 ? 28.396 11.814 -10.105 1.00 96.00 445 ASN A C 1
ATOM 3354 O O . ASN A 1 445 ? 29.217 11.341 -10.888 1.00 96.00 445 ASN A O 1
ATOM 3358 N N . GLY A 1 446 ? 27.996 13.084 -10.193 1.00 94.38 446 GLY A N 1
ATOM 3359 C CA . GLY A 1 446 ? 28.464 14.040 -11.203 1.00 94.38 446 GLY A CA 1
ATOM 3360 C C . GLY A 1 446 ? 27.665 14.071 -12.512 1.00 94.38 446 GLY A C 1
ATOM 3361 O O . GLY A 1 446 ? 28.094 14.745 -13.450 1.00 94.38 446 GLY A O 1
ATOM 3362 N N . GLY A 1 447 ? 26.536 13.362 -12.598 1.00 97.88 447 GLY A N 1
ATOM 3363 C CA . GLY A 1 447 ? 25.567 13.516 -13.687 1.00 97.88 447 GLY A CA 1
ATOM 3364 C C . GLY A 1 447 ? 24.799 14.844 -13.620 1.00 97.88 447 GLY A C 1
ATOM 3365 O O . GLY A 1 447 ? 24.831 15.559 -12.610 1.00 97.88 447 GLY A O 1
ATOM 3366 N N . VAL A 1 448 ? 24.082 15.172 -14.696 1.00 98.44 448 VAL A N 1
ATOM 3367 C CA . VAL A 1 448 ? 23.286 16.404 -14.825 1.00 98.44 448 VAL A CA 1
ATOM 3368 C C . VAL A 1 448 ? 21.869 16.078 -15.298 1.00 98.44 448 VAL A C 1
ATOM 3370 O O . VAL A 1 448 ? 21.703 15.376 -16.287 1.00 98.44 448 VAL A O 1
ATOM 3373 N N . ILE A 1 449 ? 20.839 16.621 -14.647 1.00 98.31 449 ILE A N 1
ATOM 3374 C CA . ILE A 1 449 ? 19.468 16.627 -15.188 1.00 98.31 449 ILE A CA 1
ATOM 3375 C C . ILE A 1 449 ? 18.956 18.047 -15.421 1.00 98.31 449 ILE A C 1
ATOM 3377 O O . ILE A 1 449 ? 19.078 18.908 -14.546 1.00 98.31 449 ILE A O 1
ATOM 3381 N N . THR A 1 450 ? 18.336 18.270 -16.580 1.00 98.44 450 THR A N 1
ATOM 3382 C CA . THR A 1 450 ? 17.824 19.580 -16.999 1.00 98.44 450 THR A CA 1
ATOM 3383 C C . THR A 1 450 ? 16.366 19.478 -17.433 1.00 98.44 450 THR A C 1
ATOM 3385 O O . THR A 1 450 ? 16.063 18.826 -18.428 1.00 98.44 450 THR A O 1
ATOM 3388 N N . ASN A 1 451 ? 15.461 20.151 -16.722 1.00 97.31 451 ASN A N 1
ATOM 3389 C CA . ASN A 1 451 ? 14.087 20.331 -17.185 1.00 97.31 451 ASN A CA 1
ATOM 3390 C C . ASN A 1 451 ? 13.949 21.652 -17.954 1.00 97.31 451 ASN A C 1
ATOM 3392 O O . ASN A 1 451 ? 14.178 22.722 -17.377 1.00 97.31 451 ASN A O 1
ATOM 3396 N N . LEU A 1 452 ? 13.546 21.578 -19.222 1.00 97.62 452 LEU A N 1
ATOM 3397 C CA . LEU A 1 452 ? 13.163 22.726 -20.047 1.00 97.62 452 LEU A CA 1
ATOM 3398 C C . LEU A 1 452 ? 11.637 22.810 -20.251 1.00 97.62 452 LEU A C 1
ATOM 3400 O O . LEU A 1 452 ? 11.130 23.923 -20.338 1.00 97.62 452 LEU A O 1
ATOM 3404 N N . GLY A 1 453 ? 10.925 21.675 -20.277 1.00 94.00 453 GLY A N 1
ATOM 3405 C CA . GLY A 1 453 ? 9.475 21.580 -20.516 1.00 94.00 453 GLY A CA 1
ATOM 3406 C C . GLY A 1 453 ? 8.609 21.452 -19.255 1.00 94.00 453 GLY A C 1
ATOM 3407 O O . GLY A 1 453 ? 8.940 21.988 -18.189 1.00 94.00 453 GLY A O 1
ATOM 3408 N N . GLU A 1 454 ? 7.477 20.746 -19.358 1.00 92.69 454 GLU A N 1
ATOM 3409 C CA . GLU A 1 454 ? 6.520 20.567 -18.254 1.00 92.69 454 GLU A CA 1
ATOM 3410 C C . GLU A 1 454 ? 6.645 19.202 -17.556 1.00 92.69 454 GLU A C 1
ATOM 3412 O O . GLU A 1 454 ? 6.172 18.167 -18.030 1.00 92.69 454 GLU A O 1
ATOM 3417 N N . LEU A 1 455 ? 7.206 19.214 -16.348 1.00 91.81 455 LEU A N 1
ATOM 3418 C CA . LEU A 1 455 ? 7.428 18.037 -15.514 1.00 91.81 455 LEU A CA 1
ATOM 3419 C C . LEU A 1 455 ? 6.332 17.887 -14.445 1.00 91.81 455 LEU A C 1
ATOM 3421 O O . LEU A 1 455 ? 6.332 18.569 -13.420 1.00 91.81 455 LEU A O 1
ATOM 3425 N N . ASN A 1 456 ? 5.400 16.960 -14.651 1.00 89.25 456 ASN A N 1
ATOM 3426 C CA . ASN A 1 456 ? 4.250 16.730 -13.773 1.00 89.25 456 ASN A CA 1
ATOM 3427 C C . ASN A 1 456 ? 4.488 15.493 -12.877 1.00 89.25 456 ASN A C 1
ATOM 3429 O O . ASN A 1 456 ? 4.259 14.358 -13.293 1.00 89.25 456 ASN A O 1
ATOM 3433 N N . ALA A 1 457 ? 4.933 15.696 -11.631 1.00 86.50 457 ALA A N 1
ATOM 3434 C 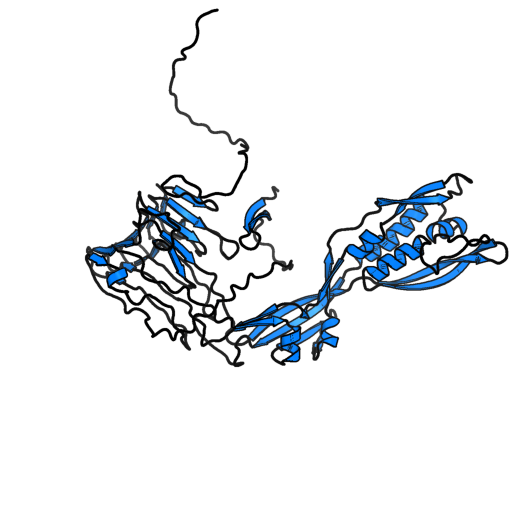CA . ALA A 1 457 ? 5.254 14.614 -10.689 1.00 86.50 457 ALA A CA 1
ATOM 3435 C C . ALA A 1 457 ? 4.072 14.274 -9.764 1.00 86.50 457 ALA A C 1
ATOM 3437 O O . ALA A 1 457 ? 3.535 15.139 -9.062 1.00 86.50 457 ALA A O 1
ATOM 3438 N N . LEU A 1 458 ? 3.657 13.005 -9.748 1.00 77.62 458 LEU A N 1
ATOM 3439 C CA . LEU A 1 458 ? 2.368 12.590 -9.192 1.00 77.62 458 LEU A CA 1
ATOM 3440 C C . LEU A 1 458 ? 2.490 11.518 -8.105 1.00 77.62 458 LEU A C 1
ATOM 3442 O O . LEU A 1 458 ? 3.430 10.725 -8.045 1.00 77.62 458 LEU A O 1
ATOM 3446 N N . ARG A 1 459 ? 1.493 11.537 -7.219 1.00 69.94 459 ARG A N 1
ATOM 3447 C CA . ARG A 1 459 ? 1.247 10.525 -6.195 1.00 69.94 459 ARG A CA 1
ATOM 3448 C C . ARG A 1 459 ? -0.260 10.346 -6.052 1.00 69.94 459 ARG A C 1
ATOM 3450 O O . ARG A 1 459 ? -0.906 11.055 -5.279 1.00 69.94 459 ARG A O 1
ATOM 3457 N N . THR A 1 460 ? -0.826 9.415 -6.808 1.00 59.78 460 THR A N 1
ATOM 3458 C CA . THR A 1 460 ? -2.198 8.938 -6.586 1.00 59.78 460 THR A CA 1
ATOM 3459 C C . THR A 1 460 ? -2.326 8.209 -5.241 1.00 59.78 460 THR A C 1
ATOM 3461 O O . THR A 1 460 ? -1.338 7.943 -4.556 1.00 59.78 460 THR A O 1
ATOM 3464 N N . SER A 1 461 ? -3.547 7.829 -4.850 1.00 49.97 461 SER A N 1
ATOM 3465 C CA . SER A 1 461 ? -3.798 7.017 -3.647 1.00 49.97 461 SER A CA 1
ATOM 3466 C C . SER A 1 461 ? -3.108 5.640 -3.659 1.00 49.97 461 SER A C 1
ATOM 3468 O O . SER A 1 461 ? -2.983 5.018 -2.608 1.00 49.97 461 SER A O 1
ATOM 3470 N N . THR A 1 462 ? -2.645 5.179 -4.823 1.00 46.72 462 THR A N 1
ATOM 3471 C CA . THR A 1 462 ? -1.813 3.980 -5.023 1.00 46.72 462 THR A CA 1
ATOM 3472 C C . THR A 1 462 ? -0.301 4.255 -4.936 1.00 46.72 462 THR A C 1
ATOM 3474 O O . THR A 1 462 ? 0.474 3.326 -4.709 1.00 46.72 462 THR A O 1
ATOM 3477 N N . GLY A 1 463 ? 0.135 5.514 -5.063 1.00 50.16 463 GLY A N 1
ATOM 3478 C CA . GLY A 1 463 ? 1.542 5.926 -5.037 1.00 50.16 463 GLY A CA 1
ATOM 3479 C C . GLY A 1 463 ? 2.171 5.854 -3.639 1.00 50.16 463 GLY A C 1
ATOM 3480 O O . GLY A 1 463 ? 1.858 6.649 -2.745 1.00 50.16 463 GLY A O 1
ATOM 3481 N N . GLN A 1 464 ? 3.097 4.909 -3.446 1.00 49.75 464 GLN A N 1
ATOM 3482 C CA . GLN A 1 464 ? 3.677 4.623 -2.124 1.00 49.75 464 GLN A CA 1
ATOM 3483 C C . GLN A 1 464 ? 4.784 5.601 -1.689 1.00 49.75 464 GLN A C 1
ATOM 3485 O O . GLN A 1 464 ? 5.033 5.741 -0.492 1.00 49.75 464 GLN A O 1
ATOM 3490 N N . SER A 1 465 ? 5.405 6.305 -2.636 1.00 59.81 465 SER A N 1
ATOM 3491 C CA . SER A 1 465 ? 6.527 7.227 -2.406 1.00 59.81 465 SER A CA 1
ATOM 3492 C C . SER A 1 465 ? 6.102 8.700 -2.414 1.00 59.81 465 SER A C 1
ATOM 3494 O O . SER A 1 465 ? 4.985 9.047 -2.798 1.00 59.81 465 SER A O 1
ATOM 3496 N N . LEU A 1 466 ? 7.002 9.587 -1.979 1.00 69.25 466 LEU A N 1
ATOM 3497 C CA . LEU A 1 466 ? 6.863 11.031 -2.179 1.00 69.25 466 LEU A CA 1
ATOM 3498 C C . LEU A 1 466 ? 6.993 11.355 -3.678 1.00 69.25 466 LEU A C 1
ATOM 3500 O O . LEU A 1 466 ? 7.944 10.898 -4.309 1.00 69.25 466 LEU A O 1
ATOM 3504 N N . ALA A 1 467 ? 6.088 12.171 -4.225 1.00 77.19 467 ALA A N 1
ATOM 3505 C CA . ALA A 1 467 ? 6.246 12.714 -5.574 1.00 77.19 467 ALA A CA 1
ATOM 3506 C C . ALA A 1 467 ? 7.439 13.683 -5.603 1.00 77.19 467 ALA A C 1
ATOM 3508 O O . ALA A 1 467 ? 7.438 14.696 -4.902 1.00 77.19 467 ALA A O 1
ATOM 3509 N N . ILE A 1 468 ? 8.455 13.368 -6.404 1.00 85.50 468 ILE A N 1
ATOM 3510 C CA . ILE A 1 468 ? 9.673 14.168 -6.568 1.00 85.50 468 ILE A CA 1
ATOM 3511 C C . ILE A 1 468 ? 9.875 14.367 -8.069 1.00 85.50 468 ILE A C 1
ATOM 3513 O O . ILE A 1 468 ? 10.066 13.390 -8.783 1.00 85.50 468 ILE A O 1
ATOM 3517 N N . GLY A 1 469 ? 9.849 15.611 -8.554 1.00 89.81 469 GLY A N 1
ATOM 3518 C CA . GLY A 1 469 ? 10.116 15.900 -9.968 1.00 89.81 469 GLY A CA 1
ATOM 3519 C C . GLY A 1 469 ? 11.564 15.591 -10.341 1.00 89.81 469 GLY A C 1
ATOM 3520 O O . GLY A 1 469 ? 11.825 14.697 -11.138 1.00 89.81 469 GLY A O 1
ATOM 3521 N N . MET A 1 470 ? 12.510 16.289 -9.713 1.00 95.69 470 MET A N 1
ATOM 3522 C CA . MET A 1 470 ? 13.945 16.136 -9.964 1.00 95.69 470 MET A CA 1
ATOM 3523 C C . MET A 1 470 ? 14.673 15.744 -8.674 1.00 95.69 470 MET A C 1
ATOM 3525 O O . MET A 1 470 ? 14.467 16.384 -7.641 1.00 95.69 470 MET A O 1
ATOM 3529 N N . LEU A 1 471 ? 15.549 14.736 -8.730 1.00 93.94 471 LEU A N 1
ATOM 3530 C CA . LEU A 1 471 ? 16.463 14.382 -7.640 1.00 93.94 471 LEU A CA 1
ATOM 3531 C C . LEU A 1 471 ? 17.917 14.387 -8.123 1.00 93.94 471 LEU A C 1
ATOM 3533 O O . LEU A 1 471 ? 18.285 13.618 -9.003 1.00 93.94 471 LEU A O 1
ATOM 3537 N N . ALA A 1 472 ? 18.769 15.194 -7.496 1.00 95.25 472 ALA A N 1
ATOM 3538 C CA . ALA A 1 472 ? 20.214 15.122 -7.687 1.00 95.25 472 ALA A CA 1
ATOM 3539 C C . ALA A 1 472 ? 20.900 14.712 -6.380 1.00 95.25 472 ALA A C 1
ATOM 3541 O O . ALA A 1 472 ? 20.607 15.268 -5.319 1.00 95.25 472 ALA A O 1
ATOM 3542 N N . LYS A 1 473 ? 21.823 13.750 -6.459 1.00 94.69 473 LYS A N 1
ATOM 3543 C CA . LYS A 1 473 ? 22.673 13.321 -5.342 1.00 94.69 473 LYS A CA 1
ATOM 3544 C C . LYS A 1 473 ? 24.133 13.342 -5.786 1.00 94.69 473 LYS A C 1
ATOM 3546 O O . LYS A 1 473 ? 24.510 12.585 -6.675 1.00 94.69 473 LYS A O 1
ATOM 3551 N N . ASP A 1 474 ? 24.936 14.207 -5.170 1.00 95.56 474 ASP A N 1
ATOM 3552 C CA . ASP A 1 474 ? 26.335 14.438 -5.564 1.00 95.56 474 ASP A CA 1
ATOM 3553 C C . ASP A 1 474 ? 26.447 14.779 -7.072 1.00 95.56 474 ASP A C 1
ATOM 3555 O O . ASP A 1 474 ? 27.340 14.321 -7.779 1.00 95.56 474 ASP A O 1
ATOM 3559 N N . ALA A 1 475 ? 25.460 15.532 -7.574 1.00 97.19 475 ALA A N 1
ATOM 3560 C CA . ALA A 1 475 ? 25.130 15.744 -8.984 1.00 97.19 475 ALA A CA 1
ATOM 3561 C C . ALA A 1 475 ? 24.368 17.075 -9.170 1.00 97.19 475 ALA A C 1
ATOM 3563 O O . ALA A 1 475 ? 24.022 17.730 -8.183 1.00 97.19 475 ALA A O 1
ATOM 3564 N N . THR A 1 476 ? 24.063 17.458 -10.413 1.00 96.56 476 THR A N 1
ATOM 3565 C CA . THR A 1 476 ? 23.380 18.728 -10.732 1.00 96.56 476 THR A CA 1
ATOM 3566 C C . THR A 1 476 ? 21.940 18.507 -11.199 1.00 96.56 476 THR A C 1
ATOM 3568 O O . THR A 1 476 ? 21.681 17.643 -12.033 1.00 96.56 476 THR A O 1
ATOM 3571 N N . ALA A 1 477 ? 21.014 19.342 -10.719 1.00 97.12 477 ALA A N 1
ATOM 3572 C CA . ALA A 1 477 ? 19.677 19.496 -11.290 1.00 97.12 477 ALA A CA 1
ATOM 3573 C C . ALA A 1 477 ? 19.409 20.966 -11.640 1.00 97.12 477 ALA A C 1
ATOM 3575 O O . ALA A 1 477 ? 19.665 21.859 -10.830 1.00 97.12 477 ALA A O 1
ATOM 3576 N N . THR A 1 478 ? 18.887 21.222 -12.837 1.00 97.25 478 THR A N 1
ATOM 3577 C CA . THR A 1 478 ? 18.546 22.563 -13.331 1.00 97.25 478 THR A CA 1
ATOM 3578 C C . THR A 1 478 ? 17.128 22.567 -13.882 1.00 97.25 478 THR A C 1
ATOM 3580 O O . THR A 1 478 ? 16.803 21.783 -14.765 1.00 97.25 478 THR A O 1
ATOM 3583 N N . ASN A 1 479 ? 16.279 23.461 -13.379 1.00 95.19 479 ASN A N 1
ATOM 3584 C CA . ASN A 1 479 ? 14.927 23.646 -13.894 1.00 95.19 479 ASN A CA 1
ATOM 3585 C C . ASN A 1 479 ? 14.785 25.034 -14.523 1.00 95.19 479 ASN A C 1
ATOM 3587 O O . ASN A 1 479 ? 14.748 26.031 -13.799 1.00 95.19 479 ASN A O 1
ATOM 3591 N N . ASN A 1 480 ? 14.635 25.062 -15.844 1.00 93.88 480 ASN A N 1
ATOM 3592 C CA . ASN A 1 480 ? 14.254 26.246 -16.611 1.00 93.88 480 ASN A CA 1
ATOM 3593 C C . ASN A 1 480 ? 12.761 26.211 -16.996 1.00 93.88 480 ASN A C 1
ATOM 3595 O O . ASN A 1 480 ? 12.153 27.271 -17.119 1.00 93.88 480 ASN A O 1
ATOM 3599 N N . GLY A 1 481 ? 12.186 25.008 -17.129 1.00 90.88 481 GLY A N 1
ATOM 3600 C CA . GLY A 1 481 ? 10.769 24.768 -17.415 1.00 90.88 481 GLY A CA 1
ATOM 3601 C C . GLY A 1 481 ? 9.840 24.825 -16.198 1.00 90.88 481 GLY A C 1
ATOM 3602 O O . GLY A 1 481 ? 10.122 25.474 -15.185 1.00 90.88 481 GLY A O 1
ATOM 3603 N N . ILE A 1 482 ? 8.716 24.116 -16.281 1.00 88.75 482 ILE A N 1
ATOM 3604 C CA . ILE A 1 482 ? 7.674 24.049 -15.246 1.00 88.75 482 ILE A CA 1
ATOM 3605 C C . ILE A 1 482 ? 7.774 22.717 -14.493 1.00 88.75 482 ILE A C 1
ATOM 3607 O O . ILE A 1 482 ? 7.948 21.667 -15.105 1.00 88.75 482 ILE A O 1
ATOM 3611 N N . ILE A 1 483 ? 7.608 22.742 -13.163 1.00 88.25 483 ILE A N 1
ATOM 3612 C CA . ILE A 1 483 ? 7.371 21.532 -12.359 1.00 88.25 483 ILE A CA 1
ATOM 3613 C C . ILE A 1 483 ? 6.026 21.660 -11.649 1.00 88.25 483 ILE A C 1
ATOM 3615 O O . ILE A 1 483 ? 5.839 22.556 -10.824 1.00 88.25 483 ILE A O 1
ATOM 3619 N N . ASN A 1 484 ? 5.123 20.723 -11.926 1.00 81.38 484 ASN A N 1
ATOM 3620 C CA . ASN A 1 484 ? 3.822 20.603 -11.278 1.00 81.38 484 ASN A CA 1
ATOM 3621 C C . ASN A 1 484 ? 3.813 19.409 -10.314 1.00 81.38 484 ASN A C 1
ATOM 3623 O O . ASN A 1 484 ? 4.431 18.374 -10.572 1.00 81.38 484 ASN A O 1
ATOM 3627 N N . SER A 1 485 ? 3.053 19.519 -9.224 1.00 69.25 485 SER A N 1
ATOM 3628 C CA . SER A 1 485 ? 2.722 18.381 -8.364 1.00 69.25 485 SER A CA 1
ATOM 3629 C C . SER A 1 485 ? 1.250 18.411 -7.949 1.00 69.25 485 SER A C 1
ATOM 3631 O O . SER A 1 485 ? 0.676 19.465 -7.679 1.00 69.25 485 SER A O 1
ATOM 3633 N N . GLY A 1 486 ? 0.606 17.241 -7.953 1.00 54.59 486 GLY A N 1
ATOM 3634 C CA . GLY A 1 486 ? -0.795 17.049 -7.541 1.00 54.59 486 GLY A CA 1
ATOM 3635 C C . GLY A 1 486 ? -1.882 17.602 -8.482 1.00 54.59 486 GLY A C 1
ATOM 3636 O O . GLY A 1 486 ? -3.004 17.097 -8.458 1.00 54.59 486 GLY A O 1
ATOM 3637 N N . LEU A 1 487 ? -1.568 18.583 -9.331 1.00 53.44 487 LEU A N 1
ATOM 3638 C CA . LEU A 1 487 ? -2.461 19.139 -10.350 1.00 53.44 487 LEU A CA 1
ATOM 3639 C C . LEU A 1 487 ? -1.939 18.808 -11.751 1.00 53.44 487 LEU A C 1
ATOM 3641 O O . LEU A 1 487 ? -0.733 18.774 -11.973 1.00 53.44 487 LEU A O 1
ATOM 3645 N N . PHE A 1 488 ? -2.856 18.584 -12.689 1.00 61.31 488 PHE A N 1
ATOM 3646 C CA . PHE A 1 488 ? -2.521 18.469 -14.103 1.00 61.31 488 PHE A CA 1
ATOM 3647 C C . PHE A 1 488 ? -2.577 19.830 -14.789 1.00 61.31 488 PHE A C 1
ATOM 3649 O O . PHE A 1 488 ? -3.563 20.561 -14.643 1.00 61.31 488 PHE A O 1
ATOM 3656 N N . ILE A 1 489 ? -1.557 20.092 -15.594 1.00 58.25 489 ILE A N 1
ATOM 3657 C CA . ILE A 1 489 ? -1.600 21.019 -16.720 1.00 58.25 489 ILE A CA 1
ATOM 3658 C C . ILE A 1 489 ? -1.419 20.168 -17.988 1.00 58.25 489 ILE A C 1
ATOM 3660 O O . ILE A 1 489 ? -0.918 19.044 -17.935 1.00 58.25 489 ILE A O 1
ATOM 3664 N N . ASP A 1 490 ? -1.966 20.657 -19.089 1.00 60.47 490 ASP A N 1
ATOM 3665 C CA . ASP A 1 490 ? -1.974 20.042 -20.414 1.00 60.47 490 ASP A CA 1
ATOM 3666 C C . ASP A 1 490 ? -1.779 21.205 -21.400 1.00 60.47 490 ASP A C 1
ATOM 3668 O O . ASP A 1 490 ? -2.213 22.319 -21.082 1.00 60.47 490 ASP A O 1
ATOM 3672 N N . LYS A 1 491 ? -1.144 20.990 -22.555 1.00 60.88 491 LYS A N 1
ATOM 3673 C CA . LYS A 1 491 ? -0.636 22.063 -23.444 1.00 60.88 491 LYS A CA 1
ATOM 3674 C C . LYS A 1 491 ? -1.679 23.127 -23.830 1.00 60.88 491 LYS A C 1
ATOM 3676 O O . LYS A 1 491 ? -1.368 24.308 -23.954 1.00 60.88 491 LYS A O 1
ATOM 3681 N N . ASP A 1 492 ? -2.949 22.728 -23.933 1.00 59.09 492 ASP A N 1
ATOM 3682 C CA . ASP A 1 492 ? -4.096 23.600 -24.225 1.00 59.09 492 ASP A CA 1
ATOM 3683 C C . ASP A 1 492 ? -4.477 24.539 -23.051 1.00 59.09 492 ASP A C 1
ATOM 3685 O O . ASP A 1 492 ? -5.491 25.240 -23.109 1.00 59.09 492 ASP A O 1
ATOM 3689 N N . GLY A 1 493 ? -3.774 24.463 -21.915 1.00 52.97 493 GLY A N 1
ATOM 3690 C CA . GLY A 1 493 ? -4.168 25.041 -20.623 1.00 52.97 493 GLY A CA 1
ATOM 3691 C C . GLY A 1 493 ? -5.422 24.400 -20.002 1.00 52.97 493 GLY A C 1
ATOM 3692 O O . GLY A 1 493 ? -5.918 24.858 -18.968 1.00 52.97 493 GLY A O 1
ATOM 3693 N N . ASN A 1 494 ? -5.978 23.358 -20.630 1.00 48.25 494 ASN A N 1
ATOM 3694 C CA . ASN A 1 494 ? -7.317 22.847 -20.341 1.00 48.25 494 ASN A CA 1
ATOM 3695 C C . ASN A 1 494 ? -7.327 21.704 -19.320 1.00 48.25 494 ASN A C 1
ATOM 3697 O O . ASN A 1 494 ? -7.160 20.531 -19.649 1.00 48.25 494 ASN A O 1
ATOM 3701 N N . GLN A 1 495 ? -7.707 22.024 -18.083 1.00 55.53 495 GLN A N 1
ATOM 3702 C CA . GLN A 1 495 ? -8.152 21.011 -17.127 1.00 55.53 495 GLN A CA 1
ATOM 3703 C C . GLN A 1 495 ? -9.484 20.393 -17.590 1.00 55.53 495 GLN A C 1
ATOM 3705 O O . GLN A 1 495 ? -10.545 21.018 -17.469 1.00 55.53 495 GLN A O 1
ATOM 3710 N N . LYS A 1 496 ? -9.476 19.134 -18.049 1.00 41.16 496 LYS A N 1
ATOM 3711 C CA . LYS A 1 496 ? -10.705 18.330 -18.197 1.00 41.16 496 LYS A CA 1
ATOM 3712 C C . LYS A 1 496 ? -11.245 17.970 -16.793 1.00 41.16 496 LYS A C 1
ATOM 3714 O O . LYS A 1 496 ? -10.888 16.965 -16.193 1.00 41.16 496 LYS A O 1
ATOM 3719 N N . ARG A 1 497 ? -12.047 18.921 -16.286 1.00 35.09 497 ARG A N 1
ATOM 3720 C CA . ARG A 1 497 ? -12.738 19.103 -14.982 1.00 35.09 497 ARG A CA 1
ATOM 3721 C C . ARG A 1 497 ? -13.178 17.805 -14.262 1.00 35.09 497 ARG A C 1
ATOM 3723 O O . ARG A 1 497 ? -13.586 16.855 -14.912 1.00 35.09 497 ARG A O 1
ATOM 3730 N N . GLN A 1 498 ? -13.211 17.742 -12.920 1.00 26.66 498 GLN A N 1
ATOM 3731 C CA . GLN A 1 498 ? -13.873 18.713 -12.023 1.00 26.66 498 GLN A CA 1
ATOM 3732 C C . GLN A 1 498 ? -13.103 19.110 -10.745 1.00 26.66 498 GLN A C 1
ATOM 3734 O O . GLN A 1 498 ? -12.764 18.255 -9.934 1.00 26.66 498 GLN A O 1
ATOM 3739 N N . GLN A 1 499 ? -12.998 20.423 -10.497 1.00 28.97 499 GLN A N 1
ATOM 3740 C CA . GLN A 1 499 ? -13.011 21.041 -9.160 1.00 28.97 499 GLN A CA 1
ATOM 3741 C C . GLN A 1 499 ? -13.593 22.467 -9.246 1.00 28.97 499 GLN A C 1
ATOM 3743 O O . GLN A 1 499 ? -13.299 23.197 -10.191 1.00 28.97 499 GLN A O 1
ATOM 3748 N N . LEU A 1 500 ? -14.370 22.885 -8.239 1.00 26.70 500 LEU A N 1
ATOM 3749 C CA . LEU A 1 500 ? -14.532 24.298 -7.868 1.00 26.70 500 LEU A CA 1
ATOM 3750 C C . LEU A 1 500 ? -13.725 24.533 -6.593 1.00 26.70 500 LEU A C 1
ATOM 3752 O O . LEU A 1 500 ? -14.025 23.857 -5.620 1.00 26.70 500 LEU A O 1
ATOM 3756 N N . TRP A 1 501 ? -12.837 25.535 -6.545 1.00 28.31 501 TRP A N 1
ATOM 3757 C CA . TRP A 1 501 ? -12.453 26.193 -5.283 1.00 28.31 501 TRP A CA 1
ATOM 3758 C C . TRP A 1 501 ? -12.033 27.656 -5.482 1.00 28.31 501 TRP A C 1
ATOM 3760 O O . TRP A 1 501 ? -11.670 28.083 -6.577 1.00 28.31 501 TRP A O 1
ATOM 3770 N N . ARG A 1 502 ? -12.122 28.441 -4.400 1.00 24.06 502 ARG A N 1
ATOM 3771 C CA . ARG A 1 502 ? -11.679 29.843 -4.335 1.00 24.06 502 ARG A CA 1
ATOM 3772 C C . ARG A 1 502 ? -10.200 29.922 -3.956 1.00 24.06 502 ARG A C 1
ATOM 3774 O O . ARG A 1 502 ? -9.751 29.186 -3.084 1.00 24.06 502 ARG A O 1
ATOM 3781 N N . ILE A 1 503 ? -9.486 30.891 -4.523 1.00 25.92 503 ILE A N 1
ATOM 3782 C CA . ILE A 1 503 ? -8.127 31.252 -4.094 1.00 25.92 503 ILE A CA 1
ATOM 3783 C C . ILE A 1 503 ? -8.196 32.037 -2.772 1.00 25.92 503 ILE A C 1
ATOM 3785 O O . ILE A 1 503 ? -9.027 32.934 -2.622 1.00 25.92 503 ILE A O 1
ATOM 3789 N N . TRP A 1 504 ? -7.286 31.740 -1.842 1.00 21.47 504 TRP A N 1
ATOM 3790 C CA . TRP A 1 504 ? -6.989 32.565 -0.666 1.00 21.47 504 TRP A CA 1
ATOM 3791 C C . TRP A 1 504 ? -5.489 32.873 -0.634 1.00 21.47 504 TRP A C 1
ATOM 3793 O O . TRP A 1 504 ? -4.669 31.964 -0.738 1.00 21.47 504 TRP A O 1
ATOM 3803 N N . TYR A 1 505 ? -5.122 34.145 -0.468 1.00 24.14 505 TYR A N 1
ATOM 3804 C CA . TYR A 1 505 ? -3.727 34.565 -0.314 1.00 24.14 505 TYR A CA 1
ATOM 3805 C C . TYR A 1 505 ? -3.397 34.807 1.163 1.00 24.14 505 TYR A C 1
ATOM 3807 O O . TYR A 1 505 ? -3.854 35.784 1.752 1.00 24.14 505 TYR A O 1
ATOM 3815 N N . ALA A 1 506 ? -2.537 33.964 1.738 1.00 24.97 506 ALA A N 1
ATOM 3816 C CA . ALA A 1 506 ? -1.805 34.289 2.961 1.00 24.97 506 ALA A CA 1
ATOM 3817 C C . ALA A 1 506 ? -0.497 35.009 2.579 1.00 24.97 506 ALA A C 1
ATOM 3819 O O . ALA A 1 506 ? 0.278 34.516 1.761 1.00 24.97 506 ALA A O 1
ATOM 3820 N N . GLY A 1 507 ? -0.277 36.214 3.108 1.00 27.75 507 GLY A N 1
ATOM 3821 C CA . GLY A 1 507 ? 0.748 37.124 2.590 1.00 27.75 507 GLY A CA 1
ATOM 3822 C C . GLY A 1 507 ? 2.183 36.817 3.032 1.00 27.75 507 GLY A C 1
ATOM 3823 O O . GLY A 1 507 ? 2.475 36.773 4.224 1.00 27.75 507 GLY A O 1
ATOM 3824 N N . ALA A 1 508 ? 3.105 36.758 2.067 1.00 24.45 508 ALA A N 1
ATOM 3825 C CA . ALA A 1 508 ? 4.547 36.895 2.280 1.00 24.45 508 ALA A CA 1
ATOM 3826 C C . ALA A 1 508 ? 5.074 38.117 1.501 1.00 24.45 508 ALA A C 1
ATOM 3828 O O . ALA A 1 508 ? 4.664 38.372 0.367 1.00 24.45 508 ALA A O 1
ATOM 3829 N N . ARG A 1 509 ? 5.968 38.912 2.107 1.00 26.94 509 ARG A N 1
ATOM 3830 C CA . ARG A 1 509 ? 6.454 40.173 1.515 1.00 26.94 509 ARG A CA 1
ATOM 3831 C C . ARG A 1 509 ? 7.392 39.918 0.327 1.00 26.94 509 ARG A C 1
ATOM 3833 O O . ARG A 1 509 ? 8.544 39.547 0.528 1.00 26.94 509 ARG A O 1
ATOM 3840 N N . ARG A 1 510 ? 6.958 40.239 -0.898 1.00 26.72 510 ARG A N 1
ATOM 3841 C CA . ARG A 1 510 ? 7.879 40.469 -2.027 1.00 26.72 510 ARG A CA 1
ATOM 3842 C C . ARG A 1 510 ? 8.582 41.821 -1.860 1.00 26.72 510 ARG A C 1
ATOM 3844 O O . ARG A 1 510 ? 7.922 42.855 -1.907 1.00 26.72 510 ARG A O 1
ATOM 3851 N N . GLN A 1 511 ? 9.912 41.831 -1.774 1.00 28.20 511 GLN A N 1
ATOM 3852 C CA . GLN A 1 511 ? 10.715 42.987 -2.197 1.00 28.20 511 GLN A CA 1
ATOM 3853 C C . GLN A 1 511 ? 11.063 42.836 -3.685 1.00 28.20 511 GLN A C 1
ATOM 3855 O O . GLN A 1 511 ? 12.166 42.446 -4.053 1.00 28.20 511 GLN A O 1
ATOM 3860 N N . SER A 1 512 ? 10.100 43.123 -4.562 1.00 28.77 512 SER A N 1
ATOM 3861 C CA . SER A 1 512 ? 10.321 43.169 -6.013 1.00 28.77 512 SER A CA 1
ATOM 3862 C C . SER A 1 512 ? 10.857 44.543 -6.420 1.00 28.77 512 SER A C 1
ATOM 3864 O O . SER A 1 512 ? 10.086 45.469 -6.676 1.00 28.77 512 SER A O 1
ATOM 3866 N N . ASN A 1 513 ? 12.181 44.694 -6.449 1.00 32.06 513 ASN A N 1
ATOM 3867 C CA . ASN A 1 513 ? 12.832 45.981 -6.687 1.00 32.06 513 ASN A CA 1
ATOM 3868 C C . ASN A 1 513 ? 12.989 46.298 -8.190 1.00 32.06 513 ASN A C 1
ATOM 3870 O O . ASN A 1 513 ? 14.090 46.226 -8.736 1.00 32.06 513 ASN A O 1
ATOM 3874 N N . HIS A 1 514 ? 11.891 46.647 -8.871 1.00 27.38 514 HIS A N 1
ATOM 3875 C CA . HIS A 1 514 ? 11.928 47.157 -10.248 1.00 27.38 514 HIS A CA 1
ATOM 3876 C C . HIS A 1 514 ? 10.896 48.264 -10.494 1.00 27.38 514 HIS A C 1
ATOM 3878 O O . HIS A 1 514 ? 9.694 48.076 -10.324 1.00 27.38 514 HIS A O 1
ATOM 3884 N N . GLN A 1 515 ? 11.379 49.425 -10.946 1.00 33.66 515 GLN A N 1
ATOM 3885 C CA . GLN A 1 515 ? 10.537 50.511 -11.442 1.00 33.66 515 GLN A CA 1
ATOM 3886 C C . GLN A 1 515 ? 10.002 50.178 -12.839 1.00 33.66 515 GLN A C 1
ATOM 3888 O O . GLN A 1 515 ? 10.797 49.915 -13.740 1.00 33.66 515 GLN A O 1
ATOM 3893 N N . ARG A 1 516 ? 8.699 50.374 -13.074 1.00 26.31 516 ARG A N 1
ATOM 3894 C CA . ARG A 1 516 ? 8.207 50.962 -14.334 1.00 26.31 516 ARG A CA 1
ATOM 3895 C C . ARG A 1 516 ? 7.080 51.948 -14.035 1.00 26.31 516 ARG A C 1
ATOM 3897 O O . ARG A 1 516 ? 6.219 51.685 -13.203 1.00 26.31 516 ARG A O 1
ATOM 3904 N N . ARG A 1 517 ? 7.118 53.101 -14.707 1.00 32.09 517 ARG A N 1
ATOM 3905 C CA . ARG A 1 517 ? 6.024 54.083 -14.721 1.00 32.09 517 ARG A CA 1
ATOM 3906 C C . ARG A 1 517 ? 4.898 53.557 -15.610 1.00 32.09 517 ARG A C 1
ATOM 3908 O O . ARG A 1 517 ? 5.203 52.991 -16.655 1.00 32.09 517 ARG A O 1
ATOM 3915 N N . TYR A 1 518 ? 3.652 53.884 -15.283 1.00 25.52 518 TYR A N 1
ATOM 3916 C CA . TYR A 1 518 ? 2.577 53.987 -16.272 1.00 25.52 518 TYR A CA 1
ATOM 3917 C C . TYR A 1 518 ? 1.754 55.256 -16.028 1.00 25.52 518 TYR A C 1
ATOM 3919 O O . TYR A 1 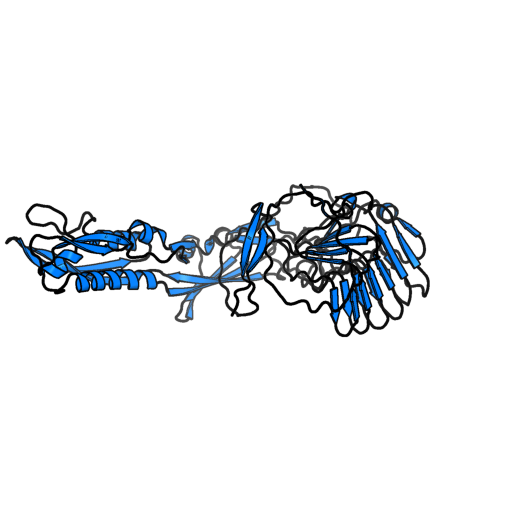518 ? 1.580 55.679 -14.886 1.00 25.52 518 TYR A O 1
ATOM 3927 N N . HIS A 1 519 ? 1.306 55.889 -17.114 1.00 27.05 519 HIS A N 1
ATOM 3928 C CA . HIS A 1 519 ? 0.365 57.010 -17.072 1.00 27.05 519 HIS A CA 1
ATOM 3929 C C . HIS A 1 519 ? -1.044 56.513 -16.721 1.00 27.05 519 HIS A C 1
ATOM 3931 O O . HIS A 1 519 ? -1.437 55.423 -17.132 1.00 27.05 519 HIS A O 1
ATOM 3937 N N . GLN A 1 520 ? -1.822 57.357 -16.043 1.00 27.69 520 GLN A N 1
ATOM 3938 C CA . GLN A 1 520 ? -3.279 57.235 -15.989 1.00 27.69 520 GLN A CA 1
ATOM 3939 C C . GLN A 1 520 ? -3.914 57.977 -17.175 1.00 27.69 520 GLN A C 1
ATOM 3941 O O . GLN A 1 520 ? -3.477 59.085 -17.496 1.00 27.69 520 GLN A O 1
ATOM 3946 N N . PRO A 1 521 ? -4.981 57.422 -17.762 1.00 33.09 521 PRO A N 1
ATOM 3947 C CA . PRO A 1 521 ? -6.068 58.177 -18.372 1.00 33.09 521 PRO A CA 1
ATOM 3948 C C . PRO A 1 521 ? -7.361 58.060 -17.535 1.00 33.09 521 PRO A C 1
ATOM 3950 O O . PRO A 1 521 ? -7.541 57.090 -16.799 1.00 33.09 521 PRO A O 1
ATOM 3953 N N . GLY A 1 522 ? -8.267 59.030 -17.692 1.00 25.80 522 GLY A N 1
ATOM 3954 C CA . GLY A 1 522 ? -9.577 59.081 -17.027 1.00 25.80 522 GLY A CA 1
ATOM 3955 C C . GLY A 1 522 ? -9.647 60.118 -15.887 1.00 25.80 522 GLY A C 1
ATOM 3956 O O . GLY A 1 522 ? -8.756 60.172 -15.045 1.00 25.80 522 GLY A O 1
ATOM 3957 N N . ASP A 1 523 ? -10.666 60.976 -15.802 1.00 29.03 523 ASP A N 1
ATOM 3958 C CA . ASP A 1 523 ? -11.717 61.230 -16.799 1.00 29.03 523 ASP A CA 1
ATOM 3959 C C . ASP A 1 523 ? -12.295 62.651 -16.680 1.00 29.03 523 ASP A C 1
ATOM 3961 O O . ASP A 1 523 ? -12.047 63.358 -15.699 1.00 29.03 523 ASP A O 1
ATOM 3965 N N . HIS A 1 524 ? -13.048 63.090 -17.691 1.00 31.25 524 HIS A N 1
ATOM 3966 C CA . HIS A 1 524 ? -13.719 64.396 -17.671 1.00 31.25 524 HIS A CA 1
ATOM 3967 C C . HIS A 1 524 ? -14.994 64.395 -16.806 1.00 31.25 524 HIS A C 1
ATOM 3969 O O . HIS A 1 524 ? -15.686 63.390 -16.679 1.00 31.25 524 HIS A O 1
ATOM 3975 N N . HIS A 1 525 ? -15.351 65.574 -16.280 1.00 33.16 525 HIS A N 1
ATOM 3976 C CA . HIS A 1 525 ? -16.709 65.867 -15.800 1.00 33.16 525 HIS A CA 1
ATOM 3977 C C . HIS A 1 525 ? -17.759 65.514 -16.886 1.00 33.16 525 HIS A C 1
ATOM 3979 O O . HIS A 1 525 ? -17.489 65.683 -18.075 1.00 33.16 525 HIS A O 1
ATOM 3985 N N . ARG A 1 526 ? -18.985 65.115 -16.533 1.00 34.44 526 ARG A N 1
ATOM 3986 C CA . ARG A 1 526 ? -19.782 65.632 -15.410 1.00 34.44 526 ARG A CA 1
ATOM 3987 C C . ARG A 1 526 ? -20.860 64.656 -14.941 1.00 34.44 526 ARG A C 1
ATOM 3989 O O . ARG A 1 526 ? -21.404 63.955 -15.816 1.00 34.44 526 ARG A O 1
#

Foldseek 3Di:
DDFAWDWAQAPVVRDIDIDTDDDDDDDDDDDDDDDPPPPPDDPPDDQDDPLPDEAADFDEDEQCVSQVSEHFFAFDLAADASAANYEHADAPTEYEYEHWHHHHDAADQQWDDKAFLQVCLVVVQKWKWWQWPVRDIDTDRHVVSQQVFKAKDFPDQWDQADWAWAAWPVDHPDIDIDTDTDLVCLQPGIDMDGSRRDIDTAGASNRGRAHEQYEHYEWHNQYEYEYAYFDQVDWLPDPRQEDHYQYAQYEHYEYDYANTEYEYEARHEYEHFPQAQDAQWKDKDKDWGKWAFAKDKDFDWEADPVQAIDTPGIDIQGDTHSNSLSQVRCLQSQNDPPAHATPVGHGDHSLNSCCSVVVDVGNVVSSVVNCVVSVCRSVRMGTTIMIMMMGTRYPVSHGGHYPSNDDRHFFEHWEQEEANYEYEYDQDYAYAYEQGGQANYEYEHNYEYEYNEEFEFEYHVRRPHDGHHYYYYNYYYYYPYHYHYSDDATPVSDDPDDDDDDDDDDDDDDPPPDDDDDDDDDDDDD

Sequence (526 aa):
MNKVYSIIWNAALGIWVVVSELTKGKKKSSSRKTVAVLAAGALSGASLLASAAQITATGEHDIHEDFKTGISAGVYEGIHDYGFLYEDNTTGQALNISGAIPTFSPGQSGVVESTTIRELLESGKITLLATSPDQSVKTITNSEELAEYLTYNQSSTPSQSTEFDINDPAFPGEKTTIKVFDTNELNGFLTEAQVGDAVLNTFDAQKSEIYKQFGIALATNGSIANLNIGDDTLNVRDKANTIELLAKDSSLLEAQGTASQVNWQSDNYIKFNAAPVIPEKTFTGSAQTSVFGDEFSLMTYGYDEDGKVVETGERTFTITNTQELAEFNDWLLGKSDDAAQNPDGEKVSQIQLWIDAEEVTTVTAAQTKYAELIENLLTSGKPADILSWDYDVWTDGLSHTNNATAGRGELHAIYANGAGTSGTLNEDAIIAVDGSINGVMKAINGGVITNLGELNALRTSTGQSLAIGMLAKDATATNNGIINSGLFIDKDGNQKRQQLWRIWYAGARRQSNHQRRYHQPGDHHR

pLDDT: mean 80.59, std 23.18, range [21.47, 98.81]

Solvent-accessible surface area (backbone atoms only — not comparable to full-atom values): 28722 Å² total; per-residue (Å²): 132,84,85,44,70,46,75,43,63,34,78,92,73,78,44,78,42,80,46,74,65,78,87,88,76,97,70,94,79,90,77,94,71,85,77,81,76,79,76,74,76,84,76,94,64,90,78,76,91,42,78,64,73,62,43,78,51,68,44,85,44,41,49,28,76,77,33,71,88,32,44,45,45,62,65,50,78,46,67,58,74,62,46,34,46,27,34,23,67,48,63,78,44,48,23,38,39,26,43,45,61,46,56,60,48,40,48,40,82,13,72,77,48,77,44,31,48,41,60,31,44,78,68,67,52,40,51,39,40,35,35,38,87,88,71,50,76,45,77,56,82,51,69,69,68,39,60,75,43,28,32,72,43,76,76,54,82,72,55,66,74,37,81,45,77,38,79,33,89,92,44,81,92,48,74,45,74,45,64,36,66,44,50,67,46,46,38,56,22,55,44,83,43,48,57,35,71,44,71,48,66,31,27,37,71,90,47,30,12,36,39,23,39,35,28,51,37,35,7,22,61,20,6,30,33,36,40,42,44,30,48,76,87,59,56,36,78,33,76,60,16,48,49,47,36,23,48,20,45,23,36,37,26,31,4,32,41,57,58,2,23,24,37,42,53,34,23,26,24,40,37,40,43,74,51,61,66,44,62,45,32,55,51,78,49,73,48,74,25,36,50,42,39,54,74,51,72,45,79,38,59,37,56,49,96,88,61,45,61,40,81,73,50,75,46,76,47,79,29,60,54,37,59,52,51,20,52,50,50,33,35,43,64,16,68,38,93,86,30,37,47,49,92,89,66,50,64,40,27,50,55,52,42,36,43,70,55,62,78,28,92,42,68,68,53,33,48,47,57,52,45,52,57,52,53,50,47,77,62,38,63,39,82,47,33,38,42,30,35,42,28,50,33,31,82,81,69,52,75,53,56,19,50,46,41,41,69,57,66,42,27,30,53,29,27,3,51,22,48,49,7,28,20,36,37,34,63,90,14,35,43,34,37,30,36,32,29,80,8,34,32,26,13,29,58,44,4,30,26,37,37,38,13,39,38,30,21,26,54,52,79,69,30,88,50,67,56,35,49,72,33,52,48,76,37,38,71,46,78,77,39,48,78,41,63,87,56,78,84,40,97,86,72,58,69,88,74,92,84,88,85,83,90,80,86,83,90,74,90,78,85,77,91,72,92,78,89,80,86,87,84,87,82,79,88,133

Organism: Citrobacter freundii (NCBI:txid546)